Protein AF-A0A7H4MIR5-F1 (afdb_monomer)

Nearest PDB structures (foldseek):
  7ahh-assembly1_B  TM=7.881E-01  e=1.713E-05  Lactococcus lactis subsp. lactis
  7ahd-assembly1_B  TM=7.463E-01  e=1.398E-05  Lactococcus lactis subsp. lactis
  7ahc-assembly1_B  TM=7.297E-01  e=2.569E-05  Lactococcus lactis subsp. lactis
  7ahh-assembly1_A  TM=6.583E-01  e=3.554E-05  Lactococcus lactis subsp. lactis
  7ahd-assembly1_A  TM=6.293E-01  e=3.277E-05  Lactococcus lactis subsp. lactis

pLDDT: mean 84.8, std 11.18, range [32.34, 98.0]

Solvent-accessible surface area (backbone atoms only — not comparable to full-atom values): 21182 Å² total; per-residue (Å²): 112,64,70,60,53,52,57,60,64,47,34,52,72,75,58,50,43,51,59,40,37,71,75,47,33,69,32,69,47,28,43,50,54,50,29,52,59,45,25,48,54,44,32,52,53,28,37,50,49,21,55,69,64,50,56,65,68,62,56,49,52,39,58,76,68,64,52,49,76,64,52,42,40,66,72,43,44,50,58,65,16,44,66,31,37,51,52,10,47,48,50,12,52,56,41,25,52,56,46,41,40,54,37,17,52,74,48,35,94,55,60,63,29,22,51,26,49,51,20,42,76,70,67,36,56,67,51,31,54,53,38,39,48,50,52,24,52,51,48,51,50,52,53,49,51,44,52,51,51,45,61,70,74,51,85,70,83,73,72,75,79,69,82,75,73,75,67,82,75,87,47,78,86,60,50,59,60,61,52,49,52,52,51,51,46,36,49,37,34,75,71,60,78,37,62,60,72,79,46,52,34,63,65,50,25,51,51,47,46,52,50,28,52,74,69,42,54,50,53,52,24,45,50,45,37,51,51,43,24,50,54,10,20,50,55,9,35,51,49,11,39,51,51,12,48,54,34,54,75,33,63,72,56,30,67,65,48,47,61,56,51,53,55,56,66,51,35,54,74,73,61,50,44,49,58,41,38,71,75,60,30,56,50,73,65,23,37,26,52,48,6,13,56,42,2,15,54,45,13,18,54,27,26,26,48,20,54,68,70,38,68,67,67,60,55,51,53,38,57,75,69,63,50,52,72,69,54,35,42,65,72,43,46,47,65,61,15,38,61,35,36,33,52,9,48,30,48,12,54,51,31,3,50,54,25,34,44,49,31,24,56,77,33,67,62,77,75,21,49,36,28,51,23,51,53,23,46,77,70,52,37,40,32,56,31,54,36,39,33,50,53,52,20,55,49,48,48,49,52,47,51,50,26,50,52,50,33,52,67,77,40,50,80,59,64,64,78,77,113

Secondary structure (DSSP, 8-state):
-HHHHHHHHHS-HHHHHHHHHHHH-STHHHHHHHHHHHHHHHHHHHHHHHHHTS-HHHHHHHHHTT--HHHHIIIIIHHHHHHHHHHHHHHHHHHHHHHHHHHHHHH-SSSHHHHHHHHHHTT-HHHHHHHHHHHHHHHHHHHHHHHHHHHHH--SPPP------------GGGSHHHHHHHHHHHHHHHTTSS-TTTS--HHHHHHHHHHHHHTSHHHHHHHHHHHHHHHHHHHHHHHHHHHHHHHHH-HHHHHHHHHHHHHHHHS-GGGGHHHHHHHH-SSHHHHHHHHHHHHHHHHHHHHHHHHHTS-HHHHHHHHHTT--HHHHIIIIIHHHHHHHHHHHHHHHHHHHHHHHHHHHHHS--SS-HHHHHHHHHHTT-HHHHHHHHHHHHHHHHHHHHHHHHHHHHHTHHHHTTT-

Mean predicted aligned error: 7.96 Å

Sequence (419 aa):
MEPLFYALAQIPTLGWIPLLMVLFGIDNGLKLAVIVKTTVVPMTINTQQAVASVPQTLSEASRVMNFSRWQRLRWLVIPASLPGWFTGLRLALSQAWVSLIVVELLASSEGIGYLMVWGRQLFQLDIVFVTIAVVGLSGMLMEWAANRACSRLVFWPQPAAGRLAWKPQASWRALPLPIVLLALWQLASQWGWIDSGLFSSPLAVAARFVQGILSGELSAVMLASLGRAVVGGALGIAGGLLCGLLLALRPRAGQIFTPTLNVLRHIALFAWLPLLTAWVGNDNGGKIVFIALASFFPMFFSTLQAVLQRNPQLDEVARVLRLGEFARLRRVILPGAAPGIFAGLRLALIYAWLGNIGAEYFMSSGVGIGSLMINAQQLLDMPTILCGMVLVGITGAALDKAGRLLEMRATRWRQQEQL

Foldseek 3Di:
DPVVLVLLVLQPLLLCQLLQCVVQNFAPSSLVVSLCVLLCNLLVVLLVLQLVLQDVVLVVVCVVVVPDPVRCVPVGRCLSSVLSNLVSNLSSQLRSLLRNLLSCLFGHPDDLSVQLNVCLVVVVVVSLVVSLVVSLVVSVVSSVVSVVVSVVPPPDDRPPSDPPVVPPPPDPVPPVVVVVVLVVQQVCCVVVVDDCLSDPRPVLLVVVLVVCVVVCNVVVLACVLVVLLVLLLVLLLVLLLVLLVVLLVDVVSVVPCVVVLVSVVSRRLCSCLSVLCVPVNLDSRSLSPSLSVQLNSLLNVLSNCLQNVFDVVLVVVCVVVVPDPVRCVPPRRCLRSVLSNLVSSLNSSLSSLVSSLSSCSSSVPDGHLNVQLVVCSVVSVVSSSVNSSSSSSVVSVVSNVVSVVVSCVSNVVVVVVVD

Radius of gyration: 23.82 Å; Cα contacts (8 Å, |Δi|>4): 508; chains: 1; bounding box: 58×63×57 Å

Organism: Klebsiella variicola (NCBI:txid244366)

InterPro domains:
  IPR000515 ABC transporter type 1, transmembrane domain MetI-like [PF00528] (2-146)
  IPR000515 ABC transporter type 1, transmembrane domain MetI-like [PF00528] (240-397)
  IPR000515 ABC transporter type 1, transmembrane domain MetI-like [PS50928] (1-146)
  IPR000515 ABC transporter type 1, transmembrane domain MetI-like [PS50928] (222-403)
  IPR000515 ABC transporter type 1, transmembrane domain MetI-like [cd06261] (1-141)
  IPR000515 ABC transporter type 1, transmembrane domain MetI-like [cd06261] (250-395)
  IPR035906 MetI-like superfamily [G3DSA:1.10.3720.10] (1-154)
  IPR035906 MetI-like superfamily [G3DSA:1.10.3720.10] (218-409)
  IPR035906 MetI-like superfamily [SSF161098] (3-148)
  IPR035906 MetI-like superfamily [SSF161098] (217-401)

Structure (mmCIF, N/CA/C/O backbone):
data_AF-A0A7H4MIR5-F1
#
_entry.id   AF-A0A7H4MIR5-F1
#
loop_
_atom_site.group_PDB
_atom_site.id
_atom_site.type_symbol
_atom_site.label_atom_id
_atom_site.label_alt_id
_atom_site.label_comp_id
_atom_site.label_asym_id
_atom_site.label_entity_id
_atom_site.label_seq_id
_atom_site.pdbx_PDB_ins_code
_atom_site.Cartn_x
_atom_site.Cartn_y
_atom_site.Cartn_z
_atom_site.occupancy
_atom_site.B_iso_or_equiv
_atom_site.auth_seq_id
_atom_site.auth_comp_id
_atom_site.auth_asym_id
_atom_site.auth_atom_id
_atom_site.pdbx_PDB_model_num
ATOM 1 N N . MET A 1 1 ? -8.460 21.199 -6.438 1.00 47.28 1 MET A N 1
ATOM 2 C CA . MET A 1 1 ? -7.141 20.784 -5.908 1.00 47.28 1 MET A CA 1
ATOM 3 C C . MET A 1 1 ? -7.169 19.372 -5.335 1.00 47.28 1 MET A C 1
ATOM 5 O O . MET A 1 1 ? -6.284 18.592 -5.650 1.00 47.28 1 MET A O 1
ATOM 9 N N . GLU A 1 2 ? -8.192 18.999 -4.564 1.00 56.91 2 GLU A N 1
ATOM 10 C CA . GLU A 1 2 ? -8.241 17.698 -3.876 1.00 56.91 2 GLU A CA 1
ATOM 11 C C . GLU A 1 2 ? -8.172 16.452 -4.776 1.00 56.91 2 GLU A C 1
ATOM 13 O O . GLU A 1 2 ? -7.373 15.578 -4.456 1.00 56.91 2 GLU A O 1
ATOM 18 N N . PRO A 1 3 ? -8.903 16.318 -5.904 1.00 61.44 3 PRO A N 1
ATOM 19 C CA . PRO A 1 3 ? -8.897 15.047 -6.635 1.00 61.44 3 PRO A CA 1
ATOM 20 C C . PRO A 1 3 ? -7.545 14.725 -7.275 1.00 61.44 3 PRO A C 1
ATOM 22 O O . PRO A 1 3 ? -7.169 13.560 -7.330 1.00 61.44 3 PRO A O 1
ATOM 25 N N . LEU A 1 4 ? -6.788 15.741 -7.696 1.00 63.22 4 LEU A N 1
ATOM 26 C CA . LEU A 1 4 ? -5.422 15.570 -8.195 1.00 63.22 4 LEU A CA 1
ATOM 27 C C . LEU A 1 4 ? -4.465 15.120 -7.098 1.00 63.22 4 LEU A C 1
ATOM 29 O O . LEU A 1 4 ? -3.682 14.197 -7.301 1.00 63.22 4 LEU A O 1
ATOM 33 N N . PHE A 1 5 ? -4.558 15.750 -5.928 1.00 67.88 5 PHE A N 1
ATOM 34 C CA . PHE A 1 5 ? -3.747 15.374 -4.779 1.00 67.88 5 PHE A CA 1
ATOM 35 C C . PHE A 1 5 ? -4.012 13.919 -4.370 1.00 67.88 5 PHE A C 1
ATOM 37 O O . PHE A 1 5 ? -3.074 13.149 -4.180 1.00 67.88 5 PHE A O 1
ATOM 44 N N . TYR A 1 6 ? -5.284 13.508 -4.330 1.00 67.31 6 TYR A N 1
ATOM 45 C CA . TYR A 1 6 ? -5.650 12.120 -4.049 1.00 67.31 6 TYR A CA 1
ATOM 46 C C . TYR A 1 6 ? -5.234 11.152 -5.165 1.00 67.31 6 TYR A C 1
ATOM 48 O O . TYR A 1 6 ? -4.841 10.032 -4.855 1.00 67.31 6 TYR A O 1
ATOM 56 N N . ALA A 1 7 ? -5.275 11.558 -6.437 1.00 66.81 7 ALA A N 1
ATOM 57 C CA . ALA A 1 7 ? -4.805 10.728 -7.548 1.00 66.81 7 ALA A CA 1
ATOM 58 C C . ALA A 1 7 ? -3.290 10.469 -7.468 1.00 66.81 7 ALA A C 1
ATOM 60 O O . ALA A 1 7 ? -2.851 9.330 -7.605 1.00 66.81 7 ALA A O 1
ATOM 61 N N . LEU A 1 8 ? -2.490 11.494 -7.158 1.00 67.94 8 LEU A N 1
ATOM 62 C CA . LEU A 1 8 ? -1.045 11.344 -6.948 1.00 67.94 8 LEU A CA 1
ATOM 63 C C . LEU A 1 8 ? -0.724 10.535 -5.683 1.00 67.94 8 LEU A C 1
ATOM 65 O O . LEU A 1 8 ? 0.223 9.748 -5.668 1.00 67.94 8 LEU A O 1
ATOM 69 N N . ALA A 1 9 ? -1.538 10.684 -4.635 1.00 69.25 9 ALA A N 1
ATOM 70 C CA . ALA A 1 9 ? -1.402 9.923 -3.397 1.00 69.25 9 ALA A CA 1
ATOM 71 C C . ALA A 1 9 ? -1.717 8.425 -3.560 1.00 69.25 9 ALA A C 1
ATOM 73 O O . ALA A 1 9 ? -1.220 7.622 -2.771 1.00 69.25 9 ALA A O 1
ATOM 74 N N . GLN A 1 10 ? -2.514 8.037 -4.563 1.00 74.69 10 GLN A N 1
ATOM 75 C CA . GLN A 1 10 ? -2.843 6.631 -4.832 1.00 74.69 10 GLN A CA 1
ATOM 76 C C . GLN A 1 10 ? -1.663 5.838 -5.388 1.00 74.69 10 GLN A C 1
ATOM 78 O O . GLN A 1 10 ? -1.612 4.625 -5.192 1.00 74.69 10 GLN A O 1
ATOM 83 N N . ILE A 1 11 ? -0.714 6.498 -6.061 1.00 80.19 11 ILE A N 1
ATOM 84 C CA . ILE A 1 11 ? 0.487 5.827 -6.552 1.00 80.19 11 ILE A CA 1
ATOM 85 C C . ILE A 1 11 ? 1.370 5.491 -5.335 1.00 80.19 11 ILE A C 1
ATOM 87 O O . ILE A 1 11 ? 1.853 6.407 -4.643 1.00 80.19 11 ILE A O 1
ATOM 91 N N . PRO A 1 12 ? 1.610 4.192 -5.061 1.00 82.75 12 PRO A N 1
ATOM 92 C CA . PRO A 1 12 ? 2.489 3.767 -3.986 1.00 82.75 12 PRO A CA 1
ATOM 93 C C . PRO A 1 12 ? 3.856 4.417 -4.137 1.00 82.75 12 PRO A C 1
ATOM 95 O O . PRO A 1 12 ? 4.354 4.585 -5.246 1.00 82.75 12 PRO A O 1
ATOM 98 N N . THR A 1 13 ? 4.490 4.755 -3.019 1.00 85.12 13 THR A N 1
ATOM 99 C CA . THR A 1 13 ? 5.819 5.381 -3.020 1.00 85.12 13 THR A CA 1
ATOM 100 C C . THR A 1 13 ? 6.841 4.585 -3.831 1.00 85.12 13 THR A C 1
ATOM 102 O O . THR A 1 13 ? 7.624 5.190 -4.549 1.00 85.12 13 THR A O 1
ATOM 105 N N . LEU A 1 14 ? 6.759 3.250 -3.811 1.00 84.69 14 LEU A N 1
ATOM 106 C CA . LEU A 1 14 ? 7.578 2.370 -4.649 1.00 84.69 14 LEU A CA 1
ATOM 107 C C . LEU A 1 14 ? 7.479 2.713 -6.144 1.00 84.69 14 LEU A C 1
ATOM 109 O O . LEU A 1 14 ? 8.491 2.771 -6.832 1.00 84.69 14 LEU A O 1
ATOM 113 N N . GLY A 1 15 ? 6.280 3.003 -6.653 1.00 83.44 15 GLY A N 1
ATOM 114 C CA . GLY A 1 15 ? 6.094 3.359 -8.062 1.00 83.44 15 GLY A CA 1
ATOM 115 C C . GLY A 1 15 ? 6.883 4.607 -8.466 1.00 83.44 15 GLY A C 1
ATOM 116 O O . GLY A 1 15 ? 7.355 4.691 -9.589 1.00 83.44 15 GLY A O 1
ATOM 117 N N . TRP A 1 16 ? 7.102 5.543 -7.542 1.00 87.62 16 TRP A N 1
ATOM 118 C CA . TRP A 1 16 ? 7.863 6.764 -7.812 1.00 87.62 16 TRP A CA 1
ATOM 119 C C . TRP A 1 16 ? 9.374 6.551 -7.863 1.00 87.62 16 TRP A C 1
ATOM 121 O O . TRP A 1 16 ? 10.071 7.410 -8.393 1.00 87.62 16 TRP A O 1
ATOM 131 N N . ILE A 1 17 ? 9.893 5.449 -7.312 1.00 89.25 17 ILE A N 1
ATOM 132 C CA . ILE A 1 17 ? 11.335 5.307 -7.110 1.00 89.25 17 ILE A CA 1
ATOM 133 C C . ILE A 1 17 ? 12.123 5.357 -8.429 1.00 89.25 17 ILE A C 1
ATOM 135 O O . ILE A 1 17 ? 13.045 6.164 -8.487 1.00 89.25 17 ILE A O 1
ATOM 139 N N . PRO A 1 18 ? 11.776 4.608 -9.494 1.00 88.44 18 PRO A N 1
ATOM 140 C CA . PRO A 1 18 ? 12.562 4.645 -10.728 1.00 88.44 18 PRO A CA 1
ATOM 141 C C . PRO A 1 18 ? 12.606 6.040 -11.366 1.00 88.44 18 PRO A C 1
ATOM 143 O O . PRO A 1 18 ? 13.649 6.465 -11.846 1.00 88.44 18 PRO A O 1
ATOM 146 N N . LEU A 1 19 ? 11.505 6.794 -11.294 1.00 88.69 19 LEU A N 1
ATOM 147 C CA . LEU A 1 19 ? 11.470 8.182 -11.757 1.00 88.69 19 LEU A CA 1
ATOM 148 C C . LEU A 1 19 ? 12.370 9.083 -10.896 1.00 88.69 19 LEU A C 1
ATOM 150 O O . LEU A 1 19 ? 13.176 9.846 -11.421 1.00 88.69 19 LEU A O 1
ATOM 154 N N . LEU A 1 20 ? 12.255 8.989 -9.569 1.00 89.12 20 LEU A N 1
ATOM 155 C CA . LEU A 1 20 ? 13.050 9.802 -8.645 1.00 89.12 20 LEU A CA 1
ATOM 156 C C . LEU A 1 20 ? 14.546 9.466 -8.711 1.00 89.12 20 LEU A C 1
ATOM 158 O O . LEU A 1 20 ? 15.360 10.369 -8.550 1.00 89.12 20 LEU A O 1
ATOM 162 N N . MET A 1 21 ? 14.900 8.208 -8.991 1.00 87.38 21 MET A N 1
ATOM 163 C CA . MET A 1 21 ? 16.280 7.773 -9.215 1.00 87.38 21 MET A CA 1
ATOM 164 C C . MET A 1 21 ? 16.912 8.483 -10.403 1.00 87.38 21 MET A C 1
ATOM 166 O O . MET A 1 21 ? 18.069 8.880 -10.323 1.00 87.38 21 MET A O 1
ATOM 170 N N . VAL A 1 22 ? 16.176 8.653 -11.504 1.00 86.12 22 VAL A N 1
ATOM 171 C CA . VAL A 1 22 ? 16.743 9.348 -12.662 1.00 86.12 22 VAL A CA 1
ATOM 172 C C . VAL A 1 22 ? 16.792 10.858 -12.444 1.00 86.12 22 VAL A C 1
ATOM 174 O O . VAL A 1 22 ? 17.752 11.498 -12.858 1.00 86.12 22 VAL A O 1
ATOM 177 N N . LEU A 1 23 ? 15.799 11.435 -11.761 1.00 85.31 23 LEU A N 1
ATOM 178 C CA . LEU A 1 23 ? 15.735 12.885 -11.542 1.00 85.31 23 LEU A CA 1
ATOM 179 C C . LEU A 1 23 ? 16.736 13.399 -10.499 1.00 85.31 23 LEU A C 1
ATOM 181 O O . LEU A 1 23 ? 17.334 14.453 -10.693 1.00 85.31 23 LEU A O 1
ATOM 185 N N . PHE A 1 24 ? 16.886 12.691 -9.380 1.00 86.06 24 PHE A N 1
ATOM 186 C CA . PHE A 1 24 ? 17.697 13.135 -8.239 1.00 86.06 24 PHE A CA 1
ATOM 187 C C . PHE A 1 24 ? 18.983 12.324 -8.060 1.00 86.06 24 PHE A C 1
ATOM 189 O O . PHE A 1 24 ? 19.758 12.605 -7.145 1.00 86.06 24 PHE A O 1
ATOM 196 N N . GLY A 1 25 ? 19.212 11.327 -8.917 1.00 84.88 25 GLY A N 1
ATOM 197 C CA . GLY A 1 25 ? 20.309 10.380 -8.782 1.00 84.88 25 GLY A CA 1
ATOM 198 C C . GLY A 1 25 ? 20.062 9.324 -7.701 1.00 84.88 25 GLY A C 1
ATOM 199 O O . GLY A 1 25 ? 18.968 9.174 -7.155 1.00 84.88 25 GLY A O 1
ATOM 200 N N . ILE A 1 26 ? 21.117 8.568 -7.407 1.00 84.56 26 ILE A N 1
ATOM 201 C CA . ILE A 1 26 ? 21.159 7.534 -6.365 1.00 84.56 26 ILE A CA 1
ATOM 202 C C . ILE A 1 26 ? 21.586 8.181 -5.034 1.00 84.56 26 ILE A C 1
ATOM 204 O O . ILE A 1 26 ? 22.174 9.261 -5.027 1.00 84.56 26 ILE A O 1
ATOM 208 N N . ASP A 1 27 ? 21.301 7.521 -3.907 1.00 85.19 27 ASP A N 1
ATOM 209 C CA . ASP A 1 27 ? 21.733 7.920 -2.564 1.00 85.19 27 ASP A CA 1
ATOM 210 C C . ASP A 1 27 ? 20.957 9.109 -1.944 1.00 85.19 27 ASP A C 1
ATOM 212 O O . ASP A 1 27 ? 19.733 9.028 -1.800 1.00 85.19 27 ASP A O 1
ATOM 216 N N . ASN A 1 28 ? 21.619 10.190 -1.507 1.00 88.19 28 ASN A N 1
ATOM 217 C CA . ASN A 1 28 ? 20.997 11.213 -0.651 1.00 88.19 28 ASN A CA 1
ATOM 218 C C . ASN A 1 28 ? 19.874 12.022 -1.321 1.00 88.19 28 ASN A C 1
ATOM 220 O O . ASN A 1 28 ? 18.860 12.310 -0.676 1.00 88.19 28 ASN A O 1
ATOM 224 N N . GLY A 1 29 ? 20.000 12.332 -2.616 1.00 88.19 29 GLY A N 1
ATOM 225 C CA . GLY A 1 29 ? 18.946 13.019 -3.373 1.00 88.19 29 GLY A CA 1
ATOM 226 C C . GLY A 1 29 ? 17.645 12.211 -3.400 1.00 88.19 29 GLY A C 1
ATOM 227 O O . GLY A 1 29 ? 16.569 12.733 -3.090 1.00 88.19 29 GLY A O 1
ATOM 228 N N . LEU A 1 30 ? 17.756 10.907 -3.668 1.00 90.06 30 LEU A N 1
ATOM 229 C CA . LEU A 1 30 ? 16.630 9.980 -3.660 1.00 90.06 30 LEU A CA 1
ATOM 230 C C . LEU A 1 30 ? 16.024 9.824 -2.261 1.00 90.06 30 LEU A C 1
ATOM 232 O O . LEU A 1 30 ? 14.806 9.929 -2.118 1.00 90.06 30 LEU A O 1
ATOM 236 N N . LYS A 1 31 ? 16.849 9.622 -1.221 1.00 91.31 31 LYS A N 1
ATOM 237 C CA . LYS A 1 31 ? 16.378 9.498 0.175 1.00 91.31 31 LYS A CA 1
ATOM 238 C C . LYS A 1 31 ? 15.484 10.681 0.549 1.00 91.31 31 LYS A C 1
ATOM 240 O O . LYS A 1 31 ? 14.347 10.484 0.984 1.00 91.31 31 LYS A O 1
ATOM 245 N N . LEU A 1 32 ? 15.961 11.905 0.315 1.00 91.44 32 LEU A N 1
ATOM 246 C CA . LEU A 1 32 ? 15.221 13.126 0.633 1.00 91.44 32 LEU A CA 1
ATOM 247 C C . LEU A 1 32 ? 13.942 13.262 -0.197 1.00 91.44 32 LEU A C 1
ATOM 249 O O . LEU A 1 32 ? 12.879 13.512 0.372 1.00 91.44 32 LEU A O 1
ATOM 253 N N . ALA A 1 33 ? 14.008 13.053 -1.514 1.00 90.44 33 ALA A N 1
ATOM 254 C CA . ALA A 1 33 ? 12.843 13.189 -2.388 1.00 90.44 33 ALA A CA 1
ATOM 255 C C . ALA A 1 33 ? 11.706 12.233 -1.989 1.00 90.44 33 ALA A C 1
ATOM 257 O O . ALA A 1 33 ? 10.536 12.626 -1.912 1.00 90.44 33 ALA A O 1
ATOM 258 N N . VAL A 1 34 ? 12.045 10.982 -1.669 1.00 90.88 34 VAL A N 1
ATOM 259 C CA . VAL A 1 34 ? 11.060 9.974 -1.276 1.00 90.88 34 VAL A CA 1
ATOM 260 C C . VAL A 1 34 ? 10.513 10.266 0.136 1.00 90.88 34 VAL A C 1
ATOM 262 O O . VAL A 1 34 ? 9.297 10.187 0.346 1.00 90.88 34 VAL A O 1
ATOM 265 N N . ILE A 1 35 ? 11.348 10.694 1.094 1.00 91.88 35 ILE A N 1
ATOM 266 C CA . ILE A 1 35 ? 10.892 11.116 2.435 1.00 91.88 35 ILE A CA 1
ATOM 267 C C . ILE A 1 35 ? 9.932 12.309 2.344 1.00 91.88 35 ILE A C 1
ATOM 269 O O . ILE A 1 35 ? 8.858 12.292 2.949 1.00 91.88 35 ILE A O 1
ATOM 273 N N . VAL A 1 36 ? 10.265 13.332 1.557 1.00 91.88 36 VAL A N 1
ATOM 274 C CA . VAL A 1 36 ? 9.383 14.490 1.354 1.00 91.88 36 VAL A CA 1
ATOM 275 C C . VAL A 1 36 ? 8.051 14.031 0.760 1.00 91.88 36 VAL A C 1
ATOM 277 O O . VAL A 1 36 ? 6.991 14.340 1.307 1.00 91.88 36 VAL A O 1
ATOM 280 N N . LYS A 1 37 ? 8.069 13.200 -0.289 1.00 89.06 37 LYS A N 1
ATOM 281 C CA . LYS A 1 37 ? 6.837 12.668 -0.893 1.00 89.06 37 LYS A CA 1
ATOM 282 C C . LYS A 1 37 ? 5.979 11.912 0.123 1.00 89.06 37 LYS A C 1
ATOM 284 O O . LYS A 1 37 ? 4.757 12.078 0.146 1.00 89.06 37 LYS A O 1
ATOM 289 N N . THR A 1 38 ? 6.586 11.044 0.931 1.00 88.81 38 THR A N 1
ATOM 290 C CA . THR A 1 38 ? 5.849 10.181 1.872 1.00 88.81 38 THR A CA 1
ATOM 291 C C . THR A 1 38 ? 5.289 10.919 3.075 1.00 88.81 38 THR A C 1
ATOM 293 O O . THR A 1 38 ? 4.249 10.512 3.588 1.00 88.81 38 THR A O 1
ATOM 296 N N . THR A 1 39 ? 5.925 12.008 3.500 1.00 91.50 39 THR A N 1
ATOM 297 C CA . THR A 1 39 ? 5.490 12.803 4.656 1.00 91.50 39 THR A CA 1
ATOM 298 C C . THR A 1 39 ? 4.412 13.821 4.299 1.00 91.50 39 THR A C 1
ATOM 300 O O . THR A 1 39 ? 3.486 14.027 5.086 1.00 91.50 39 THR A O 1
ATOM 303 N N . VAL A 1 40 ? 4.472 14.406 3.097 1.00 90.19 40 VAL A N 1
ATOM 304 C CA . VAL A 1 40 ? 3.518 15.433 2.647 1.00 90.19 40 VAL A CA 1
ATOM 305 C C . VAL A 1 40 ? 2.083 14.904 2.648 1.00 90.19 40 VAL A C 1
ATOM 307 O O . VAL A 1 40 ? 1.197 15.539 3.211 1.00 90.19 40 VAL A O 1
ATOM 310 N N . VAL A 1 41 ? 1.841 13.713 2.091 1.00 84.94 41 VAL A N 1
ATOM 311 C CA . VAL A 1 41 ? 0.484 13.149 1.961 1.00 84.94 41 VAL A CA 1
ATOM 312 C C . VAL A 1 41 ? -0.255 13.009 3.303 1.00 84.94 41 VAL A C 1
ATOM 314 O O . VAL A 1 41 ? -1.313 13.628 3.462 1.00 84.94 41 VAL A O 1
ATOM 317 N N . PRO A 1 42 ? 0.248 12.236 4.286 1.00 84.88 42 PRO A N 1
ATOM 318 C CA . PRO A 1 42 ? -0.429 12.087 5.568 1.00 84.88 42 PRO A CA 1
ATOM 319 C C . PRO A 1 42 ? -0.514 13.412 6.328 1.00 84.88 42 PRO A C 1
ATOM 321 O O . PRO A 1 42 ? -1.541 13.659 6.962 1.00 84.88 42 PRO A O 1
ATOM 324 N N . MET A 1 43 ? 0.500 14.280 6.240 1.00 89.12 43 MET A N 1
ATOM 325 C CA . MET A 1 43 ? 0.482 15.568 6.932 1.00 89.12 43 MET A CA 1
ATOM 326 C C . MET A 1 43 ? -0.615 16.484 6.383 1.00 89.12 43 MET A C 1
ATOM 328 O O . MET A 1 43 ? -1.398 17.030 7.160 1.00 89.12 43 MET A O 1
ATOM 332 N N . THR A 1 44 ? -0.743 16.600 5.059 1.00 87.00 44 THR A N 1
ATOM 333 C CA . THR A 1 44 ? -1.778 17.425 4.424 1.00 87.00 44 THR A CA 1
ATOM 334 C C . THR A 1 44 ? -3.178 16.891 4.715 1.00 87.00 44 THR A C 1
ATOM 336 O O . THR A 1 44 ? -4.042 17.669 5.113 1.00 87.00 44 THR A O 1
ATOM 339 N N . ILE A 1 45 ? -3.406 15.578 4.579 1.00 82.56 45 ILE A N 1
ATOM 340 C CA . ILE A 1 45 ? -4.731 14.975 4.811 1.00 82.56 45 ILE A CA 1
ATOM 341 C C . ILE A 1 45 ? -5.161 15.158 6.268 1.00 82.56 45 ILE A C 1
ATOM 343 O O . ILE A 1 45 ? -6.273 15.615 6.523 1.00 82.56 45 ILE A O 1
ATOM 347 N N . ASN A 1 46 ? -4.287 14.846 7.228 1.00 84.06 46 ASN A N 1
ATOM 348 C CA . ASN A 1 46 ? -4.634 14.964 8.645 1.00 84.06 46 ASN A CA 1
ATOM 349 C C . ASN A 1 46 ? -4.803 16.426 9.066 1.00 84.06 46 ASN A C 1
ATOM 351 O O . ASN A 1 46 ? -5.728 16.736 9.806 1.00 84.06 46 ASN A O 1
ATOM 355 N N . THR A 1 47 ? -3.973 17.337 8.553 1.00 86.44 47 THR A N 1
ATOM 356 C CA . THR A 1 47 ? -4.128 18.780 8.796 1.00 86.44 47 THR A CA 1
ATOM 357 C C . THR A 1 47 ? -5.460 19.294 8.255 1.00 86.44 47 THR A C 1
ATOM 359 O O . THR A 1 47 ? -6.186 19.991 8.964 1.00 86.44 47 THR A O 1
ATOM 362 N N . GLN A 1 48 ? -5.823 18.910 7.027 1.00 83.88 48 GLN A N 1
ATOM 363 C CA . GLN A 1 48 ? -7.096 19.290 6.418 1.00 83.88 48 GLN A CA 1
ATOM 364 C C . GLN A 1 48 ? -8.281 18.750 7.226 1.00 83.88 48 GLN A C 1
ATOM 366 O O . GLN A 1 48 ? -9.199 19.503 7.551 1.00 83.88 48 GLN A O 1
ATOM 371 N N . GLN A 1 49 ? -8.254 17.460 7.569 1.00 79.00 49 GLN A N 1
ATOM 372 C CA . GLN A 1 49 ? -9.311 16.820 8.350 1.00 79.00 49 GLN A CA 1
ATOM 373 C C . GLN A 1 49 ? -9.453 17.458 9.731 1.00 79.00 49 GLN A C 1
ATOM 375 O O . GLN A 1 49 ? -10.574 17.719 10.147 1.00 79.00 49 GLN A O 1
ATOM 380 N N . ALA A 1 50 ? -8.342 17.784 10.393 1.00 82.44 50 ALA A N 1
ATOM 381 C CA . ALA A 1 50 ? -8.336 18.416 11.708 1.00 82.44 50 ALA A CA 1
ATOM 382 C C . ALA A 1 50 ? -8.963 19.816 11.701 1.00 82.44 50 ALA A C 1
ATOM 384 O O . ALA A 1 50 ? -9.683 20.190 12.624 1.00 82.44 50 ALA A O 1
ATOM 385 N N . VAL A 1 51 ? -8.703 20.597 10.649 1.00 84.19 51 VAL A N 1
ATOM 386 C CA . VAL A 1 51 ? -9.314 21.921 10.463 1.00 84.19 51 VAL A CA 1
ATOM 387 C C . VAL A 1 51 ? -10.798 21.794 10.109 1.00 84.19 51 VAL A C 1
ATOM 389 O O . VAL A 1 51 ? -11.614 22.581 10.585 1.00 84.19 51 VAL A O 1
ATOM 392 N N . ALA A 1 52 ? -11.168 20.799 9.301 1.00 79.56 52 ALA A N 1
ATOM 393 C CA . ALA A 1 52 ? -12.557 20.551 8.920 1.00 79.56 52 ALA A CA 1
ATOM 394 C C . ALA A 1 52 ? -13.403 19.962 10.064 1.00 79.56 52 ALA A C 1
ATOM 396 O O . ALA A 1 52 ? -14.613 20.173 10.095 1.00 79.56 52 ALA A O 1
ATOM 397 N N . SER A 1 53 ? -12.783 19.244 11.005 1.00 75.81 53 SER A N 1
ATOM 398 C CA . SER A 1 53 ? -13.450 18.612 12.148 1.00 75.81 53 SER A CA 1
ATOM 399 C C . SER A 1 53 ? -13.674 19.547 13.335 1.00 75.81 53 SER A C 1
ATOM 401 O O . SER A 1 53 ? -14.130 19.091 14.382 1.00 75.81 53 SER A O 1
ATOM 403 N N . VAL A 1 54 ? -13.335 20.835 13.213 1.00 80.62 54 VAL A N 1
ATOM 404 C CA . VAL A 1 54 ? -13.580 21.813 14.277 1.00 80.62 54 VAL A CA 1
ATOM 405 C C . VAL A 1 54 ? -15.093 21.882 14.552 1.00 80.62 54 VAL A C 1
ATOM 407 O O . VAL A 1 54 ? -15.856 22.165 13.624 1.00 80.62 54 VAL A O 1
ATOM 410 N N . PRO A 1 55 ? -15.546 21.631 15.798 1.00 78.62 55 PRO A N 1
ATOM 411 C CA . PRO A 1 55 ? -16.962 21.625 16.150 1.00 78.62 55 PRO A CA 1
ATOM 412 C C . PRO A 1 55 ? -17.699 22.885 15.691 1.00 78.62 55 PRO A C 1
ATOM 414 O O . PRO A 1 55 ? -17.219 24.009 15.873 1.00 78.62 55 PRO A O 1
ATOM 417 N N . GLN A 1 56 ? -18.903 22.700 15.142 1.00 77.44 56 GLN A N 1
ATOM 418 C CA . GLN A 1 56 ? -19.743 23.813 14.690 1.00 77.44 56 GLN A CA 1
ATOM 419 C C . GLN A 1 56 ? -20.080 24.773 15.839 1.00 77.44 56 GLN A C 1
ATOM 421 O O . GLN A 1 56 ? -20.030 25.980 15.636 1.00 77.44 56 GLN A O 1
ATOM 426 N N . THR A 1 57 ? -20.272 24.260 17.057 1.00 81.94 57 THR A N 1
ATOM 427 C CA . THR A 1 57 ? -20.526 25.052 18.274 1.00 81.94 57 THR A CA 1
ATOM 428 C C . THR A 1 57 ? -19.419 26.061 18.578 1.00 81.94 57 THR A C 1
ATOM 430 O O . THR A 1 57 ? -19.699 27.221 18.870 1.00 81.94 57 THR A O 1
ATOM 433 N N . LEU A 1 58 ? -18.148 25.664 18.448 1.00 81.69 58 LEU A N 1
ATOM 434 C CA . LEU A 1 58 ? -17.017 26.584 18.605 1.00 81.69 58 LEU A CA 1
ATOM 435 C C . LEU A 1 58 ? -17.026 27.642 17.494 1.00 81.69 58 LEU A C 1
ATOM 437 O O . LEU A 1 58 ? -16.791 28.827 17.740 1.00 81.69 58 LEU A O 1
ATOM 441 N N . SER A 1 59 ? -17.328 27.231 16.260 1.00 81.44 59 SER A N 1
ATOM 442 C CA . SER A 1 59 ? -17.423 28.159 15.135 1.00 81.44 59 SER A CA 1
ATOM 443 C C . SER A 1 59 ? -18.561 29.172 15.312 1.00 81.44 59 SER A C 1
ATOM 445 O O . SER A 1 59 ? -18.384 30.338 14.963 1.00 81.44 59 SER A O 1
ATOM 447 N N . GLU A 1 60 ? -19.710 28.761 15.838 1.00 84.75 60 GLU A N 1
ATOM 448 C CA . GLU A 1 60 ? -20.846 29.636 16.141 1.00 84.75 60 GLU A CA 1
ATOM 449 C C . GLU A 1 60 ? -20.520 30.597 17.282 1.00 84.75 60 GLU A C 1
ATOM 451 O O . GLU A 1 60 ? -20.716 31.801 17.122 1.00 84.75 60 GLU A O 1
ATOM 456 N N . ALA A 1 61 ? -19.899 30.112 18.362 1.00 84.56 61 ALA A N 1
ATOM 457 C CA . ALA A 1 61 ? -19.426 30.958 19.457 1.00 84.56 61 ALA A CA 1
ATOM 458 C C . ALA A 1 61 ? -18.477 32.063 18.960 1.00 84.56 61 ALA A C 1
ATOM 460 O O . ALA A 1 61 ? -18.631 33.226 19.326 1.00 84.56 61 ALA A O 1
ATOM 461 N N . SER A 1 62 ? -17.554 31.744 18.043 1.00 85.88 62 SER A N 1
ATOM 462 C CA . SER A 1 62 ? -16.652 32.750 17.459 1.00 85.88 62 SER A CA 1
ATOM 463 C C . SER A 1 62 ? -17.359 33.808 16.608 1.00 85.88 62 SER A C 1
ATOM 465 O O . SER A 1 62 ? -16.881 34.939 16.522 1.00 85.88 62 SER A O 1
ATOM 467 N N . ARG A 1 63 ? -18.493 33.455 15.983 1.00 84.75 63 ARG A N 1
ATOM 468 C CA . ARG A 1 63 ? -19.324 34.400 15.224 1.00 84.75 63 ARG A CA 1
ATOM 469 C C . ARG A 1 63 ? -20.090 35.321 16.163 1.00 84.75 63 ARG A C 1
ATOM 471 O O . ARG A 1 63 ? -20.109 36.519 15.920 1.00 84.75 63 ARG A O 1
ATOM 478 N N . VAL A 1 64 ? -20.654 34.779 17.244 1.00 89.38 64 VAL A N 1
ATOM 479 C CA . VAL A 1 64 ? -21.335 35.571 18.283 1.00 89.38 64 VAL A CA 1
ATOM 480 C C . VAL A 1 64 ? -20.358 36.539 18.961 1.00 89.38 64 VAL A C 1
ATOM 482 O O . VAL A 1 64 ? -20.703 37.689 19.205 1.00 89.38 64 VAL A O 1
ATOM 485 N N . MET A 1 65 ? -19.112 36.115 19.190 1.00 88.88 65 MET A N 1
ATOM 486 C CA . MET A 1 65 ? -18.050 36.959 19.753 1.00 88.88 65 MET A CA 1
ATOM 487 C C . MET A 1 65 ? -17.386 37.915 18.739 1.00 88.88 65 MET A C 1
ATOM 489 O O . MET A 1 65 ? -16.422 38.588 19.097 1.00 88.88 65 MET A O 1
ATOM 493 N N . ASN A 1 66 ? -17.856 37.983 17.483 1.00 87.31 66 ASN A N 1
ATOM 494 C CA . ASN A 1 66 ? -17.298 38.835 16.419 1.00 87.31 66 ASN A CA 1
ATOM 495 C C . ASN A 1 66 ? -15.772 38.702 16.226 1.00 87.31 66 ASN A C 1
ATOM 497 O O . ASN A 1 66 ? -15.071 39.680 15.957 1.00 87.31 66 ASN A O 1
ATOM 501 N N . PHE A 1 67 ? -15.234 37.483 16.331 1.00 89.38 67 PHE A N 1
ATOM 502 C CA . PHE A 1 67 ? -13.804 37.263 16.115 1.00 89.38 67 PHE A CA 1
ATOM 503 C C . PHE A 1 67 ? -13.391 37.635 14.686 1.00 89.38 67 PHE A C 1
ATOM 505 O O . PHE A 1 67 ? -13.987 37.190 13.701 1.00 89.38 67 PHE A O 1
ATOM 512 N N . SER A 1 68 ? -12.296 38.387 14.562 1.00 90.81 68 SER A N 1
ATOM 513 C CA . SER A 1 68 ? -11.665 38.649 13.266 1.00 90.81 68 SER A CA 1
ATOM 514 C C . SER A 1 68 ? -11.119 37.355 12.644 1.00 90.81 68 SER A C 1
ATOM 516 O O . SER A 1 68 ? -10.877 36.364 13.337 1.00 90.81 68 SER A O 1
ATOM 518 N N . ARG A 1 69 ? -10.862 37.342 11.325 1.00 86.94 69 ARG A N 1
ATOM 519 C CA . ARG A 1 69 ? -10.305 36.155 10.635 1.00 86.94 69 ARG A CA 1
ATOM 520 C C . ARG A 1 69 ? -9.010 35.651 11.287 1.00 86.94 69 ARG A C 1
ATOM 522 O O . ARG A 1 69 ? -8.813 34.443 11.399 1.00 86.94 69 ARG A O 1
ATOM 529 N N . TRP A 1 70 ? -8.173 36.568 11.769 1.00 87.56 70 TRP A N 1
ATOM 530 C CA . TRP A 1 70 ? -6.928 36.255 12.471 1.00 87.56 70 TRP A CA 1
ATOM 531 C C . TRP A 1 70 ? -7.154 35.723 13.882 1.00 87.56 70 TRP A C 1
ATOM 533 O O . TRP A 1 70 ? -6.498 34.761 14.282 1.00 87.56 70 TRP A O 1
ATOM 543 N N . GLN A 1 71 ? -8.107 36.298 14.618 1.00 88.56 71 GLN A N 1
ATOM 544 C CA . GLN A 1 71 ? -8.476 35.792 15.938 1.00 88.56 71 GLN A CA 1
ATOM 545 C C . GLN A 1 71 ? -9.063 34.385 15.830 1.00 88.56 71 GLN A C 1
ATOM 547 O O . GLN A 1 71 ? -8.629 33.483 16.538 1.00 88.56 71 GLN A O 1
ATOM 552 N N . ARG A 1 72 ? -9.960 34.156 14.867 1.00 85.69 72 ARG A N 1
ATOM 553 C CA . ARG A 1 72 ? -10.525 32.833 14.588 1.00 85.69 72 ARG A CA 1
ATOM 554 C C . ARG A 1 72 ? -9.446 31.816 14.212 1.00 85.69 72 ARG A C 1
ATOM 556 O O . ARG A 1 72 ? -9.477 30.693 14.704 1.00 85.69 72 ARG A O 1
ATOM 563 N N . LEU A 1 73 ? -8.479 32.192 13.374 1.00 87.44 73 LEU A N 1
ATOM 564 C CA . LEU A 1 73 ? -7.381 31.298 13.008 1.00 87.44 73 LEU A CA 1
ATOM 565 C C . LEU A 1 73 ? -6.516 30.939 14.226 1.00 87.44 73 LEU A C 1
ATOM 567 O O . LEU A 1 73 ? -6.325 29.761 14.511 1.00 87.44 73 LEU A O 1
ATOM 571 N N . ARG A 1 74 ? -6.020 31.942 14.960 1.00 87.62 74 ARG A N 1
ATOM 572 C CA . ARG A 1 74 ? -5.043 31.752 16.042 1.00 87.62 74 ARG A CA 1
ATOM 573 C C . ARG A 1 74 ? -5.637 31.171 17.325 1.00 87.62 74 ARG A C 1
ATOM 575 O O . ARG A 1 74 ? -4.950 30.412 17.997 1.00 87.62 74 ARG A O 1
ATOM 582 N N . TRP A 1 75 ? -6.876 31.517 17.663 1.00 83.88 75 TRP A N 1
ATOM 583 C CA . TRP A 1 75 ? -7.487 31.163 18.950 1.00 83.88 75 TRP A CA 1
ATOM 584 C C . TRP A 1 75 ? -8.496 30.023 18.871 1.00 83.88 75 TRP A C 1
ATOM 586 O O . TRP A 1 75 ? -8.816 29.436 19.898 1.00 83.88 75 TRP A O 1
ATOM 596 N N . LEU A 1 76 ? -8.981 29.685 17.675 1.00 84.44 76 LEU A N 1
ATOM 597 C CA . LEU A 1 76 ? -9.956 28.612 17.501 1.00 84.44 76 LEU A CA 1
ATOM 598 C C . LEU A 1 76 ? -9.445 27.516 16.574 1.00 84.44 76 LEU A C 1
ATOM 600 O O . LEU A 1 76 ? -9.358 26.369 16.997 1.00 84.44 76 LEU A O 1
ATOM 604 N N . VAL A 1 77 ? -9.071 27.848 15.336 1.00 85.00 77 VAL A N 1
ATOM 605 C CA . VAL A 1 77 ? -8.726 26.828 14.333 1.00 85.00 77 VAL A CA 1
ATOM 606 C C . VAL A 1 77 ? -7.400 26.148 14.648 1.00 85.00 77 VAL A C 1
ATOM 608 O O . VAL A 1 77 ? -7.362 24.921 14.701 1.00 85.00 77 VAL A O 1
ATOM 611 N N . ILE A 1 78 ? -6.319 26.909 14.860 1.00 86.69 78 ILE A N 1
ATOM 612 C CA . ILE A 1 78 ? -4.998 26.331 15.151 1.00 86.69 78 ILE A CA 1
ATOM 613 C C . ILE A 1 78 ? -5.079 25.473 16.410 1.00 86.69 78 ILE A C 1
ATOM 615 O O . ILE A 1 78 ? -4.746 24.296 16.308 1.00 86.69 78 ILE A O 1
ATOM 619 N N . PRO A 1 79 ? -5.603 25.967 17.550 1.00 85.31 79 PRO A N 1
ATOM 620 C CA . PRO A 1 79 ? -5.717 25.133 18.722 1.00 85.31 79 PRO A CA 1
ATOM 621 C C . PRO A 1 79 ? -6.566 23.885 18.438 1.00 85.31 79 PRO A C 1
ATOM 623 O O . PRO A 1 79 ? -6.057 22.772 18.518 1.00 85.31 79 PRO A O 1
ATOM 626 N N . ALA A 1 80 ? -7.819 24.032 18.010 1.00 81.62 80 ALA A N 1
ATOM 627 C CA . ALA A 1 80 ? -8.706 22.883 17.821 1.00 81.62 80 ALA A CA 1
ATOM 628 C C . ALA A 1 80 ? -8.164 21.829 16.833 1.00 81.62 80 ALA A C 1
ATOM 630 O O . ALA A 1 80 ? -8.506 20.654 16.956 1.00 81.62 80 ALA A O 1
ATOM 631 N N . SER A 1 81 ? -7.303 22.222 15.886 1.00 85.88 81 SER A N 1
ATOM 632 C CA . SER A 1 81 ? -6.702 21.314 14.901 1.00 85.88 81 SER A CA 1
ATOM 633 C C . SER A 1 81 ? -5.320 20.755 15.280 1.00 85.88 81 SER A C 1
ATOM 635 O O . SER A 1 81 ? -4.925 19.733 14.712 1.00 85.88 81 SER A O 1
ATOM 637 N N . LEU A 1 82 ? -4.615 21.324 16.271 1.00 85.75 82 LEU A N 1
ATOM 638 C CA . LEU A 1 82 ? -3.299 20.850 16.739 1.00 85.75 82 LEU A CA 1
ATOM 639 C C . LEU A 1 82 ? -3.247 19.334 17.029 1.00 85.75 82 LEU A C 1
ATOM 641 O O . LEU A 1 82 ? -2.310 18.684 16.558 1.00 85.75 82 LEU A O 1
ATOM 645 N N . PRO A 1 83 ? -4.226 18.717 17.730 1.00 82.50 83 PRO A N 1
ATOM 646 C CA . PRO A 1 83 ? -4.221 17.268 17.966 1.00 82.50 83 PRO A CA 1
ATOM 647 C C . PRO A 1 83 ? -4.174 16.437 16.674 1.00 82.50 83 PRO A C 1
ATOM 649 O O . PRO A 1 83 ? -3.512 15.395 16.601 1.00 82.50 83 PRO A O 1
ATOM 652 N N . GLY A 1 84 ? -4.860 16.903 15.629 1.00 82.19 84 GLY A N 1
ATOM 653 C CA . GLY A 1 84 ? -4.854 16.248 14.328 1.00 82.19 84 GLY A CA 1
ATOM 654 C C . GLY A 1 84 ? -3.546 16.462 13.566 1.00 82.19 84 GLY A C 1
ATOM 655 O O . GLY A 1 84 ? -3.082 15.541 12.897 1.00 82.19 84 GLY A O 1
ATOM 656 N N . TRP A 1 85 ? -2.879 17.608 13.737 1.00 85.94 85 TRP A N 1
ATOM 657 C CA . TRP A 1 85 ? -1.552 17.849 13.155 1.00 85.94 85 TRP A CA 1
ATOM 658 C C . TRP A 1 85 ? -0.513 16.895 13.743 1.00 85.94 85 TRP A C 1
ATOM 660 O O . TRP A 1 85 ? 0.260 16.302 13.000 1.00 85.94 85 TRP A O 1
ATOM 670 N N . PHE A 1 86 ? -0.542 16.674 15.060 1.00 86.31 86 PHE A N 1
ATOM 671 C CA . PHE A 1 86 ? 0.322 15.692 15.724 1.00 86.31 86 PHE A CA 1
ATOM 672 C C . PHE A 1 86 ? 0.037 14.257 15.274 1.00 86.31 86 PHE A C 1
ATOM 674 O O . PHE A 1 86 ? 0.962 13.467 15.084 1.00 86.31 86 PHE A O 1
ATOM 681 N N . THR A 1 87 ? -1.236 13.929 15.039 1.00 83.94 87 THR A N 1
ATOM 682 C CA . THR A 1 87 ? -1.613 12.639 14.446 1.00 83.94 87 THR A CA 1
ATOM 683 C C . THR A 1 87 ? -1.018 12.492 13.043 1.00 83.94 87 THR A C 1
ATOM 685 O O . THR A 1 87 ? -0.418 11.460 12.738 1.00 83.94 87 THR A O 1
ATOM 688 N N . GLY A 1 88 ? -1.104 13.545 12.222 1.00 86.44 88 GLY A N 1
ATOM 689 C CA . GLY A 1 88 ? -0.464 13.623 10.910 1.00 86.44 88 GLY A CA 1
ATOM 690 C C . GLY A 1 88 ? 1.055 13.480 10.973 1.00 86.44 88 GLY A C 1
ATOM 691 O O . GLY A 1 88 ? 1.611 12.671 10.238 1.00 86.44 88 GLY A O 1
ATOM 692 N N . LEU A 1 89 ? 1.712 14.190 11.893 1.00 88.56 89 LEU A N 1
ATOM 693 C CA . LEU A 1 89 ? 3.159 14.145 12.105 1.00 88.56 89 LEU A CA 1
ATOM 694 C C . LEU A 1 89 ? 3.630 12.741 12.493 1.00 88.56 89 LEU A C 1
ATOM 696 O O . LEU A 1 89 ? 4.592 12.240 11.922 1.00 88.56 89 LEU A O 1
ATOM 700 N N . ARG A 1 90 ? 2.939 12.077 13.426 1.00 86.69 90 ARG A N 1
ATOM 701 C CA . ARG A 1 90 ? 3.259 10.699 13.825 1.00 86.69 90 ARG A CA 1
ATOM 702 C C . ARG A 1 90 ? 3.154 9.733 12.643 1.00 86.69 90 ARG A C 1
ATOM 704 O O . ARG A 1 90 ? 4.042 8.908 12.444 1.00 86.69 90 ARG A O 1
ATOM 711 N N . LEU A 1 91 ? 2.080 9.838 11.856 1.00 85.56 91 LEU A N 1
ATOM 712 C CA . LEU A 1 91 ? 1.896 9.016 10.657 1.00 85.56 91 LEU A CA 1
ATOM 713 C C . LEU A 1 91 ? 2.970 9.311 9.602 1.00 85.56 91 LEU A C 1
ATOM 715 O O . LEU A 1 91 ? 3.513 8.380 9.015 1.00 85.56 91 LEU A O 1
ATOM 719 N N . ALA A 1 92 ? 3.303 10.587 9.392 1.00 90.25 92 ALA A N 1
ATOM 720 C CA . ALA A 1 92 ? 4.354 11.018 8.479 1.00 90.25 92 ALA A CA 1
ATOM 721 C C . ALA A 1 92 ? 5.726 10.475 8.903 1.00 90.25 92 ALA A C 1
ATOM 723 O O . ALA A 1 92 ? 6.445 9.946 8.066 1.00 90.25 92 ALA A O 1
ATOM 724 N N . LEU A 1 93 ? 6.057 10.528 10.196 1.00 90.75 93 LEU A N 1
ATOM 725 C CA . LEU A 1 93 ? 7.309 10.010 10.749 1.00 90.75 93 LEU A CA 1
ATOM 726 C C . LEU A 1 93 ? 7.433 8.490 10.556 1.00 90.75 93 LEU A C 1
ATOM 728 O O . LEU A 1 93 ? 8.473 7.998 10.127 1.00 90.75 93 LEU A O 1
ATOM 732 N N . SER A 1 94 ? 6.349 7.751 10.810 1.00 87.12 94 SER A N 1
ATOM 733 C CA . SER A 1 94 ? 6.293 6.303 10.571 1.00 87.12 94 SER A CA 1
ATOM 734 C C . SER A 1 94 ? 6.470 5.958 9.083 1.00 87.12 94 SER A C 1
ATOM 736 O O . SER A 1 94 ? 7.240 5.064 8.738 1.00 87.12 94 SER A O 1
ATOM 738 N N . GLN A 1 95 ? 5.821 6.704 8.182 1.00 87.94 95 GLN A N 1
ATOM 739 C CA . GLN A 1 95 ? 5.962 6.511 6.733 1.00 87.94 95 GLN A CA 1
ATOM 740 C C . GLN A 1 95 ? 7.356 6.894 6.220 1.00 87.94 95 GLN A C 1
ATOM 742 O O . GLN A 1 95 ? 7.913 6.177 5.390 1.00 87.94 95 GLN A O 1
ATOM 747 N N . ALA A 1 96 ? 7.940 7.978 6.739 1.00 91.19 96 ALA A N 1
ATOM 748 C CA . ALA A 1 96 ? 9.299 8.405 6.417 1.00 91.19 96 ALA A CA 1
ATOM 749 C C . ALA A 1 96 ? 10.321 7.321 6.766 1.00 91.19 96 ALA A C 1
ATOM 751 O O . ALA A 1 96 ? 11.196 7.031 5.958 1.00 91.19 96 ALA A O 1
ATOM 752 N N . TRP A 1 97 ? 10.169 6.680 7.930 1.00 90.50 97 TRP A N 1
ATOM 753 C CA . TRP A 1 97 ? 11.031 5.582 8.368 1.00 90.50 97 TRP A CA 1
ATOM 754 C C . TRP A 1 97 ? 11.021 4.403 7.396 1.00 90.50 97 TRP A C 1
ATOM 756 O O . TRP A 1 97 ? 12.065 3.982 6.903 1.00 90.50 97 TRP A O 1
ATOM 766 N N . VAL A 1 98 ? 9.825 3.895 7.079 1.00 87.44 98 VAL A N 1
ATOM 767 C CA . VAL A 1 98 ? 9.662 2.774 6.141 1.00 87.44 98 VAL A CA 1
ATOM 768 C C . VAL A 1 98 ? 10.215 3.150 4.770 1.00 87.44 98 VAL A C 1
ATOM 770 O O . VAL A 1 98 ? 10.898 2.353 4.132 1.00 87.44 98 VAL A O 1
ATOM 773 N N . SER A 1 99 ? 9.945 4.375 4.329 1.00 88.81 99 SER A N 1
ATOM 774 C CA . SER A 1 99 ? 10.419 4.888 3.055 1.00 88.81 99 SER A CA 1
ATOM 775 C C . SER A 1 99 ? 11.941 5.005 2.983 1.00 88.81 99 SER A C 1
ATOM 777 O O . SER A 1 99 ? 12.512 4.675 1.948 1.00 88.81 99 SER A O 1
ATOM 779 N N . LEU A 1 100 ? 12.589 5.475 4.051 1.00 91.19 100 LEU A N 1
ATOM 780 C CA . LEU A 1 100 ? 14.044 5.592 4.130 1.00 91.19 100 LEU A CA 1
ATOM 781 C C . LEU A 1 100 ? 14.694 4.217 3.982 1.00 91.19 100 LEU A C 1
ATOM 783 O O . LEU A 1 100 ? 15.546 4.041 3.119 1.00 91.19 100 LEU A O 1
ATOM 787 N N . ILE A 1 101 ? 14.219 3.228 4.746 1.00 90.44 101 ILE A N 1
ATOM 788 C CA . ILE A 1 101 ? 14.723 1.851 4.679 1.00 90.44 101 ILE A CA 1
ATOM 789 C C . ILE A 1 101 ? 14.591 1.297 3.260 1.00 90.44 101 ILE A C 1
ATOM 791 O O . ILE A 1 101 ? 15.540 0.743 2.722 1.00 90.44 101 ILE A O 1
ATOM 795 N N . VAL A 1 102 ? 13.429 1.469 2.627 1.00 88.19 102 VAL A N 1
ATOM 796 C CA . VAL A 1 102 ? 13.197 1.004 1.250 1.00 88.19 102 VAL A CA 1
ATOM 797 C C . VAL A 1 102 ? 14.192 1.616 0.265 1.00 88.19 102 VAL A C 1
ATOM 799 O O . VAL A 1 102 ? 14.692 0.905 -0.605 1.00 88.19 102 VAL A O 1
ATOM 802 N N . VAL A 1 103 ? 14.480 2.913 0.391 1.00 90.25 103 VAL A N 1
ATOM 803 C CA . VAL A 1 103 ? 15.460 3.590 -0.468 1.00 90.25 103 VAL A CA 1
ATOM 804 C C . VAL A 1 103 ? 16.873 3.081 -0.193 1.00 90.25 103 VAL A C 1
ATOM 806 O O . VAL A 1 103 ? 17.592 2.781 -1.143 1.00 90.25 103 VAL A O 1
ATOM 809 N N . GLU A 1 104 ? 17.249 2.921 1.078 1.00 92.06 104 GLU A N 1
ATOM 810 C CA . GLU A 1 104 ? 18.552 2.373 1.471 1.00 92.06 104 GLU A CA 1
ATOM 811 C C . GLU A 1 104 ? 18.769 0.944 0.960 1.00 92.06 104 GLU A C 1
ATOM 813 O O . GLU A 1 104 ? 19.871 0.613 0.537 1.00 92.06 104 GLU A O 1
ATOM 818 N N . LEU A 1 105 ? 17.727 0.102 0.958 1.00 88.44 105 LEU A N 1
ATOM 819 C CA . LEU A 1 105 ? 17.805 -1.239 0.371 1.00 88.44 105 LEU A CA 1
ATOM 820 C C . LEU A 1 105 ? 18.015 -1.202 -1.149 1.00 88.44 105 LEU A C 1
ATOM 822 O O . LEU A 1 105 ? 18.630 -2.110 -1.701 1.00 88.44 105 LEU A O 1
ATOM 826 N N . LEU A 1 106 ? 17.399 -0.247 -1.848 1.00 85.50 106 LEU A N 1
ATOM 827 C CA . LEU A 1 106 ? 17.303 -0.308 -3.307 1.00 85.50 106 LEU A CA 1
ATOM 828 C C . LEU A 1 106 ? 18.454 0.415 -4.005 1.00 85.50 106 LEU A C 1
ATOM 830 O O . LEU A 1 106 ? 18.944 -0.065 -5.021 1.00 85.50 106 LEU A O 1
ATOM 834 N N . ALA A 1 107 ? 18.840 1.584 -3.496 1.00 83.50 107 ALA A N 1
ATOM 835 C CA . ALA A 1 107 ? 19.766 2.487 -4.171 1.00 83.50 107 ALA A CA 1
ATOM 836 C C . ALA A 1 107 ? 20.434 3.450 -3.187 1.00 83.50 107 ALA A C 1
ATOM 838 O O . ALA A 1 107 ? 20.287 4.673 -3.272 1.00 83.50 107 ALA A O 1
ATOM 839 N N . SER A 1 108 ? 21.186 2.888 -2.249 1.00 87.56 108 SER A N 1
ATOM 840 C CA . SER A 1 108 ? 22.134 3.642 -1.438 1.00 87.56 108 SER A CA 1
ATOM 841 C C . SER A 1 108 ? 23.425 2.856 -1.278 1.00 87.56 108 SER A C 1
ATOM 843 O O . SER A 1 108 ? 23.435 1.636 -1.427 1.00 87.56 108 SER A O 1
ATOM 845 N N . SER A 1 109 ? 24.497 3.580 -0.981 1.00 87.00 109 SER A N 1
ATOM 846 C CA . SER A 1 109 ? 25.823 3.030 -0.689 1.00 87.00 109 SER A CA 1
ATOM 847 C C . SER A 1 109 ? 26.135 3.037 0.813 1.00 87.00 109 SER A C 1
ATOM 849 O O . SER A 1 109 ? 27.227 2.656 1.225 1.00 87.00 109 SER A O 1
ATOM 851 N N . GLU A 1 110 ? 25.199 3.509 1.636 1.00 88.38 110 GLU A N 1
ATOM 852 C CA . GLU A 1 110 ? 25.341 3.677 3.079 1.00 88.38 110 GLU A CA 1
ATOM 853 C C . GLU A 1 110 ? 23.989 3.460 3.783 1.00 88.38 110 GLU A C 1
ATOM 855 O O . GLU A 1 110 ? 22.926 3.512 3.166 1.00 88.38 110 GLU A O 1
ATOM 860 N N . GLY A 1 111 ? 24.015 3.208 5.092 1.00 90.31 111 GLY A N 1
ATOM 861 C CA . GLY A 1 111 ? 22.807 3.007 5.898 1.00 90.31 111 GLY A CA 1
ATOM 862 C C . GLY A 1 111 ? 22.503 1.546 6.235 1.00 90.31 111 GLY A C 1
ATOM 863 O O . GLY A 1 111 ? 23.162 0.606 5.782 1.00 90.31 111 GLY A O 1
ATOM 864 N N . ILE A 1 112 ? 21.498 1.354 7.090 1.00 90.38 112 ILE A N 1
ATOM 865 C CA . ILE A 1 112 ? 21.160 0.038 7.651 1.00 90.38 112 ILE A CA 1
ATOM 866 C C . ILE A 1 112 ? 20.525 -0.843 6.570 1.00 90.38 112 ILE A C 1
ATOM 868 O O . ILE A 1 112 ? 20.810 -2.039 6.505 1.00 90.38 112 ILE A O 1
ATOM 872 N N . GLY A 1 113 ? 19.714 -0.251 5.685 1.00 88.38 113 GLY A N 1
ATOM 873 C CA . GLY A 1 113 ? 19.146 -0.959 4.538 1.00 88.38 113 GLY A CA 1
ATOM 874 C C . GLY A 1 113 ? 20.217 -1.459 3.565 1.00 88.38 113 GLY A C 1
ATOM 875 O O . GLY A 1 113 ? 20.136 -2.603 3.115 1.00 88.38 113 GLY A O 1
ATOM 876 N N . TYR A 1 114 ? 21.256 -0.656 3.315 1.00 90.44 114 TYR A N 1
ATOM 877 C CA . TYR A 1 114 ? 22.399 -1.055 2.490 1.00 90.44 114 TYR A CA 1
ATOM 878 C C . TYR A 1 114 ? 23.172 -2.215 3.127 1.00 90.44 114 TYR A C 1
ATOM 880 O O . TYR A 1 114 ? 23.375 -3.244 2.482 1.00 90.44 114 TYR A O 1
ATOM 888 N N . LEU A 1 115 ? 23.533 -2.102 4.413 1.00 91.69 115 LEU A N 1
ATOM 889 C CA . LEU A 1 115 ? 24.239 -3.163 5.148 1.00 91.69 115 LEU A CA 1
ATOM 890 C C . LEU A 1 115 ? 23.472 -4.488 5.139 1.00 91.69 115 LEU A C 1
ATOM 892 O O . LEU A 1 115 ? 24.069 -5.558 5.040 1.00 91.69 115 LEU A O 1
ATOM 896 N N . MET A 1 116 ? 22.146 -4.421 5.206 1.00 89.44 116 MET A N 1
ATOM 897 C CA . MET A 1 116 ? 21.288 -5.594 5.141 1.00 89.44 116 MET A CA 1
ATOM 898 C C . MET A 1 116 ? 21.327 -6.269 3.759 1.00 89.44 116 MET A C 1
ATOM 900 O O . MET A 1 116 ? 21.397 -7.497 3.668 1.00 89.44 116 MET A O 1
ATOM 904 N N . VAL A 1 117 ? 21.314 -5.492 2.672 1.00 87.75 117 VAL A N 1
ATOM 905 C CA . VAL A 1 117 ? 21.444 -6.028 1.305 1.00 87.75 117 VAL A CA 1
ATOM 906 C C . VAL A 1 117 ? 22.853 -6.552 1.040 1.00 87.75 117 VAL A C 1
ATOM 908 O O . VAL A 1 117 ? 22.996 -7.589 0.394 1.00 87.75 117 VAL A O 1
ATOM 911 N N . TRP A 1 118 ? 23.873 -5.889 1.575 1.00 89.81 118 TRP A N 1
ATOM 912 C CA . TRP A 1 118 ? 25.260 -6.333 1.500 1.00 89.81 118 TRP A CA 1
ATOM 913 C C . TRP A 1 118 ? 25.472 -7.660 2.242 1.00 89.81 118 TRP A C 1
ATOM 915 O O . TRP A 1 118 ? 25.967 -8.627 1.663 1.00 89.81 118 TRP A O 1
ATOM 925 N N . GLY A 1 119 ? 25.001 -7.756 3.491 1.00 87.38 119 GLY A N 1
ATOM 926 C CA . GLY A 1 119 ? 25.057 -8.988 4.282 1.00 87.38 119 GLY A CA 1
ATOM 927 C C . GLY A 1 119 ? 24.352 -10.150 3.581 1.00 87.38 119 GLY A C 1
ATOM 928 O O . GLY A 1 119 ? 24.882 -11.255 3.515 1.00 87.38 119 GLY A O 1
ATOM 929 N N . ARG A 1 120 ? 23.207 -9.882 2.942 1.00 86.94 120 ARG A N 1
ATOM 930 C CA . ARG A 1 120 ? 22.514 -10.853 2.084 1.00 86.94 120 ARG A CA 1
ATOM 931 C C . ARG A 1 120 ? 23.374 -11.343 0.919 1.00 86.94 120 ARG A C 1
ATOM 933 O O . ARG A 1 120 ? 23.398 -12.542 0.668 1.00 86.94 120 ARG A O 1
ATOM 940 N N . GLN A 1 121 ? 24.025 -10.437 0.186 1.00 86.75 121 GLN A N 1
ATOM 941 C CA . GLN A 1 121 ? 24.859 -10.788 -0.973 1.00 86.75 121 GLN A CA 1
ATOM 942 C C . GLN A 1 121 ? 26.040 -11.677 -0.575 1.00 86.75 121 GLN A C 1
ATOM 944 O O . GLN A 1 121 ? 26.394 -12.590 -1.316 1.00 86.75 121 GLN A O 1
ATOM 949 N N . LEU A 1 122 ? 26.605 -11.445 0.611 1.00 89.75 122 LEU A N 1
ATOM 950 C CA . LEU A 1 122 ? 27.683 -12.254 1.179 1.00 89.75 122 LEU A CA 1
ATOM 951 C C . LEU A 1 122 ? 27.189 -13.497 1.940 1.00 89.75 122 LEU A C 1
ATOM 953 O O . LEU A 1 122 ? 28.004 -14.200 2.531 1.00 89.75 122 LEU A O 1
ATOM 957 N N . PHE A 1 123 ? 25.876 -13.761 1.962 1.00 85.69 123 PHE A N 1
ATOM 958 C CA . PHE A 1 123 ? 25.239 -14.804 2.780 1.00 85.69 123 PHE A CA 1
ATOM 959 C C . PHE A 1 123 ? 25.576 -14.724 4.288 1.00 85.69 123 PHE A C 1
ATOM 961 O O . PHE A 1 123 ? 25.457 -15.705 5.021 1.00 85.69 123 PHE A O 1
ATOM 968 N N . GLN A 1 124 ? 25.933 -13.535 4.775 1.00 91.56 124 GLN A N 1
ATOM 969 C CA . GLN A 1 124 ? 26.174 -13.216 6.184 1.00 91.56 124 GLN A CA 1
ATOM 970 C C . GLN A 1 124 ? 24.837 -12.933 6.880 1.00 91.56 124 GLN A C 1
ATOM 972 O O . GLN A 1 124 ? 24.413 -11.787 7.068 1.00 91.56 124 GLN A O 1
ATOM 977 N N . LEU A 1 125 ? 24.111 -14.013 7.192 1.00 88.50 125 LEU A N 1
ATOM 978 C CA . LEU A 1 125 ? 22.775 -13.934 7.792 1.00 88.50 125 LEU A CA 1
ATOM 979 C C . LEU A 1 125 ? 22.792 -13.318 9.196 1.00 88.50 125 LEU A C 1
ATOM 981 O O . LEU A 1 125 ? 21.803 -12.725 9.610 1.00 88.50 125 LEU A O 1
ATOM 985 N N . ASP A 1 126 ? 23.907 -13.413 9.908 1.00 91.81 126 ASP A N 1
ATOM 986 C CA . ASP A 1 126 ? 24.153 -12.735 11.178 1.00 91.81 126 ASP A CA 1
ATOM 987 C C . ASP A 1 126 ? 23.992 -11.210 11.060 1.00 91.81 126 ASP A C 1
ATOM 989 O O . ASP A 1 126 ? 23.205 -10.621 11.806 1.00 91.81 126 ASP A O 1
ATOM 993 N N . ILE A 1 127 ? 24.629 -10.577 10.067 1.00 90.75 127 ILE A N 1
ATOM 994 C CA . ILE A 1 127 ? 24.470 -9.136 9.796 1.00 90.75 127 ILE A CA 1
ATOM 995 C C . ILE A 1 127 ? 23.020 -8.815 9.428 1.00 90.75 127 ILE A C 1
ATOM 997 O O . ILE A 1 127 ? 22.454 -7.820 9.890 1.00 90.75 127 ILE A O 1
ATOM 1001 N N . VAL A 1 128 ? 22.384 -9.670 8.628 1.00 88.75 128 VAL A N 1
ATOM 1002 C CA . VAL A 1 128 ? 20.974 -9.508 8.247 1.00 88.75 128 VAL A CA 1
ATOM 1003 C C . VAL A 1 128 ? 20.067 -9.532 9.484 1.00 88.75 128 VAL A C 1
ATOM 1005 O O . VAL A 1 128 ? 19.227 -8.651 9.645 1.00 88.75 128 VAL A O 1
ATOM 1008 N N . PHE A 1 129 ? 20.249 -10.474 10.410 1.00 90.12 129 PHE A N 1
ATOM 1009 C CA . PHE A 1 129 ? 19.444 -10.526 11.633 1.00 90.12 129 PHE A CA 1
ATOM 1010 C C . PHE A 1 129 ? 19.676 -9.316 12.543 1.00 90.12 129 PHE A C 1
ATOM 1012 O O . PHE A 1 129 ? 18.711 -8.764 13.077 1.00 90.12 129 PHE A O 1
ATOM 1019 N N . VAL A 1 130 ? 20.927 -8.866 12.692 1.00 92.31 130 VAL A N 1
ATOM 1020 C CA . VAL A 1 130 ? 21.252 -7.671 13.485 1.00 92.31 130 VAL A CA 1
ATOM 1021 C C . VAL A 1 130 ? 20.609 -6.424 12.876 1.00 92.31 130 VAL A C 1
ATOM 1023 O O . VAL A 1 130 ? 19.957 -5.663 13.588 1.00 92.31 130 VAL A O 1
ATOM 1026 N N . THR A 1 131 ? 20.721 -6.227 11.562 1.00 90.94 131 THR A N 1
ATOM 1027 C CA . THR A 1 131 ? 20.117 -5.072 10.874 1.00 90.94 131 THR A CA 1
ATOM 1028 C C . THR A 1 131 ? 18.588 -5.080 10.968 1.00 90.94 131 THR A C 1
ATOM 1030 O O . THR A 1 131 ? 18.001 -4.041 11.272 1.00 90.94 131 THR A O 1
ATOM 1033 N N . ILE A 1 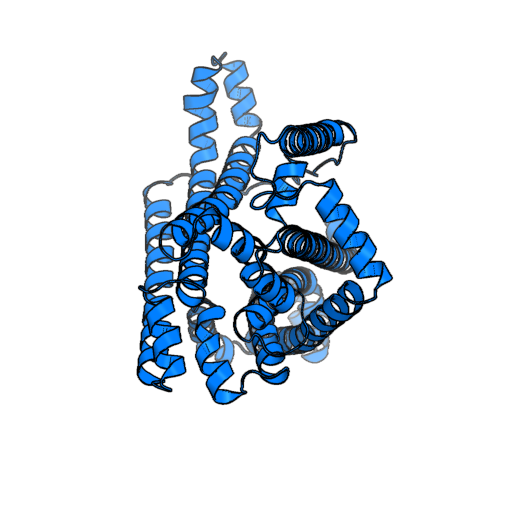132 ? 17.938 -6.243 10.832 1.00 89.19 132 ILE A N 1
ATOM 1034 C CA . ILE A 1 132 ? 16.491 -6.412 11.067 1.00 89.19 132 ILE A CA 1
ATOM 1035 C C . ILE A 1 132 ? 16.109 -6.002 12.498 1.00 89.19 132 ILE A C 1
ATOM 1037 O O . ILE A 1 132 ? 15.134 -5.269 12.694 1.00 89.19 132 ILE A O 1
ATOM 1041 N N . ALA A 1 133 ? 16.871 -6.454 13.499 1.00 89.75 133 ALA A N 1
ATOM 1042 C CA . ALA A 1 133 ? 16.615 -6.129 14.898 1.00 89.75 133 ALA A CA 1
ATOM 1043 C C . ALA A 1 133 ? 16.774 -4.626 15.170 1.00 89.75 133 ALA A C 1
ATOM 1045 O O . ALA A 1 133 ? 15.900 -4.024 15.794 1.00 89.75 133 ALA A O 1
ATOM 1046 N N . VAL A 1 134 ? 17.838 -4.002 14.653 1.00 91.06 134 VAL A N 1
ATOM 1047 C CA . VAL A 1 134 ? 18.070 -2.557 14.794 1.00 91.06 134 VAL A CA 1
ATOM 1048 C C . VAL A 1 134 ? 16.941 -1.762 14.141 1.00 91.06 134 VAL A C 1
ATOM 1050 O O . VAL A 1 134 ? 16.417 -0.853 14.777 1.00 91.06 134 VAL A O 1
ATOM 1053 N N . VAL A 1 135 ? 16.506 -2.138 12.932 1.00 88.56 135 VAL A N 1
ATOM 1054 C CA . VAL A 1 135 ? 15.381 -1.495 12.229 1.00 88.56 135 VAL A CA 1
ATOM 1055 C C . VAL A 1 135 ? 14.076 -1.578 13.025 1.00 88.56 135 VAL A C 1
ATOM 1057 O O . VAL A 1 135 ? 13.325 -0.601 13.100 1.00 88.56 135 VAL A O 1
ATOM 1060 N N . GLY A 1 136 ? 13.789 -2.744 13.611 1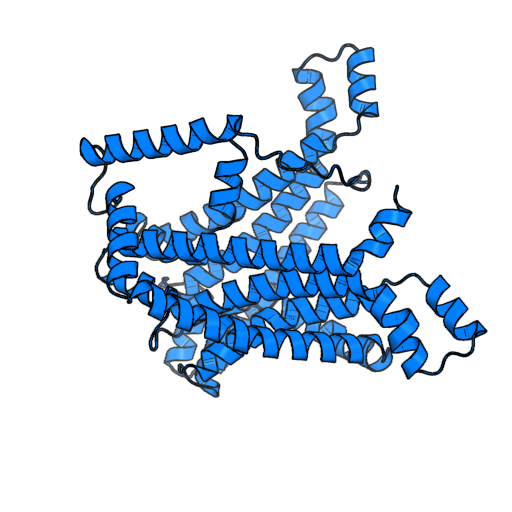.00 86.81 136 GLY A N 1
ATOM 1061 C CA . GLY A 1 136 ? 12.606 -2.941 14.446 1.00 86.81 136 GLY A CA 1
ATOM 1062 C C . GLY A 1 136 ? 12.659 -2.100 15.722 1.00 86.81 136 GLY A C 1
ATOM 1063 O O . GLY A 1 136 ? 11.697 -1.401 16.043 1.00 86.81 136 GLY A O 1
ATOM 1064 N N . LEU A 1 137 ? 13.796 -2.117 16.424 1.00 89.56 137 LEU A N 1
ATOM 1065 C CA . LEU A 1 137 ? 13.991 -1.368 17.666 1.00 89.56 137 LEU A CA 1
ATOM 1066 C C . LEU A 1 137 ? 13.950 0.145 17.445 1.00 89.56 137 LEU A C 1
ATOM 1068 O O . LEU A 1 137 ? 13.287 0.841 18.212 1.00 89.56 137 LEU A O 1
ATOM 1072 N N . SER A 1 138 ? 14.603 0.663 16.403 1.00 89.75 138 SER A N 1
ATOM 1073 C CA . SER A 1 138 ? 14.577 2.093 16.083 1.00 89.75 138 SER A CA 1
ATOM 1074 C C . SER A 1 138 ? 13.182 2.551 15.654 1.00 89.75 138 SER A C 1
ATOM 1076 O O . SER A 1 138 ? 12.725 3.599 16.108 1.00 89.75 138 SER A O 1
ATOM 1078 N N . GLY A 1 139 ? 12.464 1.746 14.861 1.00 85.69 139 GLY A N 1
ATOM 1079 C CA . GLY A 1 139 ? 11.073 2.014 14.492 1.00 85.69 139 GLY A CA 1
ATOM 1080 C C . GLY A 1 139 ? 10.156 2.087 15.717 1.00 85.69 139 GLY A C 1
ATOM 1081 O O . GLY A 1 139 ? 9.408 3.054 15.877 1.00 85.69 139 GLY A O 1
ATOM 1082 N N . MET A 1 140 ? 10.271 1.114 16.627 1.00 86.12 140 MET A N 1
ATOM 1083 C CA . MET A 1 140 ? 9.525 1.100 17.891 1.00 86.12 140 MET A CA 1
ATOM 1084 C C . MET A 1 140 ? 9.880 2.289 18.792 1.00 86.12 140 MET A C 1
ATOM 1086 O O . MET A 1 140 ? 8.980 2.922 19.345 1.00 86.12 140 MET A O 1
ATOM 1090 N N . LEU A 1 141 ? 11.168 2.620 18.929 1.00 90.06 141 LEU A N 1
ATOM 1091 C CA . LEU A 1 141 ? 11.637 3.782 19.690 1.00 90.06 141 LEU A CA 1
ATOM 1092 C C . LEU A 1 141 ? 11.080 5.086 19.126 1.00 90.06 141 LEU A C 1
ATOM 1094 O O . LEU A 1 141 ? 10.623 5.937 19.889 1.00 90.06 141 LEU A O 1
ATOM 1098 N N . MET A 1 142 ? 11.085 5.237 17.802 1.00 87.81 142 MET A N 1
ATOM 1099 C CA . MET A 1 142 ? 10.601 6.442 17.140 1.00 87.81 142 MET A CA 1
ATOM 1100 C C . MET A 1 142 ? 9.086 6.603 17.295 1.00 87.81 142 MET A C 1
ATOM 1102 O O . MET A 1 142 ? 8.609 7.692 17.621 1.00 87.81 142 MET A O 1
ATOM 1106 N N . GLU A 1 143 ? 8.322 5.519 17.148 1.00 84.94 143 GLU A N 1
ATOM 1107 C CA . GLU A 1 143 ? 6.876 5.535 17.376 1.00 84.94 143 GLU A CA 1
ATOM 1108 C C . GLU A 1 143 ? 6.532 5.797 18.851 1.00 84.94 143 GLU A C 1
ATOM 1110 O O . GLU A 1 143 ? 5.637 6.593 19.158 1.00 84.94 143 GLU A O 1
ATOM 1115 N N . TRP A 1 144 ? 7.276 5.194 19.781 1.00 87.38 144 TRP A N 1
ATOM 1116 C CA . TRP A 1 144 ? 7.136 5.449 21.213 1.00 87.38 144 TRP A CA 1
ATOM 1117 C C . TRP A 1 144 ? 7.439 6.909 21.566 1.00 87.38 144 TRP A C 1
ATOM 1119 O O . TRP A 1 144 ? 6.636 7.551 22.248 1.00 87.38 144 TRP A O 1
ATOM 1129 N N . ALA A 1 145 ? 8.546 7.463 21.066 1.00 88.69 145 ALA A N 1
ATOM 1130 C CA . ALA A 1 145 ? 8.943 8.846 21.312 1.00 88.69 145 ALA A CA 1
ATOM 1131 C C . ALA A 1 145 ? 7.908 9.833 20.755 1.00 88.69 145 ALA A C 1
ATOM 1133 O O . ALA A 1 145 ? 7.511 10.768 21.454 1.00 88.69 145 ALA A O 1
ATOM 1134 N N . ALA A 1 146 ? 7.400 9.585 19.543 1.00 85.75 146 ALA A N 1
ATOM 1135 C CA . ALA A 1 146 ? 6.349 10.396 18.935 1.00 85.75 146 ALA A CA 1
ATOM 1136 C C . ALA A 1 146 ? 5.050 10.356 19.753 1.00 85.75 146 ALA A C 1
ATOM 1138 O O . ALA A 1 146 ? 4.471 11.403 20.050 1.00 85.75 146 ALA A O 1
ATOM 1139 N N . ASN A 1 147 ? 4.614 9.168 20.181 1.00 84.44 147 ASN A N 1
ATOM 1140 C CA . ASN A 1 147 ? 3.433 9.017 21.034 1.00 84.44 147 ASN A CA 1
ATOM 1141 C C . ASN A 1 147 ? 3.618 9.703 22.393 1.00 84.44 147 ASN A C 1
ATOM 1143 O O . ASN A 1 147 ? 2.708 10.380 22.880 1.00 84.44 147 ASN A O 1
ATOM 1147 N N . ARG A 1 148 ? 4.809 9.590 22.991 1.00 86.31 148 ARG A N 1
ATOM 1148 C CA . ARG A 1 148 ? 5.120 10.239 24.265 1.00 86.31 148 ARG A CA 1
ATOM 1149 C C . ARG A 1 148 ? 5.124 11.758 24.129 1.00 86.31 148 ARG A C 1
ATOM 1151 O O . ARG A 1 148 ? 4.528 12.423 24.976 1.00 86.31 148 ARG A O 1
ATOM 1158 N N . ALA A 1 149 ? 5.721 12.299 23.070 1.00 85.62 149 ALA A N 1
ATOM 1159 C CA . ALA A 1 149 ? 5.697 13.728 22.767 1.00 85.62 149 ALA A CA 1
ATOM 1160 C C . ALA A 1 149 ? 4.259 14.233 22.569 1.00 85.62 149 ALA A C 1
ATOM 1162 O O . ALA A 1 149 ? 3.873 15.218 23.195 1.00 85.62 149 ALA A O 1
ATOM 1163 N N . CYS A 1 150 ? 3.434 13.505 21.807 1.00 80.69 150 CYS A N 1
ATOM 1164 C CA . CYS A 1 150 ? 2.020 13.839 21.618 1.00 80.69 150 CYS A CA 1
ATOM 1165 C C . CYS A 1 150 ? 1.268 13.892 22.953 1.00 80.69 150 CYS A C 1
ATOM 1167 O O . CYS A 1 150 ? 0.600 14.880 23.235 1.00 80.69 150 CYS A O 1
ATOM 1169 N N . SER A 1 151 ? 1.431 12.872 23.806 1.00 79.81 151 SER A N 1
ATOM 1170 C CA . SER A 1 151 ? 0.768 12.817 25.120 1.00 79.81 151 SER A CA 1
ATOM 1171 C C . SER A 1 151 ? 1.182 13.946 26.069 1.00 79.81 151 SER A C 1
ATOM 1173 O O . SER A 1 151 ? 0.436 14.286 26.980 1.00 79.81 151 SER A O 1
ATOM 1175 N N . ARG A 1 152 ? 2.386 14.507 25.886 1.00 84.00 152 ARG A N 1
ATOM 1176 C CA . ARG A 1 152 ? 2.895 15.615 26.705 1.00 84.00 152 ARG A CA 1
ATOM 1177 C C . ARG A 1 152 ? 2.441 16.977 26.189 1.00 84.00 152 ARG A C 1
ATOM 1179 O O . ARG A 1 152 ? 2.211 17.867 26.996 1.00 84.00 152 ARG A O 1
ATOM 1186 N N . LEU A 1 153 ? 2.341 17.144 24.870 1.00 81.69 153 LEU A N 1
ATOM 1187 C CA . LEU A 1 153 ? 2.024 18.430 24.240 1.00 81.69 153 LEU A CA 1
ATOM 1188 C C . LEU A 1 153 ? 0.515 18.652 24.059 1.00 81.69 153 LEU A C 1
ATOM 1190 O O . LEU A 1 153 ? 0.056 19.791 24.087 1.00 81.69 153 LEU A O 1
ATOM 1194 N N . VAL A 1 154 ? -0.267 17.582 23.895 1.00 73.12 154 VAL A N 1
ATOM 1195 C CA . VAL A 1 154 ? -1.714 17.643 23.660 1.00 73.12 154 VAL A CA 1
ATOM 1196 C C . VAL A 1 154 ? -2.445 17.075 24.875 1.00 73.12 154 VAL A C 1
ATOM 1198 O O . VAL A 1 154 ? -2.604 15.864 25.001 1.00 73.12 154 VAL A O 1
ATOM 1201 N N . PHE A 1 155 ? -2.877 17.954 25.784 1.00 71.19 155 PHE A N 1
ATOM 1202 C CA . PHE A 1 155 ? -3.534 17.567 27.043 1.00 71.19 155 PHE A CA 1
ATOM 1203 C C . PHE A 1 155 ? -5.073 17.553 26.973 1.00 71.19 155 PHE A C 1
ATOM 1205 O O . PHE A 1 155 ? -5.724 17.137 27.927 1.00 71.19 155 PHE A O 1
ATOM 1212 N N . TRP A 1 156 ? -5.671 18.026 25.877 1.00 73.62 156 TRP A N 1
ATOM 1213 C CA . TRP A 1 156 ? -7.115 18.257 25.772 1.00 73.62 156 TRP A CA 1
ATOM 1214 C C . TRP A 1 156 ? -7.779 17.172 24.921 1.00 73.62 156 TRP A C 1
ATOM 1216 O O . TRP A 1 156 ? -7.198 16.747 23.915 1.00 73.62 156 TRP A O 1
ATOM 1226 N N . PRO A 1 157 ? -8.986 16.711 25.310 1.00 59.66 157 PRO A N 1
ATOM 1227 C CA . PRO A 1 157 ? -9.657 15.610 24.640 1.00 59.66 157 PRO A CA 1
ATOM 1228 C C . PRO A 1 157 ? -9.949 15.956 23.184 1.00 59.66 157 PRO A C 1
ATOM 1230 O O . PRO A 1 157 ? -10.458 17.033 22.871 1.00 59.66 157 PRO A O 1
ATOM 1233 N N . GLN A 1 158 ? -9.680 15.009 22.293 1.00 63.69 158 GLN A N 1
ATOM 1234 C CA . GLN A 1 158 ? -10.212 15.071 20.942 1.00 63.69 158 GLN A CA 1
ATOM 1235 C C . GLN A 1 158 ? -11.741 14.960 21.053 1.00 63.69 158 GLN A C 1
ATOM 1237 O O . GLN A 1 158 ? -12.215 13.999 21.667 1.00 63.69 158 GLN A O 1
ATOM 1242 N N . PRO A 1 159 ? -12.543 15.862 20.457 1.00 51.88 159 PRO A N 1
ATOM 1243 C CA . PRO A 1 159 ? -13.887 15.459 20.090 1.00 51.88 159 PRO A CA 1
ATOM 1244 C C . PRO A 1 159 ? -13.704 14.212 19.228 1.00 51.88 159 PRO A C 1
ATOM 1246 O O . PRO A 1 159 ? -12.933 14.265 18.265 1.00 51.88 159 PRO A O 1
ATOM 1249 N N . ALA A 1 160 ? -14.319 13.084 19.621 1.00 46.84 160 ALA A N 1
ATOM 1250 C CA . ALA A 1 160 ? -14.344 11.876 18.801 1.00 46.84 160 ALA A CA 1
ATOM 1251 C C . ALA A 1 160 ? -14.629 12.362 17.393 1.00 46.84 160 ALA A C 1
ATOM 1253 O O . ALA A 1 160 ? -15.653 13.023 17.221 1.00 46.84 160 ALA A O 1
ATOM 1254 N N . ALA A 1 161 ? -13.678 12.185 16.468 1.00 47.78 161 ALA A N 1
ATOM 1255 C CA . ALA A 1 161 ? -13.812 12.705 15.122 1.00 47.78 161 ALA A CA 1
ATOM 1256 C C . ALA A 1 161 ? -15.111 12.116 14.585 1.00 47.78 161 ALA A C 1
ATOM 1258 O O . ALA A 1 161 ? -15.161 10.956 14.167 1.00 47.78 161 ALA A O 1
ATOM 1259 N N . GLY A 1 162 ? -16.194 12.889 14.705 1.00 39.22 162 GLY A N 1
ATOM 1260 C CA . GLY A 1 162 ? -17.465 12.552 14.126 1.00 39.22 162 GLY A CA 1
ATOM 1261 C C . GLY A 1 162 ? -17.107 12.301 12.686 1.00 39.22 162 GLY A C 1
ATOM 1262 O O . GLY A 1 162 ? -16.352 13.086 12.101 1.00 39.22 162 GLY A O 1
ATOM 1263 N N . ARG A 1 163 ? -17.537 11.158 12.156 1.00 40.91 163 ARG A N 1
ATOM 1264 C CA . ARG A 1 163 ? -17.384 10.848 10.743 1.00 40.91 163 ARG A CA 1
ATOM 1265 C C . ARG A 1 163 ? -18.173 11.906 9.973 1.00 40.91 163 ARG A C 1
ATOM 1267 O O . ARG A 1 163 ? -19.249 11.630 9.458 1.00 40.91 163 ARG A O 1
ATOM 1274 N N . LEU A 1 164 ? -17.632 13.113 9.845 1.00 42.28 164 LEU A N 1
ATOM 1275 C CA . LEU A 1 164 ? -17.818 13.931 8.676 1.00 42.28 164 LEU A CA 1
ATOM 1276 C C . LEU A 1 164 ? -17.142 13.101 7.598 1.00 42.28 164 LEU A C 1
ATOM 1278 O O . LEU A 1 164 ? -15.959 13.249 7.300 1.00 42.28 164 LEU A O 1
ATOM 1282 N N . ALA A 1 165 ? -17.897 12.118 7.103 1.00 41.88 165 ALA A N 1
ATOM 1283 C CA . ALA A 1 165 ? -17.643 11.446 5.859 1.00 41.88 165 ALA A CA 1
ATOM 1284 C C . ALA A 1 165 ? -17.735 12.555 4.823 1.00 41.88 165 ALA A C 1
ATOM 1286 O O . ALA A 1 165 ? -18.783 12.793 4.225 1.00 41.88 165 ALA A O 1
ATOM 1287 N N . TRP A 1 166 ? -16.642 13.301 4.698 1.00 41.31 166 TRP A N 1
ATOM 1288 C CA . TRP A 1 166 ? -16.420 14.219 3.618 1.00 41.31 166 TRP A CA 1
ATOM 1289 C C . TRP A 1 166 ? -16.435 13.325 2.390 1.00 41.31 166 TRP A C 1
ATOM 1291 O O . TRP A 1 166 ? -15.472 12.618 2.100 1.00 41.31 166 TRP A O 1
ATOM 1301 N N . LYS A 1 167 ? -17.610 13.200 1.769 1.00 44.75 167 LYS A N 1
ATOM 1302 C CA . LYS A 1 167 ? -17.751 12.474 0.520 1.00 44.75 167 LYS A CA 1
ATOM 1303 C C . LYS A 1 167 ? -16.972 13.328 -0.467 1.00 44.75 167 LYS A C 1
ATOM 1305 O O . LYS A 1 167 ? -17.396 14.465 -0.675 1.00 44.75 167 LYS A O 1
ATOM 1310 N N . PRO A 1 168 ? -15.857 12.847 -1.048 1.00 48.72 168 PRO A N 1
ATOM 1311 C CA . PRO A 1 168 ? -15.256 13.542 -2.168 1.00 48.72 168 PRO A CA 1
ATOM 1312 C C . PRO A 1 168 ? -16.325 13.545 -3.253 1.00 48.72 168 PRO A C 1
ATOM 1314 O O . PRO A 1 168 ? -16.563 12.542 -3.927 1.00 48.72 168 PRO A O 1
ATOM 1317 N N . GLN A 1 169 ? -17.074 14.638 -3.344 1.00 47.47 169 GLN A N 1
ATOM 1318 C CA . GLN A 1 169 ? -18.053 14.807 -4.388 1.00 47.47 169 GLN A CA 1
ATOM 1319 C C . GLN A 1 169 ? -17.191 15.057 -5.614 1.00 47.47 169 GLN A C 1
ATOM 1321 O O . GLN A 1 169 ? -16.638 16.144 -5.780 1.00 47.47 169 GLN A O 1
ATOM 1326 N N . ALA A 1 170 ? -16.975 14.001 -6.403 1.00 53.34 170 ALA A N 1
ATOM 1327 C CA . ALA A 1 170 ? -16.347 14.083 -7.709 1.00 53.34 170 ALA A CA 1
ATOM 1328 C C . ALA A 1 170 ? -17.249 14.963 -8.580 1.00 53.34 170 ALA A C 1
ATOM 1330 O O . ALA A 1 170 ? -18.126 14.499 -9.301 1.00 53.34 170 ALA A O 1
ATOM 1331 N N . SER A 1 171 ? -17.107 16.269 -8.398 1.00 56.47 171 SER A N 1
ATOM 1332 C CA . SER A 1 171 ? -17.791 17.272 -9.176 1.00 56.47 171 SER A CA 1
ATOM 1333 C C . SER A 1 171 ? -17.006 17.416 -10.465 1.00 56.47 171 SER A C 1
ATOM 1335 O O . SER A 1 171 ? -15.786 17.585 -10.440 1.00 56.47 171 SER A O 1
ATOM 1337 N N . TRP A 1 172 ? -17.708 17.408 -11.593 1.00 59.03 172 TRP A N 1
ATOM 1338 C CA . TRP A 1 172 ? -17.153 17.722 -12.911 1.00 59.03 172 TRP A CA 1
ATOM 1339 C C . TRP A 1 172 ? -16.381 19.057 -12.913 1.00 59.03 172 TRP A C 1
ATOM 1341 O O . TRP A 1 172 ? -15.449 19.240 -13.689 1.00 59.03 172 TRP A O 1
ATOM 1351 N N . ARG A 1 173 ? -16.677 19.948 -11.951 1.00 60.56 173 ARG A N 1
ATOM 1352 C CA . ARG A 1 173 ? -15.956 21.203 -11.677 1.00 60.56 173 ARG A CA 1
ATOM 1353 C C . ARG A 1 173 ? -14.493 21.029 -11.253 1.00 60.56 173 ARG A C 1
ATOM 1355 O O . ARG A 1 173 ? -13.764 22.013 -11.222 1.00 60.56 173 ARG A O 1
ATOM 1362 N N . ALA A 1 174 ? -14.052 19.817 -10.919 1.00 62.91 174 ALA A N 1
ATOM 1363 C CA . ALA A 1 174 ? -12.683 19.546 -10.493 1.00 62.91 174 ALA A CA 1
ATOM 1364 C C . ALA A 1 174 ? -11.789 18.923 -11.586 1.00 62.91 174 ALA A C 1
ATOM 1366 O O . ALA A 1 174 ? -10.586 18.799 -11.359 1.00 62.91 174 ALA A O 1
ATOM 1367 N N . LEU A 1 175 ? -12.344 18.596 -12.765 1.00 68.88 175 LEU A N 1
ATOM 1368 C CA . LEU A 1 175 ? -11.587 18.185 -13.956 1.00 68.88 175 LEU A CA 1
ATOM 1369 C C . LEU A 1 175 ? -10.772 19.281 -14.676 1.00 68.88 175 LEU A C 1
ATOM 1371 O O . LEU A 1 175 ? -9.739 18.921 -15.242 1.00 68.88 175 LEU A O 1
ATOM 1375 N N . PRO A 1 176 ? -11.143 20.581 -14.691 1.00 77.94 176 PRO A N 1
ATOM 1376 C CA . PRO A 1 176 ? -10.415 21.546 -15.513 1.00 77.94 176 PRO A CA 1
ATOM 1377 C C . PRO A 1 176 ? -8.976 21.750 -15.031 1.00 77.94 176 PRO A C 1
ATOM 1379 O O . PRO A 1 176 ? -8.086 21.934 -15.847 1.00 77.94 176 PRO A O 1
ATOM 1382 N N . LEU A 1 177 ? -8.708 21.639 -13.727 1.00 76.25 177 LEU A N 1
ATOM 1383 C CA . LEU A 1 177 ? -7.358 21.807 -13.181 1.00 76.25 177 LEU A CA 1
ATOM 1384 C C . LEU A 1 177 ? -6.370 20.698 -13.619 1.00 76.25 177 LEU A C 1
ATOM 1386 O O . LEU A 1 177 ? -5.288 21.052 -14.079 1.00 76.25 177 LEU A O 1
ATOM 1390 N N . PRO A 1 178 ? -6.706 19.387 -13.555 1.00 75.69 178 PRO A N 1
ATOM 1391 C CA . PRO A 1 178 ? -5.878 18.332 -14.149 1.00 75.69 178 PRO A CA 1
ATOM 1392 C C . PRO A 1 178 ? -5.638 18.538 -15.637 1.00 75.69 178 PRO A C 1
ATOM 1394 O O . PRO A 1 178 ? -4.514 18.376 -16.095 1.00 75.69 178 PRO A O 1
ATOM 1397 N N . ILE A 1 179 ? -6.681 18.910 -16.382 1.00 80.38 179 ILE A N 1
ATOM 1398 C CA . ILE A 1 179 ? -6.589 19.088 -17.833 1.00 80.38 179 ILE A CA 1
ATOM 1399 C C . ILE A 1 179 ? -5.665 20.262 -18.169 1.00 80.38 179 ILE A C 1
ATOM 1401 O O . ILE A 1 179 ? -4.783 20.110 -19.006 1.00 80.38 179 ILE A O 1
ATOM 1405 N N . VAL A 1 180 ? -5.810 21.400 -17.482 1.00 82.00 180 VAL A N 1
ATOM 1406 C CA . VAL A 1 180 ? -4.923 22.561 -17.650 1.00 82.00 180 VAL A CA 1
ATOM 1407 C C . VAL A 1 180 ? -3.484 22.199 -17.295 1.00 82.00 180 VAL A C 1
ATOM 1409 O O . VAL A 1 180 ? -2.574 22.566 -18.025 1.00 82.00 180 VAL A O 1
ATOM 1412 N N . LEU A 1 181 ? -3.260 21.440 -16.222 1.00 80.44 181 LEU A N 1
ATOM 1413 C CA . LEU A 1 181 ? -1.914 21.044 -15.811 1.00 80.44 181 LEU A CA 1
ATOM 1414 C C . LEU A 1 181 ? -1.264 20.074 -16.812 1.00 80.44 181 LEU A C 1
ATOM 1416 O O . LEU A 1 181 ? -0.091 20.228 -17.134 1.00 80.44 181 LEU A O 1
ATOM 1420 N N . LEU A 1 182 ? -2.034 19.129 -17.361 1.00 81.06 182 LEU A N 1
ATOM 1421 C CA . LEU A 1 182 ? -1.584 18.247 -18.443 1.00 81.06 182 LEU A CA 1
ATOM 1422 C C . LEU A 1 182 ? -1.307 19.022 -19.737 1.00 81.06 182 LEU A C 1
ATOM 1424 O O . LEU A 1 182 ? -0.316 18.744 -20.405 1.00 81.06 182 LEU A O 1
ATOM 1428 N N . ALA A 1 183 ? -2.143 20.006 -20.078 1.00 81.25 183 ALA A N 1
ATOM 1429 C CA . ALA A 1 183 ? -1.946 20.853 -21.251 1.00 81.25 183 ALA A CA 1
ATOM 1430 C C . ALA A 1 183 ? -0.695 21.731 -21.107 1.00 81.25 183 ALA A C 1
ATOM 1432 O O . ALA A 1 183 ? 0.113 21.796 -22.028 1.00 81.25 183 ALA A O 1
ATOM 1433 N N . LEU A 1 184 ? -0.490 22.345 -19.937 1.00 81.69 184 LEU A N 1
ATOM 1434 C CA . LEU A 1 184 ? 0.719 23.111 -19.628 1.00 81.69 184 LEU A CA 1
ATOM 1435 C C . LEU A 1 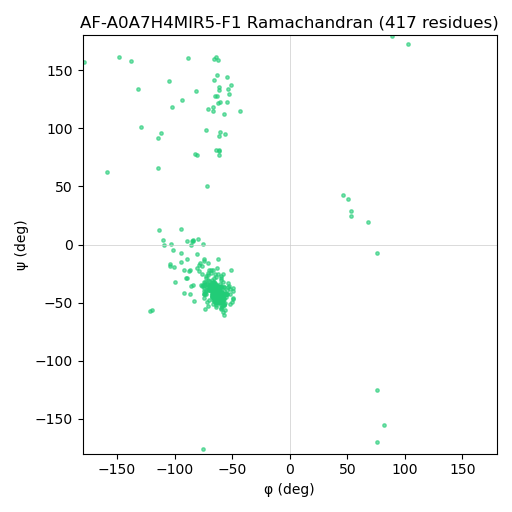184 ? 1.969 22.231 -19.672 1.00 81.69 184 LEU A C 1
ATOM 1437 O O . LEU A 1 184 ? 2.982 22.656 -20.215 1.00 81.69 184 LEU A O 1
ATOM 1441 N N . TRP A 1 185 ? 1.898 20.999 -19.160 1.00 82.50 185 TRP A N 1
ATOM 1442 C CA . TRP A 1 185 ? 3.009 20.051 -19.241 1.00 82.50 185 TRP A CA 1
ATOM 1443 C C . TRP A 1 185 ? 3.309 19.651 -20.692 1.00 82.50 185 TRP A C 1
ATOM 1445 O O . TRP A 1 185 ? 4.462 19.686 -21.111 1.00 82.50 185 TRP A O 1
ATOM 1455 N N . GLN A 1 186 ? 2.280 19.357 -21.492 1.00 82.88 186 GLN A N 1
ATOM 1456 C CA . GLN A 1 186 ? 2.442 19.050 -22.913 1.00 82.88 186 GLN A CA 1
ATOM 1457 C C . GLN A 1 186 ? 3.072 20.219 -23.684 1.00 82.88 186 GLN A C 1
ATOM 1459 O O . GLN A 1 186 ? 3.979 19.991 -24.481 1.00 82.88 186 GLN A O 1
ATOM 1464 N N . LEU A 1 187 ? 2.629 21.455 -23.433 1.00 81.56 187 LEU A N 1
ATOM 1465 C CA . LEU A 1 187 ? 3.184 22.657 -24.062 1.00 81.56 187 LEU A CA 1
ATOM 1466 C C . LEU A 1 187 ? 4.631 22.910 -23.625 1.00 81.56 187 LEU A C 1
ATOM 1468 O O . LEU A 1 187 ? 5.484 23.154 -24.471 1.00 81.56 187 LEU A O 1
ATOM 1472 N N . ALA A 1 188 ? 4.933 22.775 -22.331 1.00 80.69 188 ALA A N 1
ATOM 1473 C CA . ALA A 1 188 ? 6.289 22.936 -21.808 1.00 80.69 188 ALA A CA 1
ATOM 1474 C C . ALA A 1 188 ? 7.265 21.902 -22.401 1.00 80.69 188 ALA A C 1
ATOM 1476 O O . ALA A 1 188 ? 8.392 22.250 -22.750 1.00 80.69 188 ALA A O 1
ATOM 1477 N N . SER A 1 189 ? 6.824 20.651 -22.580 1.00 80.50 189 SER A N 1
ATOM 1478 C CA . SER A 1 189 ? 7.614 19.617 -23.259 1.00 80.50 189 SER A CA 1
ATOM 1479 C C . SER A 1 189 ? 7.772 19.885 -24.761 1.00 80.50 189 SER A C 1
ATOM 1481 O O . SER A 1 189 ? 8.847 19.654 -25.303 1.00 80.50 189 SER A O 1
ATOM 1483 N N . GLN A 1 190 ? 6.733 20.373 -25.449 1.00 78.69 190 GLN A N 1
ATOM 1484 C CA . GLN A 1 190 ? 6.799 20.687 -26.885 1.00 78.69 190 GLN A CA 1
ATOM 1485 C C . GLN A 1 190 ? 7.692 21.893 -27.190 1.00 78.69 190 GLN A C 1
ATOM 1487 O O . GLN A 1 190 ? 8.365 21.908 -28.215 1.00 78.69 190 GLN A O 1
ATOM 1492 N N . TRP A 1 191 ? 7.707 22.892 -26.308 1.00 81.81 191 TRP A N 1
ATOM 1493 C CA . TRP A 1 191 ? 8.529 24.095 -26.448 1.00 81.81 191 TRP A CA 1
ATOM 1494 C C . TRP A 1 191 ? 9.968 23.922 -25.948 1.00 81.81 191 TRP A C 1
ATOM 1496 O O . TRP A 1 191 ? 10.731 24.884 -25.959 1.00 81.81 191 TRP A O 1
ATOM 1506 N N . GLY A 1 192 ? 10.351 22.716 -25.513 1.00 77.00 192 GLY A N 1
ATOM 1507 C CA . GLY A 1 192 ? 11.709 22.427 -25.047 1.00 77.00 192 GLY A CA 1
ATOM 1508 C C . GLY A 1 192 ? 12.079 23.135 -23.743 1.00 77.00 192 GLY A C 1
ATOM 1509 O O . GLY A 1 192 ? 13.256 23.273 -23.436 1.00 77.00 192 GLY A O 1
ATOM 1510 N N . TRP A 1 193 ? 11.092 23.587 -22.961 1.00 77.25 193 TRP A N 1
ATOM 1511 C CA . TRP A 1 193 ? 11.335 24.180 -21.638 1.00 77.25 193 TRP A CA 1
ATOM 1512 C C . TRP A 1 193 ? 11.782 23.136 -20.612 1.00 77.25 193 TRP A C 1
ATOM 1514 O O . TRP A 1 193 ? 12.257 23.486 -19.535 1.00 77.25 193 TRP A O 1
ATOM 1524 N N . ILE A 1 194 ? 11.586 21.856 -20.932 1.00 73.06 194 ILE A N 1
ATOM 1525 C CA . ILE A 1 194 ? 11.931 20.716 -20.098 1.00 73.06 194 ILE A CA 1
ATOM 1526 C C . ILE A 1 194 ? 12.679 19.706 -20.968 1.00 73.06 194 ILE A C 1
ATOM 1528 O O . ILE A 1 194 ? 12.223 19.399 -22.073 1.00 73.06 194 ILE A O 1
ATOM 1532 N N . ASP A 1 195 ? 13.792 19.168 -20.463 1.00 72.94 195 ASP A N 1
ATOM 1533 C CA . ASP A 1 195 ? 14.546 18.114 -21.141 1.00 72.94 195 ASP A CA 1
ATOM 1534 C C . ASP A 1 195 ? 13.649 16.906 -21.419 1.00 72.94 195 ASP A C 1
ATOM 1536 O O . ASP A 1 195 ? 13.218 16.189 -20.511 1.00 72.94 195 ASP A O 1
ATOM 1540 N N . SER A 1 196 ? 13.384 16.665 -22.703 1.00 65.12 196 SER A N 1
ATOM 1541 C CA . SER A 1 196 ? 12.501 15.591 -23.175 1.00 65.12 196 SER A CA 1
ATOM 1542 C C . SER A 1 196 ? 13.006 14.186 -22.819 1.00 65.12 196 SER A C 1
ATOM 1544 O O . SER A 1 196 ? 12.206 13.251 -22.754 1.00 65.12 196 SER A O 1
ATOM 1546 N N . GLY A 1 197 ? 14.307 14.050 -22.531 1.00 65.25 197 GLY A N 1
ATOM 1547 C CA . GLY A 1 197 ? 14.916 12.826 -22.007 1.00 65.25 197 GLY A CA 1
ATOM 1548 C C . GLY A 1 197 ? 14.643 12.571 -20.519 1.00 65.25 197 GLY A C 1
ATOM 1549 O O . GLY A 1 197 ? 14.636 11.419 -20.102 1.00 65.25 197 GLY A O 1
ATOM 1550 N N . LEU A 1 198 ? 14.375 13.613 -19.719 1.00 67.44 198 LEU A N 1
ATOM 1551 C CA . LEU A 1 198 ? 14.088 13.493 -18.280 1.00 67.44 198 LEU A CA 1
ATOM 1552 C C . LEU A 1 198 ? 12.586 13.553 -17.976 1.00 67.44 198 LEU A C 1
ATOM 1554 O O . LEU A 1 198 ? 12.113 12.889 -17.056 1.00 67.44 198 LEU A O 1
ATOM 1558 N N . PHE A 1 199 ? 11.820 14.313 -18.762 1.00 73.00 199 PHE A N 1
ATOM 1559 C CA . PHE A 1 199 ? 10.374 14.445 -18.608 1.00 73.00 199 PHE A CA 1
ATOM 1560 C C . PHE A 1 199 ? 9.662 14.192 -19.934 1.00 73.00 199 PHE A C 1
ATOM 1562 O O . PHE A 1 199 ? 9.562 15.067 -20.799 1.00 73.00 199 PHE A O 1
ATOM 1569 N N . SER A 1 200 ? 9.111 12.986 -20.077 1.00 81.50 200 SER A N 1
ATOM 1570 C CA . SER A 1 200 ? 8.319 12.629 -21.253 1.00 81.50 200 SER A CA 1
ATOM 1571 C C . SER A 1 200 ? 7.036 13.434 -21.332 1.00 81.50 200 SER A C 1
ATOM 1573 O O . SER A 1 200 ? 6.353 13.636 -20.331 1.00 81.50 200 SER A O 1
ATOM 1575 N N . SER A 1 201 ? 6.662 13.825 -22.547 1.00 86.38 201 SER A N 1
ATOM 1576 C CA . SER A 1 201 ? 5.365 14.456 -22.771 1.00 86.38 201 SER A CA 1
ATOM 1577 C C . SER A 1 201 ? 4.212 13.493 -22.425 1.00 86.38 201 SER A C 1
ATOM 1579 O O . SER A 1 201 ? 4.327 12.286 -22.677 1.00 86.38 201 SER A O 1
ATOM 1581 N N . PRO A 1 202 ? 3.073 13.993 -21.907 1.00 84.19 202 PRO A N 1
ATOM 1582 C CA . PRO A 1 202 ? 1.864 13.191 -21.701 1.00 84.19 202 PRO A CA 1
ATOM 1583 C C . PRO A 1 202 ? 1.458 12.373 -22.931 1.00 84.19 202 PRO A C 1
ATOM 1585 O O . PRO A 1 202 ? 1.035 11.223 -22.805 1.00 84.19 202 PRO A O 1
ATOM 1588 N N . LEU A 1 203 ? 1.625 12.949 -24.127 1.00 87.31 203 LEU A N 1
ATOM 1589 C CA . LEU A 1 203 ? 1.342 12.270 -25.387 1.00 87.31 203 LEU A CA 1
ATOM 1590 C C . LEU A 1 203 ? 2.277 11.075 -25.628 1.00 87.31 203 LEU A C 1
ATOM 1592 O O . LEU A 1 203 ? 1.808 10.032 -26.072 1.00 87.31 203 LEU A O 1
ATOM 1596 N N . ALA A 1 204 ? 3.569 11.193 -25.306 1.00 87.25 204 ALA A N 1
ATOM 1597 C CA . ALA A 1 204 ? 4.519 10.085 -25.428 1.00 87.25 204 ALA A CA 1
ATOM 1598 C C . ALA A 1 204 ? 4.172 8.931 -24.474 1.00 87.25 204 ALA A C 1
ATOM 1600 O O . ALA A 1 204 ? 4.213 7.768 -24.872 1.00 87.25 204 ALA A O 1
ATOM 1601 N N . VAL A 1 205 ? 3.750 9.246 -23.243 1.00 89.00 205 VAL A N 1
ATOM 1602 C CA . VAL A 1 205 ? 3.273 8.238 -22.280 1.00 89.00 205 VAL A CA 1
ATOM 1603 C C . VAL A 1 205 ? 2.012 7.544 -22.803 1.00 89.00 205 VAL A C 1
ATOM 1605 O O . VAL A 1 205 ? 1.923 6.317 -22.767 1.00 89.00 205 VAL A O 1
ATOM 1608 N N . ALA A 1 206 ? 1.055 8.304 -23.345 1.00 89.81 206 ALA A N 1
ATOM 1609 C CA . ALA A 1 206 ? -0.159 7.749 -23.941 1.00 89.81 206 ALA A CA 1
ATOM 1610 C C . ALA A 1 206 ? 0.143 6.873 -25.170 1.00 89.81 206 ALA A C 1
ATOM 1612 O O . ALA A 1 206 ? -0.417 5.786 -25.304 1.00 89.81 206 ALA A O 1
ATOM 1613 N N . ALA A 1 207 ? 1.061 7.303 -26.039 1.00 92.25 207 ALA A N 1
ATOM 1614 C CA . ALA A 1 207 ? 1.496 6.529 -27.196 1.00 92.25 207 ALA A CA 1
ATOM 1615 C C . ALA A 1 207 ? 2.159 5.210 -26.771 1.00 92.25 207 ALA A C 1
ATOM 1617 O O . ALA A 1 207 ? 1.788 4.157 -27.288 1.00 92.25 207 ALA A O 1
ATOM 1618 N N . ARG A 1 208 ? 3.066 5.238 -25.781 1.00 91.81 208 ARG A N 1
ATOM 1619 C CA . ARG A 1 208 ? 3.703 4.025 -25.241 1.00 91.81 208 ARG A CA 1
ATOM 1620 C C . ARG A 1 208 ? 2.684 3.078 -24.611 1.00 91.81 208 ARG A C 1
ATOM 1622 O O . ARG A 1 208 ? 2.777 1.869 -24.811 1.00 91.81 208 ARG A O 1
ATOM 1629 N N . PHE A 1 209 ? 1.691 3.619 -23.906 1.00 90.88 209 PHE A N 1
ATOM 1630 C CA . PHE A 1 209 ? 0.596 2.842 -23.328 1.00 90.88 209 PHE A CA 1
ATOM 1631 C C . PHE A 1 209 ? -0.214 2.116 -24.410 1.00 90.88 209 PHE A C 1
ATOM 1633 O O . PHE A 1 209 ? -0.430 0.910 -24.317 1.00 90.88 209 PHE A O 1
ATOM 1640 N N . VAL A 1 210 ? -0.611 2.822 -25.476 1.00 93.38 210 VAL A N 1
ATOM 1641 C CA . VAL A 1 210 ? -1.346 2.226 -26.605 1.00 93.38 210 VAL A CA 1
ATOM 1642 C C . VAL A 1 210 ? -0.492 1.185 -27.325 1.00 93.38 210 VAL A C 1
ATOM 1644 O O . VAL A 1 210 ? -0.954 0.069 -27.541 1.00 93.38 210 VAL A O 1
ATOM 1647 N N . GLN A 1 211 ? 0.764 1.505 -27.643 1.00 93.31 211 GLN A N 1
ATOM 1648 C CA . GLN A 1 211 ? 1.687 0.571 -28.294 1.00 93.31 211 GLN A CA 1
ATOM 1649 C C . GLN A 1 211 ? 1.895 -0.697 -27.467 1.00 93.31 211 GLN A C 1
ATOM 1651 O O . GLN A 1 211 ? 1.847 -1.792 -28.013 1.00 93.31 211 GLN A O 1
ATOM 1656 N N . GLY A 1 212 ? 2.084 -0.561 -26.154 1.00 89.31 212 GLY A N 1
ATOM 1657 C CA . GLY A 1 212 ? 2.298 -1.697 -25.266 1.00 89.31 212 GLY A CA 1
ATOM 1658 C C . GLY A 1 212 ? 1.050 -2.557 -25.037 1.00 89.31 212 GLY A C 1
ATOM 1659 O O . GLY A 1 212 ? 1.175 -3.742 -24.735 1.00 89.31 212 GLY A O 1
ATOM 1660 N N . ILE A 1 213 ? -0.152 -1.990 -25.194 1.00 91.38 213 ILE A N 1
ATOM 1661 C CA . ILE A 1 213 ? -1.402 -2.763 -25.229 1.00 91.38 213 ILE A CA 1
ATOM 1662 C C . ILE A 1 213 ? -1.536 -3.499 -26.563 1.00 91.38 213 ILE A C 1
ATOM 1664 O O . ILE A 1 213 ? -1.849 -4.685 -26.566 1.00 91.38 213 ILE A O 1
ATOM 1668 N N . LEU A 1 214 ? -1.276 -2.822 -27.685 1.00 94.12 214 LEU A N 1
ATOM 1669 C CA . LEU A 1 214 ? -1.362 -3.418 -29.022 1.00 94.12 214 LEU A CA 1
ATOM 1670 C C . LEU A 1 214 ? -0.331 -4.535 -29.230 1.00 94.12 214 LEU A C 1
ATOM 1672 O O . LEU A 1 214 ? -0.644 -5.537 -29.864 1.00 94.12 214 LEU A O 1
ATOM 1676 N N . SER A 1 215 ? 0.874 -4.389 -28.673 1.00 92.25 215 SER A N 1
ATOM 1677 C CA . SER A 1 215 ? 1.918 -5.419 -28.721 1.00 92.25 215 SER A CA 1
ATOM 1678 C C . SER A 1 215 ? 1.656 -6.599 -27.778 1.00 92.25 215 SER A C 1
ATOM 1680 O O . SER A 1 215 ? 2.347 -7.610 -27.861 1.00 92.25 215 SER A O 1
ATOM 1682 N N . GLY A 1 216 ? 0.698 -6.480 -26.853 1.00 90.69 216 GLY A N 1
ATOM 1683 C CA . GLY A 1 216 ? 0.417 -7.477 -25.818 1.00 90.69 216 GLY A CA 1
ATOM 1684 C C . GLY A 1 216 ? 1.427 -7.506 -24.659 1.00 90.69 216 GLY A C 1
ATOM 1685 O O . GLY A 1 216 ? 1.180 -8.169 -23.647 1.00 90.69 216 GLY A O 1
ATOM 1686 N N . GLU A 1 217 ? 2.529 -6.760 -24.762 1.00 91.88 217 GLU A N 1
ATOM 1687 C CA . GLU A 1 217 ? 3.608 -6.701 -23.772 1.00 91.88 217 GLU A CA 1
ATOM 1688 C C . GLU A 1 217 ? 3.089 -6.218 -22.410 1.00 91.88 217 GLU A C 1
ATOM 1690 O O . GLU A 1 217 ? 3.209 -6.926 -21.408 1.00 91.88 217 GLU A O 1
ATOM 1695 N N . LEU A 1 218 ? 2.436 -5.047 -22.368 1.00 91.12 218 LEU A N 1
ATOM 1696 C CA . LEU A 1 218 ? 1.941 -4.464 -21.115 1.00 91.12 218 LEU A CA 1
ATOM 1697 C C . LEU A 1 218 ? 0.854 -5.330 -20.482 1.00 91.12 218 LEU A C 1
ATOM 1699 O O . LEU A 1 218 ? 0.820 -5.474 -19.260 1.00 91.12 218 LEU A O 1
ATOM 1703 N N . SER A 1 219 ? -0.021 -5.933 -21.292 1.00 92.12 219 SER A N 1
ATOM 1704 C CA . SER A 1 219 ? -1.061 -6.830 -20.787 1.00 92.12 219 SER A CA 1
ATOM 1705 C C . SER A 1 219 ? -0.483 -8.102 -20.175 1.00 92.12 219 SER A C 1
ATOM 1707 O O . SER A 1 219 ? -0.923 -8.501 -19.099 1.00 92.12 219 SER A O 1
ATOM 1709 N N . ALA A 1 220 ? 0.520 -8.717 -20.810 1.00 93.19 220 ALA A N 1
ATOM 1710 C CA . ALA A 1 220 ? 1.163 -9.923 -20.294 1.00 93.19 220 ALA A CA 1
ATOM 1711 C C . ALA A 1 220 ? 1.913 -9.633 -18.987 1.00 93.19 220 ALA A C 1
ATOM 1713 O O . ALA A 1 220 ? 1.760 -10.354 -17.999 1.00 93.19 220 ALA A O 1
ATOM 1714 N N . VAL A 1 221 ? 2.661 -8.526 -18.961 1.00 93.38 221 VAL A N 1
ATOM 1715 C CA . VAL A 1 221 ? 3.394 -8.056 -17.782 1.00 93.38 221 VAL A CA 1
ATOM 1716 C C . VAL A 1 221 ? 2.442 -7.769 -16.622 1.00 93.38 221 VAL A C 1
ATOM 1718 O O . VAL A 1 221 ? 2.673 -8.210 -15.494 1.00 93.38 221 VAL A O 1
ATOM 1721 N N . MET A 1 222 ? 1.331 -7.094 -16.908 1.00 93.75 222 MET A N 1
ATOM 1722 C CA . MET A 1 222 ? 0.320 -6.780 -15.911 1.00 93.75 222 MET A CA 1
ATOM 1723 C C . MET A 1 222 ? -0.382 -8.029 -15.370 1.00 93.75 222 MET A C 1
ATOM 1725 O O . MET A 1 222 ? -0.562 -8.175 -14.160 1.00 93.75 222 MET A O 1
ATOM 1729 N N . LEU A 1 223 ? -0.757 -8.960 -16.246 1.00 94.06 223 LEU A N 1
ATOM 1730 C CA . LEU A 1 223 ? -1.426 -10.192 -15.842 1.00 94.06 223 LEU A CA 1
ATOM 1731 C C . LEU A 1 223 ? -0.516 -11.071 -14.974 1.00 94.06 223 LEU A C 1
ATOM 1733 O O . LEU A 1 223 ? -0.986 -11.642 -13.991 1.00 94.06 223 LEU A O 1
ATOM 1737 N N . ALA A 1 224 ? 0.788 -11.117 -15.266 1.00 93.50 224 ALA A N 1
ATOM 1738 C CA . ALA A 1 224 ? 1.769 -11.802 -14.427 1.00 93.50 224 ALA A CA 1
ATOM 1739 C C . ALA A 1 224 ? 1.870 -11.174 -13.022 1.00 93.50 224 ALA A C 1
ATOM 1741 O O . ALA A 1 224 ? 1.844 -11.896 -12.020 1.00 93.50 224 ALA A O 1
ATOM 1742 N N . SER A 1 225 ? 1.933 -9.840 -12.934 1.00 94.88 225 SER A N 1
ATOM 1743 C CA . SER A 1 225 ? 1.940 -9.104 -11.660 1.00 94.88 225 SER A CA 1
ATOM 1744 C C . SER A 1 225 ? 0.651 -9.314 -10.859 1.00 94.88 225 SER A C 1
ATOM 1746 O O . SER A 1 225 ? 0.696 -9.631 -9.670 1.00 94.88 225 SER A O 1
ATOM 1748 N N . LEU A 1 226 ? -0.512 -9.193 -11.505 1.00 94.69 226 LEU A N 1
ATOM 1749 C CA . LEU A 1 226 ? -1.812 -9.417 -10.870 1.00 94.69 226 LEU A CA 1
ATOM 1750 C C . LEU A 1 226 ? -1.994 -10.867 -10.421 1.00 94.69 226 LEU A C 1
ATOM 1752 O O . LEU A 1 226 ? -2.461 -11.095 -9.308 1.00 94.69 226 LEU A O 1
ATOM 1756 N N . GLY A 1 227 ? -1.603 -11.842 -11.242 1.00 95.12 227 GLY A N 1
ATOM 1757 C CA . GLY A 1 227 ? -1.682 -13.260 -10.898 1.00 95.12 227 GLY A CA 1
ATOM 1758 C C . GLY A 1 227 ? -0.896 -13.578 -9.627 1.00 95.12 227 GLY A C 1
ATOM 1759 O O . GLY A 1 227 ? -1.429 -14.198 -8.706 1.00 95.12 227 GLY A O 1
ATOM 1760 N N . ARG A 1 228 ? 0.339 -13.069 -9.519 1.00 94.81 228 ARG A N 1
ATOM 1761 C CA . ARG A 1 228 ? 1.161 -13.212 -8.306 1.00 94.81 228 ARG A CA 1
ATOM 1762 C C . ARG A 1 228 ? 0.552 -12.494 -7.103 1.00 94.81 228 ARG A C 1
ATOM 1764 O O . ARG A 1 228 ? 0.499 -13.080 -6.022 1.00 94.81 228 ARG A O 1
ATOM 1771 N N . ALA A 1 229 ? 0.043 -11.275 -7.289 1.00 95.50 229 ALA A N 1
ATOM 1772 C CA . ALA A 1 229 ? -0.632 -10.523 -6.233 1.00 95.50 229 ALA A CA 1
ATOM 1773 C C . ALA A 1 229 ? -1.877 -11.254 -5.697 1.00 95.50 229 ALA A C 1
ATOM 1775 O O . ALA A 1 229 ? -2.093 -11.281 -4.487 1.00 95.50 229 ALA A O 1
ATOM 1776 N N . VAL A 1 230 ? -2.667 -11.884 -6.573 1.00 95.88 230 VAL A N 1
ATOM 1777 C CA . VAL A 1 230 ? -3.859 -12.658 -6.194 1.00 95.88 230 VAL A CA 1
ATOM 1778 C C . VAL A 1 230 ? -3.476 -13.944 -5.471 1.00 95.88 230 VAL A C 1
ATOM 1780 O O . VAL A 1 230 ? -4.028 -14.212 -4.410 1.00 95.88 230 VAL A O 1
ATOM 1783 N N . VAL A 1 231 ? -2.527 -14.724 -5.995 1.00 96.88 231 VAL A N 1
ATOM 1784 C CA . VAL A 1 231 ? -2.125 -15.999 -5.377 1.00 96.88 231 VAL A CA 1
ATOM 1785 C C . VAL A 1 231 ? -1.455 -15.768 -4.022 1.00 96.88 231 VAL A C 1
ATOM 1787 O O . VAL A 1 231 ? -1.886 -16.337 -3.018 1.00 96.88 231 VAL A O 1
ATOM 1790 N N . GLY A 1 232 ? -0.452 -14.887 -3.961 1.00 96.75 232 GLY A N 1
ATOM 1791 C CA . GLY A 1 232 ? 0.209 -14.536 -2.703 1.00 96.75 232 GLY A CA 1
ATOM 1792 C C . GLY A 1 232 ? -0.750 -13.870 -1.721 1.00 96.75 232 GLY A C 1
ATOM 1793 O O . GLY A 1 232 ? -0.795 -14.242 -0.551 1.00 96.75 232 GLY A O 1
ATOM 1794 N N . GLY A 1 233 ? -1.584 -12.948 -2.209 1.00 96.94 233 GLY A N 1
ATOM 1795 C CA . GLY A 1 233 ? -2.607 -12.285 -1.409 1.00 96.94 233 GLY A CA 1
ATOM 1796 C C . GLY A 1 233 ? -3.608 -13.271 -0.814 1.00 96.94 233 GLY A C 1
ATOM 1797 O O . GLY A 1 233 ? -3.888 -13.201 0.376 1.00 96.94 233 GLY A O 1
ATOM 1798 N N . ALA A 1 234 ? -4.110 -14.229 -1.596 1.00 97.44 234 ALA A N 1
ATOM 1799 C CA . ALA A 1 234 ? -5.053 -15.237 -1.121 1.00 97.44 234 ALA A CA 1
ATOM 1800 C C . ALA A 1 234 ? -4.451 -16.114 -0.014 1.00 97.44 234 ALA A C 1
ATOM 1802 O O . ALA A 1 234 ? -5.107 -16.336 1.003 1.00 97.44 234 ALA A O 1
ATOM 1803 N N . LEU A 1 235 ? -3.198 -16.557 -0.172 1.00 98.00 235 LEU A N 1
ATOM 1804 C CA . LEU A 1 235 ? -2.491 -17.342 0.846 1.00 98.00 235 LEU A CA 1
ATOM 1805 C C . LEU A 1 235 ? -2.288 -16.541 2.139 1.00 98.00 235 LEU A C 1
ATOM 1807 O O . LEU A 1 235 ? -2.598 -17.033 3.226 1.00 98.00 235 LEU A O 1
ATOM 1811 N N . GLY A 1 236 ? -1.822 -15.295 2.027 1.00 97.69 236 GLY A N 1
ATOM 1812 C CA . GLY A 1 236 ? -1.605 -14.418 3.177 1.00 97.69 236 GLY A CA 1
ATOM 1813 C C . GLY A 1 236 ? -2.898 -14.039 3.894 1.00 97.69 236 GLY A C 1
ATOM 1814 O O . GLY A 1 236 ? -2.977 -14.136 5.117 1.00 97.69 236 GLY A O 1
ATOM 1815 N N . ILE A 1 237 ? -3.943 -13.680 3.145 1.00 97.81 237 ILE A N 1
ATOM 1816 C CA . ILE A 1 237 ? -5.275 -13.365 3.680 1.00 97.81 237 ILE A CA 1
ATOM 1817 C C . ILE A 1 237 ? -5.870 -14.585 4.385 1.00 97.81 237 ILE A C 1
ATOM 1819 O O . ILE A 1 237 ? -6.348 -14.455 5.512 1.00 97.81 237 ILE A O 1
ATOM 1823 N N . ALA A 1 238 ? -5.829 -15.767 3.764 1.00 98.00 238 ALA A N 1
ATOM 1824 C CA . ALA A 1 238 ? -6.345 -16.990 4.373 1.00 98.00 238 ALA A CA 1
ATOM 1825 C C . ALA A 1 238 ? -5.585 -17.332 5.661 1.00 98.00 238 ALA A C 1
ATOM 1827 O O . ALA A 1 238 ? -6.209 -17.548 6.701 1.00 98.00 238 ALA A O 1
ATOM 1828 N N . GLY A 1 239 ? -4.249 -17.302 5.627 1.00 97.88 239 GLY A N 1
ATOM 1829 C CA . GLY A 1 239 ? -3.415 -17.537 6.805 1.00 97.88 239 GLY A CA 1
ATOM 1830 C C . GLY A 1 239 ? -3.672 -16.521 7.920 1.00 97.88 239 GLY A C 1
ATOM 1831 O O . GLY A 1 239 ? -3.853 -16.900 9.075 1.00 97.88 239 GLY A O 1
ATOM 1832 N N . GLY A 1 240 ? -3.758 -15.233 7.582 1.00 96.88 240 GLY A N 1
ATOM 1833 C CA . GLY A 1 240 ? -4.004 -14.158 8.541 1.00 96.88 240 GLY A CA 1
ATOM 1834 C C . GLY A 1 240 ? -5.388 -14.255 9.177 1.00 96.88 240 GLY A C 1
ATOM 1835 O O . GLY A 1 240 ? -5.513 -14.148 10.396 1.00 96.88 240 GLY A O 1
ATOM 1836 N N . LEU A 1 241 ? -6.422 -14.533 8.378 1.00 96.88 241 LEU A N 1
ATOM 1837 C CA . LEU A 1 241 ? -7.787 -14.754 8.857 1.00 96.88 241 LEU A CA 1
ATOM 1838 C C . LEU A 1 241 ? -7.853 -15.952 9.813 1.00 96.88 241 LEU A C 1
ATOM 1840 O O . LEU A 1 241 ? -8.401 -15.831 10.909 1.00 96.88 241 LEU A O 1
ATOM 1844 N N . LEU A 1 242 ? -7.280 -17.094 9.419 1.00 95.75 242 LEU A N 1
ATOM 1845 C CA . LEU A 1 242 ? -7.297 -18.319 10.220 1.00 95.75 242 LEU A CA 1
ATOM 1846 C C . LEU A 1 242 ? -6.538 -18.138 11.536 1.00 95.75 242 LEU A C 1
ATOM 1848 O O . LEU A 1 242 ? -7.101 -18.383 12.602 1.00 95.75 242 LEU A O 1
ATOM 1852 N N . CYS A 1 243 ? -5.295 -17.654 11.487 1.00 94.75 243 CYS A N 1
ATOM 1853 C CA . CYS A 1 243 ? -4.504 -17.404 12.690 1.00 94.75 243 CYS A CA 1
ATOM 1854 C C . CYS A 1 243 ? -5.170 -16.353 13.588 1.00 94.75 243 CYS A C 1
ATOM 1856 O O . CYS A 1 243 ? -5.248 -16.550 14.800 1.00 94.75 243 CYS A O 1
ATOM 1858 N N . GLY A 1 244 ? -5.700 -15.272 13.008 1.00 94.25 244 GLY A N 1
ATOM 1859 C CA . GLY A 1 244 ? -6.382 -14.206 13.743 1.00 94.25 244 GLY A CA 1
ATOM 1860 C C . GLY A 1 244 ? -7.610 -14.719 14.491 1.00 94.25 244 GLY A C 1
ATOM 1861 O O . GLY A 1 244 ? -7.770 -14.433 15.676 1.00 94.25 244 GLY A O 1
ATOM 1862 N N . LEU A 1 245 ? -8.435 -15.544 13.837 1.00 93.19 245 LEU A N 1
ATOM 1863 C CA . LEU A 1 245 ? -9.577 -16.214 14.465 1.00 93.19 245 LEU A CA 1
ATOM 1864 C C . LEU A 1 245 ? -9.130 -17.179 15.569 1.00 93.19 245 LEU A C 1
ATOM 1866 O O . LEU A 1 245 ? -9.648 -17.112 16.681 1.00 93.19 245 LEU A O 1
ATOM 1870 N N . LEU A 1 246 ? -8.161 -18.057 15.297 1.00 92.56 246 LEU A N 1
ATOM 1871 C CA . LEU A 1 246 ? -7.695 -19.058 16.263 1.00 92.56 246 LEU A CA 1
ATOM 1872 C C . LEU A 1 246 ? -7.153 -18.417 17.549 1.00 92.56 246 LEU A C 1
ATOM 1874 O O . LEU A 1 246 ? -7.487 -18.864 18.649 1.00 92.56 246 LEU A O 1
ATOM 1878 N N . LEU A 1 247 ? -6.356 -17.354 17.418 1.00 92.44 247 LEU A N 1
ATOM 1879 C CA . LEU A 1 247 ? -5.780 -16.619 18.546 1.00 92.44 247 LEU A CA 1
ATOM 1880 C C . LEU A 1 247 ? -6.822 -15.784 19.297 1.00 92.44 247 LEU A C 1
ATOM 1882 O O . LEU A 1 247 ? -6.760 -15.704 20.523 1.00 92.44 247 LEU A O 1
ATOM 1886 N N . ALA A 1 248 ? -7.817 -15.233 18.599 1.00 89.69 248 ALA A N 1
ATOM 1887 C CA . ALA A 1 248 ? -8.916 -14.512 19.236 1.00 89.69 248 ALA A CA 1
ATOM 1888 C C . ALA A 1 248 ? -9.854 -15.435 20.035 1.00 89.69 248 ALA A C 1
ATOM 1890 O O . ALA A 1 248 ? -10.398 -15.034 21.063 1.00 89.69 248 ALA A O 1
ATOM 1891 N N . LEU A 1 249 ? -10.048 -16.675 19.572 1.00 87.81 249 LEU A N 1
ATOM 1892 C CA . LEU A 1 249 ? -10.908 -17.668 20.223 1.00 87.81 249 LEU A CA 1
ATOM 1893 C C . LEU A 1 249 ? -10.224 -18.378 21.401 1.00 87.81 249 LEU A C 1
ATOM 1895 O O . LEU A 1 249 ? -10.914 -18.940 22.251 1.00 87.81 249 LEU A O 1
ATOM 1899 N N . ARG A 1 250 ? -8.885 -18.362 21.478 1.00 89.19 250 ARG A N 1
ATOM 1900 C CA . ARG A 1 250 ? -8.102 -18.997 22.552 1.00 89.19 250 ARG A CA 1
ATOM 1901 C C . ARG A 1 250 ? -7.353 -17.948 23.390 1.00 89.19 250 ARG A C 1
ATOM 1903 O O . ARG A 1 250 ? -6.188 -17.675 23.101 1.00 89.19 250 ARG A O 1
ATOM 1910 N N . PRO A 1 251 ? -7.942 -17.437 24.492 1.00 79.75 251 PRO A N 1
ATOM 1911 C CA . PRO A 1 251 ? -7.362 -16.348 25.287 1.00 79.75 251 PRO A CA 1
ATOM 1912 C C . PRO A 1 251 ? -5.932 -16.613 25.773 1.00 79.75 251 PRO A C 1
ATOM 1914 O O . PRO A 1 251 ? -5.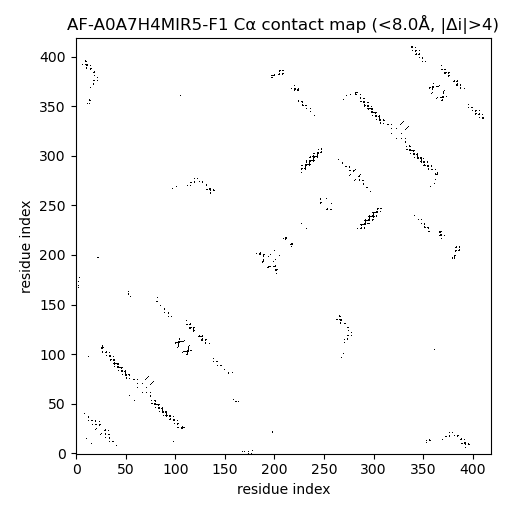091 -15.721 25.728 1.00 79.75 251 PRO A O 1
ATOM 1917 N N . ARG A 1 252 ? -5.631 -17.857 26.177 1.00 85.94 252 ARG A N 1
ATOM 1918 C CA . ARG A 1 252 ? -4.286 -18.257 26.629 1.00 85.94 252 ARG A CA 1
ATOM 1919 C C . ARG A 1 252 ? -3.241 -18.157 25.516 1.00 85.94 252 ARG A C 1
ATOM 1921 O O . ARG A 1 252 ? -2.156 -17.639 25.741 1.00 85.94 252 ARG A O 1
ATOM 1928 N N . ALA A 1 253 ? -3.579 -18.619 24.311 1.00 86.88 253 ALA A N 1
ATOM 1929 C CA . ALA A 1 253 ? -2.692 -18.488 23.157 1.00 86.88 253 ALA A CA 1
ATOM 1930 C C . ALA A 1 253 ? -2.534 -17.010 22.769 1.00 86.88 253 ALA A C 1
ATOM 1932 O O . ALA A 1 253 ? -1.422 -16.552 22.525 1.00 86.88 253 ALA A O 1
ATOM 1933 N N . GLY A 1 254 ? -3.631 -16.245 22.790 1.00 84.88 254 GLY A N 1
ATOM 1934 C CA . GLY A 1 254 ? -3.617 -14.808 22.525 1.00 84.88 254 GLY A CA 1
ATOM 1935 C C . GLY A 1 254 ? -2.657 -14.046 23.442 1.00 84.88 254 GLY A C 1
ATOM 1936 O O . GLY A 1 254 ? -1.868 -13.246 22.951 1.00 84.88 254 GLY A O 1
ATOM 1937 N N . GLN A 1 255 ? -2.653 -14.329 24.745 1.00 85.94 255 GLN A N 1
ATOM 1938 C CA . GLN A 1 255 ? -1.767 -13.659 25.708 1.00 85.94 255 GLN A CA 1
ATOM 1939 C C . GLN A 1 255 ? -0.276 -13.923 25.453 1.00 85.94 255 GLN A C 1
ATOM 1941 O O . GLN A 1 255 ? 0.536 -13.028 25.669 1.00 85.94 255 GLN A O 1
ATOM 1946 N N . ILE A 1 256 ? 0.080 -15.115 24.964 1.00 89.12 256 ILE A N 1
ATOM 1947 C CA . ILE A 1 256 ? 1.475 -15.503 24.716 1.00 89.12 256 ILE A CA 1
ATOM 1948 C C . ILE A 1 256 ? 1.960 -14.979 23.359 1.00 89.12 256 ILE A C 1
ATOM 1950 O O . ILE A 1 256 ? 3.018 -14.366 23.271 1.00 89.12 256 ILE A O 1
ATOM 1954 N N . PHE A 1 257 ? 1.186 -15.192 22.292 1.00 88.81 257 PHE A N 1
ATOM 1955 C CA . PHE A 1 257 ? 1.645 -14.927 20.925 1.00 88.81 257 PHE A CA 1
ATOM 1956 C C . PHE A 1 257 ? 1.360 -13.504 20.437 1.00 88.81 257 PHE A C 1
ATOM 1958 O O . PHE A 1 257 ? 2.108 -12.988 19.607 1.00 88.81 257 PHE A O 1
ATOM 1965 N N . THR A 1 258 ? 0.301 -12.844 20.923 1.00 85.25 258 THR A N 1
ATOM 1966 C CA . THR A 1 258 ? -0.057 -11.492 20.446 1.00 85.25 258 THR A CA 1
ATOM 1967 C C . THR A 1 258 ? 1.049 -10.464 20.710 1.00 85.25 258 THR A C 1
ATOM 1969 O O . THR A 1 258 ? 1.341 -9.697 19.793 1.00 85.25 258 THR A O 1
ATOM 1972 N N . PRO A 1 259 ? 1.713 -10.431 21.887 1.00 85.94 259 PRO A N 1
ATOM 1973 C CA . PRO A 1 259 ? 2.839 -9.525 22.116 1.00 85.94 259 PRO A CA 1
ATOM 1974 C C . PRO A 1 259 ? 3.990 -9.749 21.127 1.00 85.94 259 PRO A C 1
ATOM 1976 O O . PRO A 1 259 ? 4.483 -8.792 20.535 1.00 85.94 259 PRO A O 1
ATOM 1979 N N . THR A 1 260 ? 4.368 -11.004 20.876 1.00 87.19 260 THR A N 1
ATOM 1980 C CA . THR A 1 260 ? 5.440 -11.351 19.931 1.00 87.19 260 THR A CA 1
ATOM 1981 C C . THR A 1 260 ? 5.084 -10.952 18.501 1.00 87.19 260 THR A C 1
ATOM 1983 O O . THR A 1 260 ? 5.883 -10.319 17.815 1.00 87.19 260 THR A O 1
ATOM 1986 N N . LEU A 1 261 ? 3.862 -11.253 18.053 1.00 86.56 261 LEU A N 1
ATOM 1987 C CA . LEU A 1 261 ? 3.385 -10.864 16.725 1.00 86.56 261 LEU A CA 1
ATOM 1988 C C . LEU A 1 261 ? 3.291 -9.342 16.580 1.00 86.56 261 LEU A C 1
ATOM 1990 O O . LEU A 1 261 ? 3.576 -8.813 15.506 1.00 86.56 261 LEU A O 1
ATOM 1994 N N . ASN A 1 262 ? 2.925 -8.626 17.649 1.00 83.12 262 ASN A N 1
ATOM 1995 C CA . ASN A 1 262 ? 2.937 -7.166 17.659 1.00 83.12 262 ASN A CA 1
ATOM 1996 C C . ASN A 1 262 ? 4.346 -6.636 17.403 1.00 83.12 262 ASN A C 1
ATOM 1998 O O . ASN A 1 262 ? 4.491 -5.747 16.573 1.00 83.12 262 ASN A O 1
ATOM 2002 N N . VAL A 1 263 ? 5.378 -7.186 18.050 1.00 82.50 263 VAL A N 1
ATOM 2003 C CA . VAL A 1 263 ? 6.776 -6.798 17.789 1.00 82.50 263 VAL A CA 1
ATOM 2004 C C . VAL A 1 263 ? 7.161 -7.104 16.340 1.00 82.50 263 VAL A C 1
ATOM 2006 O O . VAL A 1 263 ? 7.637 -6.213 15.641 1.00 82.50 263 VAL A O 1
ATOM 2009 N N . LEU A 1 264 ? 6.859 -8.311 15.849 1.00 83.00 264 LEU A N 1
ATOM 2010 C CA . LEU A 1 264 ? 7.157 -8.716 14.468 1.00 83.00 264 LEU A CA 1
ATOM 2011 C C . LEU A 1 264 ? 6.508 -7.800 13.420 1.00 83.00 264 LEU A C 1
ATOM 2013 O O . LEU A 1 264 ? 7.102 -7.561 12.375 1.00 83.00 264 LEU A O 1
ATOM 2017 N N . ARG A 1 265 ? 5.330 -7.234 13.707 1.00 81.62 265 ARG A N 1
ATOM 2018 C CA . ARG A 1 265 ? 4.655 -6.270 12.821 1.00 81.62 265 ARG A CA 1
ATOM 2019 C C . ARG A 1 265 ? 5.443 -4.969 12.625 1.00 81.62 265 ARG A C 1
ATOM 2021 O O . ARG A 1 265 ? 5.261 -4.315 11.603 1.00 81.62 265 ARG A O 1
ATOM 2028 N N . HIS A 1 266 ? 6.262 -4.562 13.598 1.00 75.75 266 HIS A N 1
ATOM 2029 C CA . HIS A 1 266 ? 7.070 -3.338 13.490 1.00 75.75 266 HIS A CA 1
ATOM 2030 C C . HIS A 1 266 ? 8.323 -3.548 12.636 1.00 75.75 266 HIS A C 1
ATOM 2032 O O . HIS A 1 266 ? 8.901 -2.575 12.153 1.00 75.75 266 HIS A O 1
ATOM 2038 N N . ILE A 1 267 ? 8.728 -4.802 12.410 1.00 80.38 267 ILE A N 1
ATOM 2039 C CA . ILE A 1 267 ? 9.776 -5.118 11.444 1.00 80.38 267 ILE A CA 1
ATOM 2040 C C . ILE A 1 267 ? 9.235 -4.774 10.057 1.00 80.38 267 ILE A C 1
ATOM 2042 O O . ILE A 1 267 ? 8.235 -5.341 9.609 1.00 80.38 267 ILE A O 1
ATOM 2046 N N . ALA A 1 268 ? 9.890 -3.828 9.379 1.00 75.81 268 ALA A N 1
ATOM 2047 C CA . ALA A 1 268 ? 9.503 -3.425 8.036 1.00 75.81 268 ALA A CA 1
ATOM 2048 C C . ALA A 1 268 ? 9.421 -4.660 7.126 1.00 75.81 268 ALA A C 1
ATOM 2050 O O . ALA A 1 268 ? 10.334 -5.482 7.113 1.00 75.81 268 ALA A O 1
ATOM 2051 N N . LEU A 1 269 ? 8.348 -4.776 6.336 1.00 83.00 269 LEU A N 1
ATOM 2052 C CA . LEU A 1 269 ? 8.136 -5.913 5.430 1.00 83.00 269 LEU A CA 1
ATOM 2053 C C . LEU A 1 269 ? 9.379 -6.205 4.566 1.00 83.00 269 LEU A C 1
ATOM 2055 O O . LEU A 1 269 ? 9.755 -7.356 4.381 1.00 83.00 269 LEU A O 1
ATOM 2059 N N . PHE A 1 270 ? 10.046 -5.152 4.091 1.00 82.50 270 PHE A N 1
ATOM 2060 C CA . PHE A 1 270 ? 11.251 -5.231 3.261 1.00 82.50 270 PHE A CA 1
ATOM 2061 C C . PHE A 1 270 ? 12.476 -5.797 3.983 1.00 82.50 270 PHE A C 1
ATOM 2063 O O . PHE A 1 270 ? 13.370 -6.325 3.332 1.00 82.50 270 PHE A O 1
ATOM 2070 N N . ALA A 1 271 ? 12.510 -5.750 5.313 1.00 81.69 271 ALA A N 1
ATOM 2071 C CA . ALA A 1 271 ? 13.600 -6.324 6.092 1.00 81.69 271 ALA A CA 1
ATOM 2072 C C . ALA A 1 271 ? 13.594 -7.863 6.056 1.00 81.69 271 ALA A C 1
ATOM 2074 O O . ALA A 1 271 ? 14.632 -8.495 6.201 1.00 81.69 271 ALA A O 1
ATOM 2075 N N . TRP A 1 272 ? 12.445 -8.480 5.760 1.00 85.38 272 TRP A N 1
ATOM 2076 C CA . TRP A 1 272 ? 12.349 -9.926 5.528 1.00 85.38 272 TRP A CA 1
ATOM 2077 C C . TRP A 1 272 ? 12.911 -10.361 4.179 1.00 85.38 272 TRP A C 1
ATOM 2079 O O . TRP A 1 272 ? 13.121 -11.552 3.957 1.00 85.38 272 TRP A O 1
ATOM 2089 N N . LEU A 1 273 ? 13.138 -9.416 3.266 1.00 85.88 273 LEU A N 1
ATOM 2090 C CA . LEU A 1 273 ? 13.468 -9.723 1.886 1.00 85.88 273 LEU A CA 1
ATOM 2091 C C . LEU A 1 273 ? 14.763 -10.537 1.761 1.00 85.88 273 LEU A C 1
ATOM 2093 O O . LEU A 1 273 ? 14.702 -11.593 1.138 1.00 85.88 273 LEU A O 1
ATOM 2097 N N . PRO A 1 274 ? 15.884 -10.164 2.408 1.00 83.31 274 PRO A N 1
ATOM 2098 C CA . PRO A 1 274 ? 17.079 -10.999 2.449 1.00 83.31 274 PRO A CA 1
ATOM 2099 C C . PRO A 1 274 ? 16.861 -12.448 2.854 1.00 83.31 274 PRO A C 1
ATOM 2101 O O . PRO A 1 274 ? 17.304 -13.353 2.149 1.00 83.31 274 PRO A O 1
ATOM 2104 N N . LEU A 1 275 ? 16.151 -12.663 3.960 1.00 86.88 275 LEU A N 1
ATOM 2105 C CA . LEU A 1 275 ? 15.897 -13.995 4.495 1.00 86.88 275 LEU A CA 1
ATOM 2106 C C . LEU A 1 275 ? 15.041 -14.808 3.526 1.00 86.88 275 LEU A C 1
ATOM 2108 O O . LEU A 1 275 ? 15.354 -15.956 3.236 1.00 86.88 275 LEU A O 1
ATOM 2112 N N . LEU A 1 276 ? 14.010 -14.188 2.952 1.00 88.75 276 LEU A N 1
ATOM 2113 C CA . LEU A 1 276 ? 13.147 -14.839 1.972 1.00 88.75 276 LEU A CA 1
ATOM 2114 C C . LEU A 1 276 ? 13.904 -15.211 0.700 1.00 88.75 276 LEU A C 1
ATOM 2116 O O . LEU A 1 276 ? 13.744 -16.326 0.210 1.00 88.75 276 LEU A O 1
ATOM 2120 N N . THR A 1 277 ? 14.770 -14.326 0.203 1.00 85.19 277 THR A N 1
ATOM 2121 C CA . THR A 1 277 ? 15.611 -14.643 -0.958 1.00 85.19 277 THR A CA 1
ATOM 2122 C C . THR A 1 277 ? 16.642 -15.725 -0.655 1.00 85.19 277 THR A C 1
ATOM 2124 O O . THR A 1 277 ? 16.934 -16.531 -1.529 1.00 85.19 277 THR A O 1
ATOM 2127 N N . ALA A 1 278 ? 17.164 -15.785 0.574 1.00 84.31 278 ALA A N 1
ATOM 2128 C CA . ALA A 1 278 ? 18.125 -16.805 0.982 1.00 84.31 278 ALA A CA 1
ATOM 2129 C C . ALA A 1 278 ? 17.468 -18.181 1.197 1.00 84.31 278 ALA A C 1
ATOM 2131 O O . ALA A 1 278 ? 18.068 -19.197 0.867 1.00 84.31 278 ALA A O 1
ATOM 2132 N N . TRP A 1 279 ? 16.245 -18.229 1.738 1.00 87.75 279 TRP A N 1
ATOM 2133 C CA . TRP A 1 279 ? 15.548 -19.484 2.053 1.00 87.75 279 TRP A CA 1
ATOM 2134 C C . TRP A 1 279 ? 14.753 -20.061 0.883 1.00 87.75 279 TRP A C 1
ATOM 2136 O O . TRP A 1 279 ? 14.747 -21.271 0.686 1.00 87.75 279 TRP A O 1
ATOM 2146 N N . VAL A 1 280 ? 14.037 -19.209 0.146 1.00 87.06 280 VAL A N 1
ATOM 2147 C CA . VAL A 1 280 ? 13.099 -19.621 -0.915 1.00 87.06 280 VAL A CA 1
ATOM 2148 C C . VAL A 1 280 ? 13.687 -19.381 -2.308 1.00 87.06 280 VAL A C 1
ATOM 2150 O O . VAL A 1 280 ? 13.220 -19.965 -3.283 1.00 87.06 280 VAL A O 1
ATOM 2153 N N . GLY A 1 281 ? 14.717 -18.541 -2.416 1.00 84.31 281 GLY A N 1
ATOM 2154 C CA . GLY A 1 281 ? 15.286 -18.109 -3.688 1.00 84.31 281 GLY A CA 1
ATOM 2155 C C . GLY A 1 281 ? 14.606 -16.861 -4.257 1.00 84.31 281 GLY A C 1
ATOM 2156 O O . GLY A 1 281 ? 13.659 -16.309 -3.691 1.00 84.31 281 GLY A O 1
ATOM 2157 N N . ASN A 1 282 ? 15.102 -16.411 -5.410 1.00 83.12 282 ASN A N 1
ATOM 2158 C CA . ASN A 1 282 ? 14.603 -15.223 -6.110 1.00 83.12 282 ASN A CA 1
ATOM 2159 C C . ASN A 1 282 ? 13.467 -15.520 -7.099 1.00 83.12 282 ASN A C 1
ATOM 2161 O O . ASN A 1 282 ? 13.028 -14.608 -7.791 1.00 83.12 282 ASN A O 1
ATOM 2165 N N . ASP A 1 283 ? 12.998 -16.760 -7.207 1.00 85.88 283 ASP A N 1
ATOM 2166 C CA . ASP A 1 283 ? 11.991 -17.148 -8.197 1.00 85.88 283 ASP A CA 1
ATOM 2167 C C . ASP A 1 283 ? 10.575 -16.668 -7.833 1.00 85.88 283 ASP A C 1
ATOM 2169 O O . ASP A 1 283 ? 10.333 -16.000 -6.823 1.00 85.88 283 ASP A O 1
ATOM 2173 N N . ASN A 1 284 ? 9.588 -17.052 -8.650 1.00 88.62 284 ASN A N 1
ATOM 2174 C CA . ASN A 1 284 ? 8.175 -16.760 -8.396 1.00 88.62 284 ASN A CA 1
ATOM 2175 C C . ASN A 1 284 ? 7.707 -17.210 -7.001 1.00 88.62 284 ASN A C 1
ATOM 2177 O O . ASN A 1 284 ? 6.871 -16.533 -6.404 1.00 88.62 284 ASN A O 1
ATOM 2181 N N . GLY A 1 285 ? 8.258 -18.303 -6.460 1.00 90.38 285 GLY A N 1
ATOM 2182 C CA . GLY A 1 285 ? 7.954 -18.773 -5.105 1.00 90.38 285 GLY A CA 1
ATOM 2183 C C . GLY A 1 285 ? 8.296 -17.738 -4.030 1.00 90.38 285 GLY A C 1
ATOM 2184 O O . GLY A 1 285 ? 7.433 -17.389 -3.225 1.00 90.38 285 GLY A O 1
ATOM 2185 N N . GLY A 1 286 ? 9.509 -17.173 -4.065 1.00 91.44 286 GLY A N 1
ATOM 2186 C CA . GLY A 1 286 ? 9.953 -16.146 -3.114 1.00 91.44 286 GLY A CA 1
ATOM 2187 C C . GLY A 1 286 ? 9.073 -14.896 -3.159 1.00 91.44 286 GLY A C 1
ATOM 2188 O O . GLY A 1 286 ? 8.664 -14.374 -2.119 1.00 91.44 286 GLY A O 1
ATOM 2189 N N . LYS A 1 287 ? 8.668 -14.482 -4.367 1.00 92.69 287 LYS A N 1
ATOM 2190 C CA . LYS A 1 287 ? 7.736 -13.360 -4.566 1.00 92.69 287 LYS A CA 1
ATOM 2191 C C . LYS A 1 287 ? 6.366 -13.635 -3.953 1.00 92.69 287 LYS A C 1
ATOM 2193 O O . LYS A 1 287 ? 5.829 -12.780 -3.255 1.00 92.69 287 LYS A O 1
ATOM 2198 N N . ILE A 1 288 ? 5.804 -14.823 -4.188 1.00 94.69 288 ILE A N 1
ATOM 2199 C CA . ILE A 1 288 ? 4.496 -15.219 -3.644 1.00 94.69 288 ILE A CA 1
ATOM 2200 C C . ILE A 1 288 ? 4.538 -15.242 -2.112 1.00 94.69 288 ILE A C 1
ATOM 2202 O O . ILE A 1 288 ? 3.624 -14.714 -1.480 1.00 94.69 288 ILE A O 1
ATOM 2206 N N . VAL A 1 289 ? 5.603 -15.785 -1.511 1.00 95.12 289 VAL A N 1
ATOM 2207 C CA . VAL A 1 289 ? 5.775 -15.808 -0.049 1.00 95.12 289 VAL A CA 1
ATOM 2208 C C . VAL A 1 289 ? 5.889 -14.391 0.517 1.00 95.12 289 VAL A C 1
ATOM 2210 O O . VAL A 1 289 ? 5.243 -14.083 1.518 1.00 95.12 289 VAL A O 1
ATOM 2213 N N . PHE A 1 290 ? 6.634 -13.499 -0.141 1.00 94.62 290 PHE A N 1
ATOM 2214 C CA . PHE A 1 290 ? 6.733 -12.096 0.269 1.00 94.62 290 PHE A CA 1
ATOM 2215 C C . PHE A 1 290 ? 5.368 -11.386 0.244 1.00 94.62 290 PHE A C 1
ATOM 2217 O O . PHE A 1 290 ? 4.999 -10.705 1.201 1.00 94.62 290 PHE A O 1
ATOM 2224 N N . ILE A 1 291 ? 4.579 -11.589 -0.816 1.00 95.44 291 ILE A N 1
ATOM 2225 C CA . ILE A 1 291 ? 3.219 -11.037 -0.948 1.00 95.44 291 ILE A CA 1
ATOM 2226 C C . ILE A 1 291 ? 2.275 -11.629 0.113 1.00 95.44 291 ILE A C 1
ATOM 2228 O O . ILE A 1 291 ? 1.450 -10.912 0.693 1.00 95.44 291 ILE A O 1
ATOM 2232 N N . ALA A 1 292 ? 2.395 -12.927 0.395 1.00 97.00 292 ALA A N 1
ATOM 2233 C CA . ALA A 1 292 ? 1.624 -13.586 1.442 1.00 97.00 292 ALA A CA 1
ATOM 2234 C C . ALA A 1 292 ? 1.950 -12.992 2.817 1.00 97.00 292 ALA A C 1
ATOM 2236 O O . ALA A 1 292 ? 1.039 -12.635 3.559 1.00 97.00 292 ALA A O 1
ATOM 2237 N N . LEU A 1 293 ? 3.229 -12.778 3.128 1.00 95.38 293 LEU A N 1
ATOM 2238 C CA . LEU A 1 293 ? 3.649 -12.134 4.373 1.00 95.38 293 LEU A CA 1
ATOM 2239 C C . LEU A 1 293 ? 3.133 -10.686 4.475 1.00 95.38 293 LEU A C 1
ATOM 2241 O O . LEU A 1 293 ? 2.651 -10.273 5.531 1.00 95.38 293 LEU A O 1
ATOM 2245 N N . ALA A 1 294 ? 3.163 -9.937 3.367 1.00 94.38 294 ALA A N 1
ATOM 2246 C CA . ALA A 1 294 ? 2.664 -8.563 3.287 1.00 94.38 294 ALA A CA 1
ATOM 2247 C C . ALA A 1 294 ? 1.173 -8.449 3.637 1.00 94.38 294 ALA A C 1
ATOM 2249 O O . ALA A 1 294 ? 0.758 -7.540 4.356 1.00 94.38 294 ALA A O 1
ATOM 2250 N N . SER A 1 295 ? 0.367 -9.377 3.124 1.00 96.69 295 SER A N 1
ATOM 2251 C CA . SER A 1 295 ? -1.088 -9.401 3.312 1.00 96.69 295 SER A CA 1
ATOM 2252 C C . SER A 1 295 ? -1.526 -10.121 4.593 1.00 96.69 295 SER A C 1
ATOM 2254 O O . SER A 1 295 ? -2.597 -9.821 5.127 1.00 96.69 295 SER A O 1
ATOM 2256 N N . PHE A 1 296 ? -0.677 -10.997 5.140 1.00 96.50 296 PHE A N 1
ATOM 2257 C CA . PHE A 1 296 ? -0.919 -11.736 6.377 1.00 96.50 296 PHE A CA 1
ATOM 2258 C C . PHE A 1 296 ? -1.136 -10.816 7.579 1.00 96.50 296 PHE A C 1
ATOM 2260 O O . PHE A 1 296 ? -2.166 -10.919 8.244 1.00 96.50 296 PHE A O 1
ATOM 2267 N N . PHE A 1 297 ? -0.201 -9.902 7.866 1.00 93.75 297 PHE A N 1
ATOM 2268 C CA . PHE A 1 297 ? -0.259 -9.103 9.096 1.00 93.75 297 PHE A CA 1
ATOM 2269 C C . PHE A 1 297 ? -1.482 -8.174 9.174 1.00 93.75 297 PHE A C 1
ATOM 2271 O O . PHE A 1 297 ? -2.166 -8.202 10.202 1.00 93.75 297 PHE A O 1
ATOM 2278 N N . PRO A 1 298 ? -1.826 -7.380 8.136 1.00 93.88 298 PRO A N 1
ATOM 2279 C CA . PRO A 1 298 ? -3.032 -6.556 8.167 1.00 93.88 298 PRO A CA 1
ATOM 2280 C C . PRO A 1 298 ? -4.298 -7.388 8.387 1.00 93.88 298 PRO A C 1
ATOM 2282 O O . PRO A 1 298 ? -5.154 -6.996 9.183 1.00 93.88 298 PRO A O 1
ATOM 2285 N N . MET A 1 299 ? -4.398 -8.552 7.734 1.00 96.62 299 MET A N 1
ATOM 2286 C CA . MET A 1 299 ? -5.549 -9.439 7.876 1.00 96.62 299 MET A CA 1
ATOM 2287 C C . MET A 1 299 ? -5.626 -10.056 9.276 1.00 96.62 299 MET A C 1
ATOM 2289 O O . MET A 1 299 ? -6.689 -10.050 9.902 1.00 96.62 299 MET A O 1
ATOM 2293 N N . PHE A 1 300 ? -4.491 -10.534 9.786 1.00 95.69 300 PHE A N 1
ATOM 2294 C CA . PHE A 1 300 ? -4.350 -11.117 11.114 1.00 95.69 300 PHE A CA 1
ATOM 2295 C C . PHE A 1 300 ? -4.802 -10.152 12.211 1.00 95.69 300 PHE A C 1
ATOM 2297 O O . PHE A 1 300 ? -5.711 -10.469 12.980 1.00 95.69 300 PHE A O 1
ATOM 2304 N N . PHE A 1 301 ? -4.219 -8.951 12.255 1.00 92.69 301 PHE A N 1
ATOM 2305 C CA . PHE A 1 301 ? -4.514 -7.986 13.314 1.00 92.69 301 PHE A CA 1
ATOM 2306 C C . PHE A 1 301 ? -5.926 -7.425 13.224 1.00 92.69 301 PHE A C 1
ATOM 2308 O O . PHE A 1 301 ? -6.576 -7.264 14.255 1.00 92.69 301 PHE A O 1
ATOM 2315 N N . SER A 1 302 ? -6.424 -7.175 12.012 1.00 93.06 302 SER A N 1
ATOM 2316 C CA . SER A 1 302 ? -7.794 -6.693 11.832 1.00 93.06 302 SER A CA 1
ATOM 2317 C C . SER A 1 302 ? -8.808 -7.739 12.286 1.00 93.06 302 SER A C 1
ATOM 2319 O O . SER A 1 302 ? -9.752 -7.406 12.993 1.00 93.06 302 SER A O 1
ATOM 2321 N N . THR A 1 303 ? -8.582 -9.014 11.956 1.00 94.81 303 THR A N 1
ATOM 2322 C CA . THR A 1 303 ? -9.433 -10.125 12.406 1.00 94.81 303 THR A CA 1
ATOM 2323 C C . THR A 1 303 ? -9.384 -10.283 13.923 1.00 94.81 303 THR A C 1
ATOM 2325 O O . THR A 1 303 ? -10.429 -10.344 14.569 1.00 94.81 303 THR A O 1
ATOM 2328 N N . LEU A 1 304 ? -8.179 -10.300 14.502 1.00 93.06 304 LEU A N 1
ATOM 2329 C CA . LEU A 1 304 ? -7.973 -10.423 15.943 1.00 93.06 304 LEU A CA 1
ATOM 2330 C C . LEU A 1 304 ? -8.694 -9.300 16.702 1.00 93.06 304 LEU A C 1
ATOM 2332 O O . LEU A 1 304 ? -9.492 -9.569 17.597 1.00 93.06 304 LEU A O 1
ATOM 2336 N N . GLN A 1 305 ? -8.473 -8.041 16.313 1.00 91.50 305 GLN A N 1
ATOM 2337 C CA . GLN A 1 305 ? -9.107 -6.889 16.957 1.00 91.50 305 GLN A CA 1
ATOM 2338 C C . GLN A 1 305 ? -10.622 -6.867 16.746 1.00 91.50 305 GLN A C 1
ATOM 2340 O O . GLN A 1 305 ? -11.350 -6.585 17.693 1.00 91.50 305 GLN A O 1
ATOM 2345 N N . ALA A 1 306 ? -11.113 -7.221 15.555 1.00 91.38 306 ALA A N 1
ATOM 2346 C CA . ALA A 1 306 ? -12.547 -7.267 15.270 1.00 91.38 306 ALA A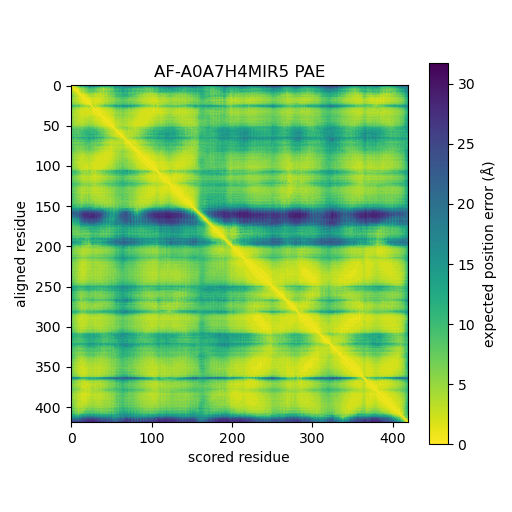 CA 1
ATOM 2347 C C . ALA A 1 306 ? -13.289 -8.273 16.157 1.00 91.38 306 ALA A C 1
ATOM 2349 O O . ALA A 1 306 ? -14.402 -8.009 16.608 1.00 91.38 306 ALA A O 1
ATOM 2350 N N . VAL A 1 307 ? -12.667 -9.422 16.426 1.00 91.62 307 VAL A N 1
ATOM 2351 C CA . VAL A 1 307 ? -13.237 -10.444 17.305 1.00 91.62 307 VAL A CA 1
ATOM 2352 C C . VAL A 1 307 ? -13.151 -10.020 18.772 1.00 91.62 307 VAL A C 1
ATOM 2354 O O . VAL A 1 307 ? -14.110 -10.251 19.510 1.00 91.62 307 VAL A O 1
ATOM 2357 N N . LEU A 1 308 ? -12.044 -9.400 19.200 1.00 88.12 308 LEU A N 1
ATOM 2358 C CA . LEU A 1 308 ? -11.831 -8.972 20.590 1.00 88.12 308 LEU A CA 1
ATOM 2359 C C . LEU A 1 308 ? -12.651 -7.734 20.990 1.00 88.12 308 LEU A C 1
ATOM 2361 O O . LEU A 1 308 ? -13.058 -7.633 22.141 1.00 88.12 308 LEU A O 1
ATOM 2365 N N . GLN A 1 309 ? -12.910 -6.807 20.064 1.00 86.06 309 GLN A N 1
ATOM 2366 C CA . GLN A 1 309 ? -13.635 -5.548 20.314 1.00 86.06 309 GLN A CA 1
ATOM 2367 C C . GLN A 1 309 ? -15.142 -5.637 20.016 1.00 86.06 309 GLN A C 1
ATOM 2369 O O . GLN A 1 309 ? -15.822 -4.614 19.903 1.00 86.06 309 GLN A O 1
ATOM 2374 N N . ARG A 1 310 ? -15.687 -6.847 19.847 1.00 84.06 310 ARG A N 1
ATOM 2375 C CA . ARG A 1 310 ? -17.128 -7.033 19.621 1.00 84.06 310 ARG A CA 1
ATOM 2376 C C . ARG A 1 310 ? -17.946 -6.626 20.854 1.00 84.06 310 ARG A C 1
ATOM 2378 O O . ARG A 1 310 ? -17.434 -6.607 21.969 1.00 84.06 310 ARG A O 1
ATOM 2385 N N . ASN A 1 311 ? -19.235 -6.343 20.653 1.00 83.12 311 ASN A N 1
ATOM 2386 C CA . ASN A 1 311 ? -20.130 -5.955 21.746 1.00 83.12 311 ASN A CA 1
ATOM 2387 C C . ASN A 1 311 ? -20.247 -7.098 22.786 1.00 83.12 311 ASN A C 1
ATOM 2389 O O . ASN A 1 311 ? -20.698 -8.185 22.406 1.00 83.12 311 ASN A O 1
ATOM 2393 N N . PRO A 1 312 ? -19.903 -6.871 24.071 1.00 82.50 312 PRO A N 1
ATOM 2394 C CA . PRO A 1 312 ? -20.015 -7.885 25.122 1.00 82.50 312 PRO A CA 1
ATOM 2395 C C . PRO A 1 312 ? -21.449 -8.404 25.317 1.00 82.50 312 PRO A C 1
ATOM 2397 O O . PRO A 1 312 ? -21.631 -9.572 25.653 1.00 82.50 312 PRO A O 1
ATOM 2400 N N . GLN A 1 313 ? -22.474 -7.600 25.007 1.00 85.19 313 GLN A N 1
ATOM 2401 C CA . GLN A 1 313 ? -23.881 -8.015 25.095 1.00 85.19 313 GLN A CA 1
ATOM 2402 C C . GLN A 1 313 ? -24.199 -9.204 24.175 1.00 85.19 313 GLN A C 1
ATOM 2404 O O . GLN A 1 313 ? -24.987 -10.079 24.526 1.00 85.19 313 GLN A O 1
ATOM 2409 N N . LEU A 1 314 ? -23.555 -9.287 23.003 1.00 83.62 314 LEU A N 1
ATOM 2410 C CA . LEU A 1 314 ? -23.746 -10.411 22.080 1.00 83.62 314 LEU A CA 1
ATOM 2411 C C . LEU A 1 314 ? -23.187 -11.722 22.653 1.00 83.62 314 LEU A C 1
ATOM 2413 O O . LEU A 1 314 ? -23.717 -12.798 22.372 1.00 83.62 314 LEU A O 1
ATOM 2417 N N . ASP A 1 315 ? -22.140 -11.646 23.478 1.00 83.44 315 ASP A N 1
ATOM 2418 C CA . ASP A 1 315 ? -21.604 -12.809 24.186 1.00 83.44 315 ASP A CA 1
ATOM 2419 C C . ASP A 1 315 ? -22.494 -13.251 25.348 1.00 83.44 315 ASP A C 1
ATOM 2421 O O . ASP A 1 315 ? -22.624 -14.453 25.590 1.00 83.44 315 ASP A O 1
ATOM 2425 N N . GLU A 1 316 ? -23.122 -12.308 26.052 1.00 87.00 316 GLU A N 1
ATOM 2426 C CA . GLU A 1 316 ? -24.090 -12.607 27.111 1.00 87.00 316 GLU A CA 1
ATOM 2427 C C . GLU A 1 316 ? -25.311 -13.333 26.542 1.00 87.00 316 GLU A C 1
ATOM 2429 O O . GLU A 1 316 ? -25.669 -14.402 27.037 1.00 87.00 316 GLU A O 1
ATOM 2434 N N . VAL A 1 317 ? -25.872 -12.834 25.435 1.00 87.69 317 VAL A N 1
ATOM 2435 C CA . VAL A 1 317 ? -26.981 -13.491 24.723 1.00 87.69 317 VAL A CA 1
ATOM 2436 C C . VAL A 1 317 ? -26.591 -14.903 24.280 1.00 87.69 317 VAL A C 1
ATOM 2438 O O . VAL A 1 317 ? -27.351 -15.849 24.487 1.00 87.69 317 VAL A O 1
ATOM 2441 N N . ALA A 1 318 ? -25.387 -15.082 23.727 1.00 88.00 318 ALA A N 1
ATOM 2442 C CA . ALA A 1 318 ? -24.899 -16.398 23.318 1.00 88.00 318 ALA A CA 1
ATOM 2443 C C . ALA A 1 318 ? -24.800 -17.386 24.491 1.00 88.00 318 ALA A C 1
ATOM 2445 O O . ALA A 1 318 ? -25.080 -18.576 24.325 1.00 88.00 318 ALA A O 1
ATOM 2446 N N . ARG A 1 319 ? -24.412 -16.887 25.673 1.00 86.69 319 ARG A N 1
ATOM 2447 C CA . ARG A 1 319 ? -24.292 -17.673 26.906 1.00 86.69 319 ARG A CA 1
ATOM 2448 C C . ARG A 1 319 ? -25.662 -18.037 27.478 1.00 86.69 319 ARG A C 1
ATOM 2450 O O . ARG A 1 319 ? -25.855 -19.190 27.856 1.00 86.69 319 ARG A O 1
ATOM 2457 N N . VAL A 1 320 ? -26.613 -17.098 27.488 1.00 92.19 320 VAL A N 1
ATOM 2458 C CA . VAL A 1 320 ? -28.003 -17.327 27.929 1.00 92.19 320 VAL A CA 1
ATOM 2459 C C . VAL A 1 320 ? -28.695 -18.354 27.032 1.00 92.19 320 VAL A C 1
ATOM 2461 O O . VAL A 1 320 ? -29.300 -19.297 27.533 1.00 92.19 320 VAL A O 1
ATOM 2464 N N . LEU A 1 321 ? -28.529 -18.237 25.711 1.00 91.38 321 LEU A N 1
ATOM 2465 C CA . LEU A 1 321 ? -29.074 -19.183 24.730 1.00 91.38 321 LEU A CA 1
ATOM 2466 C C . LEU A 1 321 ? -28.304 -20.515 24.656 1.00 91.38 321 LEU A C 1
ATOM 2468 O O . LEU A 1 321 ? -28.662 -21.370 23.848 1.00 91.38 321 LEU A O 1
ATOM 2472 N N . ARG A 1 322 ? -27.243 -20.695 25.463 1.00 90.25 322 ARG A N 1
ATOM 2473 C CA . ARG A 1 322 ? -26.372 -21.886 25.490 1.00 90.25 322 ARG A CA 1
ATOM 2474 C C . ARG A 1 322 ? -25.937 -22.345 24.091 1.00 90.25 322 ARG A C 1
ATOM 2476 O O . ARG A 1 322 ? -25.935 -23.536 23.782 1.00 90.25 322 ARG A O 1
ATOM 2483 N N . LEU A 1 323 ? -25.576 -21.393 23.229 1.00 89.31 323 LEU A N 1
ATOM 2484 C CA . LEU A 1 323 ? -25.121 -21.703 21.875 1.00 89.31 323 LEU A CA 1
ATOM 2485 C C . LEU A 1 323 ? -23.823 -22.521 21.932 1.00 89.31 323 LEU A C 1
ATOM 2487 O O . LEU A 1 323 ? -22.851 -22.098 22.554 1.00 89.31 323 LEU A O 1
ATOM 2491 N N . GLY A 1 324 ? -23.785 -23.663 21.240 1.00 88.88 324 GLY A N 1
ATOM 2492 C CA . GLY A 1 324 ? -22.554 -24.446 21.085 1.00 88.88 324 GLY A CA 1
ATOM 2493 C C . GLY A 1 324 ? -21.464 -23.672 20.332 1.00 88.88 324 GLY A C 1
ATOM 2494 O O . GLY A 1 324 ? -21.768 -22.751 19.577 1.00 88.88 324 GLY A O 1
ATOM 2495 N N . GLU A 1 325 ? -20.195 -24.064 20.484 1.00 86.31 325 GLU A N 1
ATOM 2496 C CA . GLU A 1 325 ? -19.025 -23.334 19.952 1.00 86.31 325 GLU A CA 1
ATOM 2497 C C . GLU A 1 325 ? -19.127 -23.000 18.454 1.00 86.31 325 GLU A C 1
ATOM 2499 O O . GLU A 1 325 ? -18.864 -21.871 18.040 1.00 86.31 325 GLU A O 1
ATOM 2504 N N . PHE A 1 326 ? -19.598 -23.941 17.629 1.00 88.50 326 PHE A N 1
ATOM 2505 C CA . PHE A 1 326 ? -19.785 -23.697 16.196 1.00 88.50 326 PHE A CA 1
ATOM 2506 C C . PHE A 1 326 ? -20.946 -22.732 15.903 1.00 88.50 326 PHE A C 1
ATOM 2508 O O . PHE A 1 326 ? -20.843 -21.862 15.035 1.00 88.50 326 PHE A O 1
ATOM 2515 N N . ALA A 1 327 ? -22.046 -22.845 16.654 1.00 89.19 327 ALA A N 1
ATOM 2516 C CA . ALA A 1 327 ? -23.180 -21.932 16.536 1.00 89.19 327 ALA A CA 1
ATOM 2517 C C . ALA A 1 327 ? -22.795 -20.520 16.995 1.00 89.19 327 ALA A C 1
ATOM 2519 O O . ALA A 1 327 ? -23.146 -19.545 16.333 1.00 89.19 327 ALA A O 1
ATOM 2520 N N . ARG A 1 328 ? -22.009 -20.411 18.070 1.00 88.81 328 ARG A N 1
ATOM 2521 C CA . ARG A 1 328 ? -21.439 -19.159 18.566 1.00 88.81 328 ARG A CA 1
ATOM 2522 C C . ARG A 1 328 ? -20.495 -18.539 17.536 1.00 88.81 328 ARG A C 1
ATOM 2524 O O . ARG A 1 328 ? -20.643 -17.361 17.217 1.00 88.81 328 ARG A O 1
ATOM 2531 N N . LEU A 1 329 ? -19.591 -19.324 16.948 1.00 89.56 329 LEU A N 1
ATOM 2532 C CA . LEU A 1 329 ? -18.696 -18.850 15.892 1.00 89.56 329 LEU A CA 1
ATOM 2533 C C . LEU A 1 329 ? -19.482 -18.284 14.702 1.00 89.56 329 LEU A C 1
ATOM 2535 O O . LEU A 1 329 ? -19.251 -17.148 14.295 1.00 89.56 329 LEU A O 1
ATOM 2539 N N . ARG A 1 330 ? -20.440 -19.049 14.167 1.00 89.75 330 ARG A N 1
ATOM 2540 C CA . ARG A 1 330 ? -21.154 -18.693 12.933 1.00 89.75 330 ARG A CA 1
ATOM 2541 C C . ARG A 1 330 ? -22.225 -17.618 13.115 1.00 89.75 330 ARG A C 1
ATOM 2543 O O . ARG A 1 330 ? -22.429 -16.832 12.197 1.00 89.75 330 ARG A O 1
ATOM 2550 N N . ARG A 1 331 ? -22.926 -17.588 14.254 1.00 87.44 331 ARG A N 1
ATOM 2551 C CA . ARG A 1 331 ? -24.079 -16.689 14.475 1.00 87.44 331 ARG A CA 1
ATOM 2552 C C . ARG A 1 331 ? -23.761 -15.448 15.299 1.00 87.44 331 ARG A C 1
ATOM 2554 O O . ARG A 1 331 ? -24.528 -14.498 15.238 1.00 87.44 331 ARG A O 1
ATOM 2561 N N . VAL A 1 332 ? -22.664 -15.446 16.054 1.00 88.38 332 VAL A N 1
ATOM 2562 C CA . VAL A 1 332 ? -22.325 -14.341 16.963 1.00 88.38 332 VAL A CA 1
ATOM 2563 C C . VAL A 1 332 ? -20.984 -13.732 16.579 1.00 88.38 332 VAL A C 1
ATOM 2565 O O . VAL A 1 332 ? -20.902 -12.543 16.279 1.00 88.38 332 VAL A O 1
ATOM 2568 N N . ILE A 1 333 ? -19.933 -14.553 16.530 1.00 89.19 333 ILE A N 1
ATOM 2569 C CA . ILE A 1 333 ? -18.559 -14.060 16.385 1.00 89.19 333 ILE A CA 1
ATOM 2570 C C . ILE A 1 333 ? -18.292 -13.557 14.966 1.00 89.19 333 ILE A C 1
ATOM 2572 O O . ILE A 1 333 ? -17.914 -12.401 14.800 1.00 89.19 333 ILE A O 1
ATOM 2576 N N . LEU A 1 334 ? -18.516 -14.385 13.941 1.00 88.88 334 LEU A N 1
ATOM 2577 C CA . LEU A 1 334 ? -18.306 -13.998 12.543 1.00 88.88 334 LEU A CA 1
ATOM 2578 C C . LEU A 1 334 ? -19.145 -12.781 12.119 1.00 88.88 334 LEU A C 1
ATOM 2580 O O . LEU A 1 334 ? -18.553 -11.848 11.583 1.00 88.88 334 LEU A O 1
ATOM 2584 N N . PRO A 1 335 ? -20.469 -12.713 12.364 1.00 87.62 335 PRO A N 1
ATOM 2585 C CA . PRO A 1 335 ? -21.250 -11.537 11.978 1.00 87.62 335 PRO A CA 1
ATOM 2586 C C . PRO A 1 335 ? -20.898 -10.292 12.804 1.00 87.62 335 PRO A C 1
ATOM 2588 O O . PRO A 1 335 ? -20.862 -9.193 12.250 1.00 87.62 335 PRO A O 1
ATOM 2591 N N . GLY A 1 336 ? -20.571 -10.443 14.094 1.00 86.19 336 GLY A N 1
ATOM 2592 C CA . GLY A 1 336 ? -20.135 -9.330 14.943 1.00 86.19 336 GLY A CA 1
ATOM 2593 C C . GLY A 1 336 ? -18.775 -8.751 14.535 1.00 86.19 336 GLY A C 1
ATOM 2594 O O . GLY A 1 336 ? -18.588 -7.535 14.566 1.00 86.19 336 GLY A O 1
ATOM 2595 N N . ALA A 1 337 ? -17.847 -9.610 14.103 1.00 90.06 337 ALA A N 1
ATOM 2596 C CA . ALA A 1 337 ? -16.505 -9.234 13.660 1.00 90.06 337 ALA A CA 1
ATOM 2597 C C . ALA A 1 337 ? -16.414 -8.916 12.155 1.00 90.06 337 ALA A C 1
ATOM 2599 O O . ALA A 1 337 ? -15.413 -8.346 11.716 1.00 90.06 337 ALA A O 1
ATOM 2600 N N . ALA A 1 338 ? -17.439 -9.241 11.359 1.00 89.88 338 ALA A N 1
ATOM 2601 C CA . ALA A 1 338 ? -17.430 -9.087 9.904 1.00 89.88 338 ALA A CA 1
ATOM 2602 C C . ALA A 1 338 ? -16.956 -7.699 9.432 1.00 89.88 338 ALA A C 1
ATOM 2604 O O . ALA A 1 338 ? -16.070 -7.663 8.579 1.00 89.88 338 ALA A O 1
ATOM 2605 N N . PRO A 1 339 ? -17.420 -6.557 9.987 1.00 87.25 339 PRO A N 1
ATOM 2606 C CA . PRO A 1 339 ? -16.957 -5.248 9.527 1.00 87.25 339 PRO A CA 1
ATOM 2607 C C . PRO A 1 339 ? -15.444 -5.056 9.654 1.00 87.25 339 PRO A C 1
ATOM 2609 O O . PRO A 1 339 ? -14.807 -4.550 8.734 1.00 87.25 339 PRO A O 1
ATOM 2612 N N . GLY A 1 340 ? -14.856 -5.501 10.767 1.00 88.94 340 GLY A N 1
ATOM 2613 C CA . GLY A 1 340 ? -13.413 -5.414 10.969 1.00 88.94 340 GLY A CA 1
ATOM 2614 C C . GLY A 1 340 ? -12.635 -6.427 10.123 1.00 88.94 340 GLY A C 1
ATOM 2615 O O . GLY A 1 340 ? -11.575 -6.090 9.604 1.00 88.94 340 GLY A O 1
ATOM 2616 N N . ILE A 1 341 ? -13.187 -7.624 9.891 1.00 93.81 341 ILE A N 1
ATOM 2617 C CA . ILE A 1 341 ? -12.618 -8.629 8.975 1.00 93.81 341 ILE A CA 1
ATOM 2618 C C . ILE A 1 341 ? -12.576 -8.090 7.538 1.00 93.81 341 ILE A C 1
ATOM 2620 O O . ILE A 1 341 ? -11.540 -8.182 6.886 1.00 93.81 341 ILE A O 1
ATOM 2624 N N . PHE A 1 342 ? -13.659 -7.483 7.042 1.00 92.06 342 PHE A N 1
ATOM 2625 C CA . PHE A 1 342 ? -13.700 -6.911 5.691 1.00 92.06 342 PHE A CA 1
ATOM 2626 C C . PHE A 1 342 ? -12.852 -5.642 5.553 1.00 92.06 342 PHE A C 1
ATOM 2628 O O . PHE A 1 342 ? -12.210 -5.452 4.519 1.00 92.06 342 PHE A O 1
ATOM 2635 N N . ALA A 1 343 ? -12.776 -4.806 6.593 1.00 89.31 343 ALA A N 1
ATOM 2636 C CA . ALA A 1 343 ? -11.813 -3.707 6.632 1.00 89.31 343 ALA A CA 1
ATOM 2637 C C . ALA A 1 343 ? -10.366 -4.235 6.568 1.00 89.31 343 ALA A C 1
ATOM 2639 O O . ALA A 1 343 ? -9.538 -3.694 5.832 1.00 89.31 343 ALA A O 1
ATOM 2640 N N . GLY A 1 344 ? -10.085 -5.335 7.273 1.00 92.81 344 GLY A N 1
ATOM 2641 C CA . GLY A 1 344 ? -8.820 -6.063 7.206 1.00 92.81 344 GLY A CA 1
ATOM 2642 C C . GLY A 1 344 ? -8.520 -6.624 5.825 1.00 92.81 344 GLY A C 1
ATOM 2643 O O . GLY A 1 344 ? -7.410 -6.447 5.333 1.00 92.81 344 GLY A O 1
ATOM 2644 N N . LEU A 1 345 ? -9.516 -7.219 5.166 1.00 94.94 345 LEU A N 1
ATOM 2645 C CA . LEU A 1 345 ? -9.405 -7.724 3.799 1.00 94.94 345 LEU A CA 1
ATOM 2646 C C . LEU A 1 345 ? -9.026 -6.603 2.826 1.00 94.94 345 LEU A C 1
ATOM 2648 O O . LEU A 1 345 ? -8.113 -6.771 2.022 1.00 94.94 345 LEU A O 1
ATOM 2652 N N . ARG A 1 346 ? -9.684 -5.440 2.922 1.00 92.19 346 ARG A N 1
ATOM 2653 C CA . ARG A 1 346 ? -9.351 -4.265 2.105 1.00 92.19 346 ARG A CA 1
ATOM 2654 C C . ARG A 1 346 ? -7.894 -3.848 2.302 1.00 92.19 346 ARG A C 1
ATOM 2656 O O . ARG A 1 346 ? -7.189 -3.640 1.319 1.00 92.19 346 ARG A O 1
ATOM 2663 N N . LEU A 1 347 ? -7.433 -3.749 3.551 1.00 91.38 347 LEU A N 1
ATOM 2664 C CA . LEU A 1 347 ? -6.032 -3.434 3.842 1.00 91.38 347 LEU A CA 1
ATOM 2665 C C . LEU A 1 347 ? -5.101 -4.507 3.269 1.00 91.38 347 LEU A C 1
ATOM 2667 O O . LEU A 1 347 ? -4.160 -4.179 2.558 1.00 91.38 347 LEU A O 1
ATOM 2671 N N . ALA A 1 348 ? -5.389 -5.784 3.501 1.00 95.56 348 ALA A N 1
ATOM 2672 C CA . ALA A 1 348 ? -4.575 -6.891 3.018 1.00 95.56 348 ALA A CA 1
ATOM 2673 C C . ALA A 1 348 ? -4.444 -6.914 1.485 1.00 95.56 348 ALA A C 1
ATOM 2675 O O . ALA A 1 348 ? -3.358 -7.188 0.987 1.00 95.56 348 ALA A O 1
ATOM 2676 N N . LEU A 1 349 ? -5.494 -6.549 0.738 1.00 94.75 349 LEU A N 1
ATOM 2677 C CA . LEU A 1 349 ? -5.441 -6.393 -0.723 1.00 94.75 349 LEU A CA 1
ATOM 2678 C C . LEU A 1 349 ? -4.497 -5.259 -1.159 1.00 94.75 349 LEU A C 1
ATOM 2680 O O . LEU A 1 349 ? -3.710 -5.435 -2.089 1.00 94.75 349 LEU A O 1
ATOM 2684 N N . ILE A 1 350 ? -4.533 -4.114 -0.471 1.00 91.50 350 ILE A N 1
ATOM 2685 C CA . ILE A 1 350 ? -3.629 -2.982 -0.741 1.00 91.50 350 ILE A CA 1
ATOM 2686 C C . ILE A 1 350 ? -2.175 -3.382 -0.451 1.00 91.50 350 ILE A C 1
ATOM 2688 O O . ILE A 1 350 ? -1.281 -3.106 -1.253 1.00 91.50 350 ILE A O 1
ATOM 2692 N N . TYR A 1 351 ? -1.934 -4.067 0.669 1.00 92.50 351 TYR A N 1
ATOM 2693 C CA . TYR A 1 351 ? -0.602 -4.546 1.039 1.00 92.50 351 TYR A CA 1
ATOM 2694 C C . TYR A 1 351 ? -0.113 -5.693 0.145 1.00 92.50 351 TYR A C 1
ATOM 2696 O O . TYR A 1 351 ? 1.083 -5.762 -0.116 1.00 92.50 351 TYR A O 1
ATOM 2704 N N . ALA A 1 352 ? -0.997 -6.547 -0.381 1.00 95.50 352 ALA A N 1
ATOM 2705 C CA . ALA A 1 352 ? -0.637 -7.551 -1.383 1.00 95.50 352 ALA A CA 1
ATOM 2706 C C . ALA A 1 352 ? -0.132 -6.886 -2.673 1.00 95.50 352 ALA A C 1
ATOM 2708 O O . ALA A 1 352 ? 0.894 -7.291 -3.216 1.00 95.50 352 ALA A O 1
ATOM 2709 N N . TRP A 1 353 ? -0.804 -5.823 -3.132 1.00 95.00 353 TRP A N 1
ATOM 2710 C CA . TRP A 1 353 ? -0.362 -5.052 -4.297 1.00 95.00 353 TRP A CA 1
ATOM 2711 C C . TRP A 1 353 ? 0.976 -4.346 -4.057 1.00 95.00 353 TRP A C 1
ATOM 2713 O O . TRP A 1 353 ? 1.893 -4.458 -4.869 1.00 95.00 353 TRP A O 1
ATOM 2723 N N . LEU A 1 354 ? 1.118 -3.675 -2.909 1.00 91.31 354 LEU A N 1
ATOM 2724 C CA . LEU A 1 354 ? 2.371 -3.035 -2.497 1.00 91.31 354 LEU A CA 1
ATOM 2725 C C . LEU A 1 354 ? 3.516 -4.054 -2.393 1.00 91.31 354 LEU A C 1
ATOM 2727 O O . LEU A 1 354 ? 4.617 -3.806 -2.883 1.00 91.31 354 LEU A O 1
ATOM 2731 N N . GLY A 1 355 ? 3.240 -5.206 -1.780 1.00 92.12 355 GLY A N 1
ATOM 2732 C CA . GLY A 1 355 ? 4.174 -6.314 -1.638 1.00 92.12 355 GLY A CA 1
ATOM 2733 C C . GLY A 1 355 ? 4.582 -6.896 -2.987 1.00 92.12 355 GLY A C 1
ATOM 2734 O O . GLY A 1 355 ? 5.753 -7.200 -3.173 1.00 92.12 355 GLY A O 1
ATOM 2735 N N . ASN A 1 356 ? 3.665 -6.983 -3.955 1.00 94.06 356 ASN A N 1
ATOM 2736 C CA . ASN A 1 356 ? 3.981 -7.468 -5.297 1.00 94.06 356 ASN A CA 1
ATOM 2737 C C . ASN A 1 356 ? 4.968 -6.542 -6.022 1.00 94.06 356 ASN A C 1
ATOM 2739 O O . ASN A 1 356 ? 5.958 -7.021 -6.567 1.00 94.06 356 ASN A O 1
ATOM 2743 N N . ILE A 1 357 ? 4.737 -5.226 -5.981 1.00 92.44 357 ILE A N 1
ATOM 2744 C CA . ILE A 1 357 ? 5.654 -4.240 -6.580 1.00 92.44 357 ILE A CA 1
ATOM 2745 C C . ILE A 1 357 ? 7.022 -4.307 -5.893 1.00 92.44 357 ILE A C 1
ATOM 2747 O O . ILE A 1 357 ? 8.051 -4.334 -6.561 1.00 92.44 357 ILE A O 1
ATOM 2751 N N . GLY A 1 358 ? 7.033 -4.395 -4.559 1.00 90.00 358 GLY A N 1
ATOM 2752 C CA . GLY A 1 358 ? 8.257 -4.587 -3.786 1.00 90.00 358 GLY A CA 1
ATOM 2753 C C . GLY A 1 358 ? 9.020 -5.847 -4.198 1.00 90.00 358 GLY A C 1
ATOM 2754 O O . GLY A 1 358 ? 10.203 -5.777 -4.513 1.00 90.00 358 GLY A O 1
ATOM 2755 N N . ALA A 1 359 ? 8.341 -6.993 -4.256 1.00 91.81 359 ALA A N 1
ATOM 2756 C CA . ALA A 1 359 ? 8.948 -8.256 -4.659 1.00 91.81 359 ALA A CA 1
ATOM 2757 C C . ALA A 1 359 ? 9.534 -8.189 -6.076 1.00 91.81 359 ALA A C 1
ATOM 2759 O O . ALA A 1 359 ? 10.632 -8.680 -6.302 1.00 91.81 359 ALA A O 1
ATOM 2760 N N . GLU A 1 360 ? 8.840 -7.561 -7.025 1.00 92.19 360 GLU A N 1
ATOM 2761 C CA . GLU A 1 360 ? 9.329 -7.412 -8.401 1.00 92.19 360 GLU A CA 1
ATOM 2762 C C . GLU A 1 360 ? 10.559 -6.518 -8.519 1.00 92.19 360 GLU A C 1
ATOM 2764 O O . GLU A 1 360 ? 11.408 -6.780 -9.369 1.00 92.19 360 GLU A O 1
ATOM 2769 N N . TYR A 1 361 ? 10.667 -5.494 -7.673 1.00 87.94 361 TYR A N 1
ATOM 2770 C CA . TYR A 1 361 ? 11.836 -4.626 -7.658 1.00 87.94 361 TYR A CA 1
ATOM 2771 C C . TYR A 1 361 ? 13.072 -5.304 -7.086 1.00 87.94 361 TYR A C 1
ATOM 2773 O O . TYR A 1 361 ? 14.146 -5.263 -7.677 1.00 87.94 361 TYR A O 1
ATOM 2781 N N . PHE A 1 362 ? 12.927 -5.928 -5.922 1.00 85.31 362 PHE A N 1
ATOM 2782 C CA . PHE A 1 362 ? 14.072 -6.460 -5.189 1.00 85.31 362 PHE A CA 1
ATOM 2783 C C . PHE A 1 362 ? 14.441 -7.893 -5.599 1.00 85.31 362 PHE A C 1
ATOM 2785 O O . PHE A 1 362 ? 15.580 -8.319 -5.406 1.00 85.31 362 PHE A O 1
ATOM 2792 N N . MET A 1 363 ? 13.493 -8.636 -6.171 1.00 86.94 363 MET A N 1
ATOM 2793 C CA . MET A 1 363 ? 13.693 -9.961 -6.756 1.00 86.94 363 MET A CA 1
ATOM 2794 C C . MET A 1 363 ? 13.433 -9.855 -8.265 1.00 86.94 363 MET A C 1
ATOM 2796 O O . MET A 1 363 ? 12.449 -10.395 -8.770 1.00 86.94 363 MET A O 1
ATOM 2800 N N . SER A 1 364 ? 14.272 -9.104 -8.989 1.00 74.38 364 SER A N 1
ATOM 2801 C CA . SER A 1 364 ? 14.084 -8.764 -10.416 1.00 74.38 364 SER A CA 1
ATOM 2802 C C . SER A 1 364 ? 14.301 -9.948 -11.385 1.00 74.38 364 SER A C 1
ATOM 2804 O O . SER A 1 364 ? 15.055 -9.878 -12.349 1.00 74.38 364 SER A O 1
ATOM 2806 N N . SER A 1 365 ? 13.663 -11.085 -11.114 1.00 72.69 365 SER A N 1
ATOM 2807 C CA . SER A 1 365 ? 13.652 -12.284 -11.953 1.00 72.69 365 SER A CA 1
ATOM 2808 C C . SER A 1 365 ? 12.330 -12.391 -12.736 1.00 72.69 365 SER A C 1
ATOM 2810 O O . SER A 1 365 ? 11.244 -12.499 -12.169 1.00 72.69 365 SER A O 1
ATOM 2812 N N . GLY A 1 366 ? 12.373 -12.373 -14.064 1.00 78.69 366 GLY A N 1
ATOM 2813 C CA . GLY A 1 366 ? 11.191 -12.642 -14.894 1.00 78.69 366 GLY A CA 1
ATOM 2814 C C . GLY A 1 366 ? 10.232 -11.460 -15.101 1.00 78.69 366 GLY A C 1
ATOM 2815 O O . GLY A 1 366 ? 10.624 -10.299 -15.086 1.00 78.69 366 GLY A O 1
ATOM 2816 N N . VAL A 1 367 ? 8.964 -11.778 -15.384 1.00 87.06 367 VAL A N 1
ATOM 2817 C CA . VAL A 1 367 ? 7.981 -10.848 -15.968 1.00 87.06 367 VAL A CA 1
ATOM 2818 C C . VAL A 1 367 ? 7.148 -10.153 -14.886 1.00 87.06 367 VAL A C 1
ATOM 2820 O O . VAL A 1 367 ? 6.484 -10.827 -14.094 1.00 87.06 367 VAL A O 1
ATOM 2823 N N . GLY A 1 368 ? 7.131 -8.817 -14.874 1.00 92.06 368 GLY A N 1
ATOM 2824 C CA . GLY A 1 368 ? 6.321 -8.001 -13.959 1.00 92.06 368 GLY A CA 1
ATOM 2825 C C . GLY A 1 368 ? 6.486 -6.497 -14.192 1.00 92.06 368 GLY A C 1
ATOM 2826 O O . GLY A 1 368 ? 7.486 -6.071 -14.769 1.00 92.06 368 GLY A O 1
ATOM 2827 N N . ILE A 1 369 ? 5.497 -5.697 -13.781 1.00 92.44 369 ILE A N 1
ATOM 2828 C CA . ILE A 1 369 ? 5.501 -4.239 -13.985 1.00 92.44 369 ILE A CA 1
ATOM 2829 C C . ILE A 1 369 ? 6.688 -3.584 -13.279 1.00 92.44 369 ILE A C 1
ATOM 2831 O O . ILE A 1 369 ? 7.340 -2.720 -13.856 1.00 92.44 369 ILE A O 1
ATOM 2835 N N . GLY A 1 370 ? 6.994 -3.999 -12.051 1.00 90.44 370 GLY A N 1
ATOM 2836 C CA . GLY A 1 370 ? 8.131 -3.484 -11.299 1.00 90.44 370 GLY A CA 1
ATOM 2837 C C . GLY A 1 370 ? 9.455 -3.774 -12.006 1.00 90.44 370 GLY A C 1
ATOM 2838 O O . GLY A 1 370 ? 10.276 -2.876 -12.176 1.00 90.44 370 GLY A O 1
ATOM 2839 N N . SER A 1 371 ? 9.635 -4.999 -12.502 1.00 90.00 371 SER A N 1
ATOM 2840 C CA . SER A 1 371 ? 10.828 -5.381 -13.267 1.00 90.00 371 SER A CA 1
ATOM 2841 C C . SER A 1 371 ? 10.925 -4.598 -14.585 1.00 90.00 371 SER A C 1
ATOM 2843 O O . SER A 1 371 ? 11.995 -4.099 -14.921 1.00 90.00 371 SER A O 1
ATOM 2845 N N . LEU A 1 372 ? 9.801 -4.389 -15.283 1.00 92.44 372 LEU A N 1
ATOM 2846 C CA . LEU A 1 372 ? 9.726 -3.544 -16.481 1.00 92.44 372 LEU A CA 1
ATOM 2847 C C . LEU A 1 372 ? 10.137 -2.095 -16.184 1.00 92.44 372 LEU A C 1
ATOM 2849 O O . LEU A 1 372 ? 10.902 -1.515 -16.948 1.00 92.44 372 LEU A O 1
ATOM 2853 N N . MET A 1 373 ? 9.677 -1.514 -15.074 1.00 92.25 373 MET A N 1
ATOM 2854 C CA . MET A 1 373 ? 10.020 -0.139 -14.699 1.00 92.25 373 MET A CA 1
ATOM 2855 C C . MET A 1 373 ? 11.500 0.022 -14.337 1.00 92.25 373 MET A C 1
ATOM 2857 O O . MET A 1 373 ? 12.099 1.023 -14.717 1.00 92.25 373 MET A O 1
ATOM 2861 N N . ILE A 1 374 ? 12.100 -0.945 -13.633 1.00 89.44 374 ILE A N 1
ATOM 2862 C CA . ILE A 1 374 ? 13.543 -0.922 -13.339 1.00 89.44 374 ILE A CA 1
ATOM 2863 C C . ILE A 1 374 ? 14.358 -1.060 -14.628 1.00 89.44 374 ILE A C 1
ATOM 2865 O O . ILE A 1 374 ? 15.304 -0.306 -14.834 1.00 89.44 374 ILE A O 1
ATOM 2869 N N . ASN A 1 375 ? 13.974 -1.968 -15.526 1.00 90.25 375 ASN A N 1
ATOM 2870 C CA . ASN A 1 375 ? 14.668 -2.130 -16.804 1.00 90.25 375 ASN A CA 1
ATOM 2871 C C . ASN A 1 375 ? 14.558 -0.860 -17.663 1.00 90.25 375 ASN A C 1
ATOM 2873 O O . ASN A 1 375 ? 15.548 -0.402 -18.227 1.00 90.25 375 ASN A O 1
ATOM 2877 N N . ALA A 1 376 ? 13.375 -0.241 -17.709 1.00 90.69 376 ALA A N 1
ATOM 2878 C CA . ALA A 1 376 ? 13.176 1.037 -18.385 1.00 90.69 376 ALA A CA 1
ATOM 2879 C C . ALA A 1 376 ? 14.020 2.157 -17.758 1.00 90.69 376 ALA A C 1
ATOM 2881 O O . ALA A 1 376 ? 14.569 2.985 -18.475 1.00 90.69 376 ALA A O 1
ATOM 2882 N N . GLN A 1 377 ? 14.188 2.152 -16.433 1.00 89.44 377 GLN A N 1
ATOM 2883 C CA . GLN A 1 377 ? 15.054 3.096 -15.730 1.00 89.44 377 GLN A CA 1
ATOM 2884 C C . GLN A 1 377 ? 16.531 2.945 -16.098 1.00 89.44 377 GLN A C 1
ATOM 2886 O O . GLN A 1 377 ? 17.200 3.960 -16.271 1.00 89.44 377 GLN A O 1
ATOM 2891 N N . GLN A 1 378 ? 17.027 1.722 -16.291 1.00 87.88 378 GLN A N 1
ATOM 2892 C CA . GLN A 1 378 ? 18.395 1.487 -16.772 1.00 87.88 378 GLN A CA 1
ATOM 2893 C C . GLN A 1 378 ? 18.609 2.002 -18.201 1.00 87.88 378 GLN A C 1
ATOM 2895 O O . GLN A 1 378 ? 19.688 2.489 -18.526 1.00 87.88 378 GLN A O 1
ATOM 2900 N N . LEU A 1 379 ? 17.571 1.925 -19.038 1.00 90.19 379 LEU A N 1
ATOM 2901 C CA . LEU A 1 379 ? 17.573 2.433 -20.413 1.00 90.19 379 LEU A CA 1
ATOM 2902 C C . LEU A 1 379 ? 17.214 3.924 -20.513 1.00 90.19 379 LEU A C 1
ATOM 2904 O O . LEU A 1 379 ? 17.168 4.459 -21.618 1.00 90.19 379 LEU A O 1
ATOM 2908 N N . LEU A 1 380 ? 16.937 4.586 -19.382 1.00 87.94 380 LEU A N 1
ATOM 2909 C CA . LEU A 1 380 ? 16.414 5.955 -19.316 1.00 87.94 380 LEU A CA 1
ATOM 2910 C C . LEU A 1 380 ? 15.133 6.157 -20.162 1.00 87.94 380 LEU A C 1
ATOM 2912 O O . LEU A 1 380 ? 14.835 7.259 -20.618 1.00 87.94 380 LEU A O 1
ATOM 2916 N N . ASP A 1 381 ? 14.341 5.095 -20.343 1.00 89.44 381 ASP A N 1
ATOM 2917 C CA . ASP A 1 381 ? 13.063 5.095 -21.061 1.00 89.44 381 ASP A CA 1
ATOM 2918 C C . ASP A 1 381 ? 11.936 5.619 -20.153 1.00 89.44 381 ASP A C 1
ATOM 2920 O O . ASP A 1 381 ? 11.119 4.880 -19.587 1.00 89.44 381 ASP A O 1
ATOM 2924 N N . MET A 1 382 ? 11.911 6.943 -20.003 1.00 89.44 382 MET A N 1
ATOM 2925 C CA . MET A 1 382 ? 10.918 7.671 -19.211 1.00 89.44 382 MET A CA 1
ATOM 2926 C C . MET A 1 382 ? 9.459 7.383 -19.594 1.00 89.44 382 MET A C 1
ATOM 2928 O O . MET A 1 382 ? 8.649 7.200 -18.674 1.00 89.44 382 MET A O 1
ATOM 2932 N N . PRO A 1 383 ? 9.082 7.293 -20.890 1.00 91.06 383 PRO A N 1
ATOM 2933 C CA . PRO A 1 383 ? 7.714 6.948 -21.267 1.00 91.06 383 PRO A CA 1
ATOM 2934 C C . PRO A 1 383 ? 7.256 5.625 -20.651 1.00 91.06 383 PRO A C 1
ATOM 2936 O O . PRO A 1 383 ? 6.140 5.537 -20.130 1.00 91.06 383 PRO A O 1
ATOM 2939 N N . THR A 1 384 ? 8.122 4.611 -20.665 1.00 91.56 384 THR A N 1
ATOM 2940 C CA . THR A 1 384 ? 7.817 3.287 -20.118 1.00 91.56 384 THR A CA 1
ATOM 2941 C C . THR A 1 384 ? 7.732 3.304 -18.586 1.00 91.56 384 THR A C 1
ATOM 2943 O O . THR A 1 384 ? 6.805 2.708 -18.028 1.00 91.56 384 THR A O 1
ATOM 2946 N N . ILE A 1 385 ? 8.605 4.047 -17.891 1.00 91.56 385 ILE A N 1
ATOM 2947 C CA . ILE A 1 385 ? 8.534 4.221 -16.425 1.00 91.56 385 ILE A CA 1
ATOM 2948 C C . ILE A 1 385 ? 7.203 4.867 -16.020 1.00 91.56 385 ILE A C 1
ATOM 2950 O O . ILE A 1 385 ? 6.481 4.334 -15.174 1.00 91.56 385 ILE A O 1
ATOM 2954 N N . LEU A 1 386 ? 6.847 5.994 -16.647 1.00 90.44 386 LEU A N 1
ATOM 2955 C CA . LEU A 1 386 ? 5.615 6.729 -16.348 1.00 90.44 386 LEU A CA 1
ATOM 2956 C C . LEU A 1 386 ? 4.365 5.908 -16.694 1.00 90.44 386 LEU A C 1
ATOM 2958 O O . LEU A 1 386 ? 3.397 5.906 -15.931 1.00 90.44 386 LEU A O 1
ATOM 2962 N N . CYS A 1 387 ? 4.395 5.156 -17.796 1.00 91.12 387 CYS A N 1
ATOM 2963 C CA . CYS A 1 387 ? 3.341 4.209 -18.159 1.00 91.12 387 CYS A CA 1
ATOM 2964 C C . CYS A 1 387 ? 3.147 3.137 -17.068 1.00 91.12 387 CYS A C 1
ATOM 2966 O O . CYS A 1 387 ? 2.018 2.893 -16.629 1.00 91.12 387 CYS A O 1
ATOM 2968 N N . GLY A 1 388 ? 4.240 2.546 -16.572 1.00 91.25 388 GLY A N 1
ATOM 2969 C CA . GLY A 1 388 ? 4.217 1.600 -15.454 1.00 91.25 388 GLY A CA 1
ATOM 2970 C C . GLY A 1 388 ? 3.646 2.210 -14.170 1.00 91.25 388 GLY A C 1
ATOM 2971 O O . GLY A 1 388 ? 2.782 1.608 -13.531 1.00 91.25 388 GLY A O 1
ATOM 2972 N N . MET A 1 389 ? 4.033 3.445 -13.832 1.00 90.50 389 MET A N 1
ATOM 2973 C CA . MET A 1 389 ? 3.497 4.180 -12.676 1.00 90.50 389 MET A CA 1
ATOM 2974 C C . MET A 1 389 ? 1.984 4.393 -12.759 1.00 90.50 389 MET A C 1
ATOM 2976 O O . MET A 1 389 ? 1.273 4.200 -11.767 1.00 90.50 389 MET A O 1
ATOM 2980 N N . VAL A 1 390 ? 1.482 4.774 -13.937 1.00 89.19 390 VAL A N 1
ATOM 2981 C CA . VAL A 1 390 ? 0.046 4.963 -14.180 1.00 89.19 390 VAL A CA 1
ATOM 2982 C C . VAL A 1 390 ? -0.701 3.638 -14.033 1.00 89.19 390 VAL A C 1
ATOM 2984 O O . VAL A 1 390 ? -1.706 3.589 -13.322 1.00 89.19 390 VAL A O 1
ATOM 2987 N N . LEU A 1 391 ? -0.193 2.548 -14.619 1.00 91.12 391 LEU A N 1
ATOM 2988 C CA . LEU A 1 391 ? -0.771 1.207 -14.461 1.00 91.12 391 LEU A CA 1
ATOM 2989 C C . LEU A 1 391 ? -0.821 0.776 -12.992 1.00 91.12 391 LEU A C 1
ATOM 2991 O O . LEU A 1 391 ? -1.848 0.276 -12.520 1.00 91.12 391 LEU A O 1
ATOM 2995 N N . VAL A 1 392 ? 0.259 1.022 -12.250 1.00 91.12 392 VAL A N 1
ATOM 2996 C CA . VAL A 1 392 ? 0.339 0.742 -10.816 1.00 91.12 392 VAL A CA 1
ATOM 2997 C C . VAL A 1 392 ? -0.710 1.520 -10.024 1.00 91.12 392 VAL A C 1
ATOM 2999 O O . VAL A 1 392 ? -1.390 0.934 -9.174 1.00 91.12 392 VAL A O 1
ATOM 3002 N N . GLY A 1 393 ? -0.861 2.816 -10.308 1.00 88.81 393 GLY A N 1
ATOM 3003 C CA . GLY A 1 393 ? -1.838 3.687 -9.656 1.00 88.81 393 GLY A CA 1
ATOM 3004 C C . GLY A 1 393 ? -3.281 3.281 -9.948 1.00 88.81 393 GLY A C 1
ATOM 3005 O O . GLY A 1 393 ? -4.065 3.099 -9.017 1.00 88.81 393 GLY A O 1
ATOM 3006 N N . ILE A 1 394 ? -3.621 3.067 -11.226 1.00 89.94 394 ILE A N 1
ATOM 3007 C CA . ILE A 1 394 ? -4.964 2.641 -11.658 1.00 89.94 394 ILE A CA 1
ATOM 3008 C C . ILE A 1 394 ? -5.350 1.325 -10.983 1.00 89.94 394 ILE A C 1
ATOM 3010 O O . ILE A 1 394 ? -6.470 1.170 -10.496 1.00 89.94 394 ILE A O 1
ATOM 3014 N N . THR A 1 395 ? -4.414 0.387 -10.909 1.00 91.38 395 THR A N 1
ATOM 3015 C CA . THR A 1 395 ? -4.675 -0.947 -10.362 1.00 91.38 395 THR A CA 1
ATOM 3016 C C . THR A 1 395 ? -4.798 -0.927 -8.853 1.00 91.38 395 THR A C 1
ATOM 3018 O O . THR A 1 395 ? -5.728 -1.522 -8.313 1.00 91.38 395 THR A O 1
ATOM 3021 N N . GLY A 1 396 ? -3.929 -0.183 -8.165 1.00 88.94 396 GLY A N 1
ATOM 3022 C CA . GLY A 1 396 ? -4.064 0.046 -6.729 1.00 88.94 396 GLY A CA 1
ATOM 3023 C C . GLY A 1 396 ? -5.41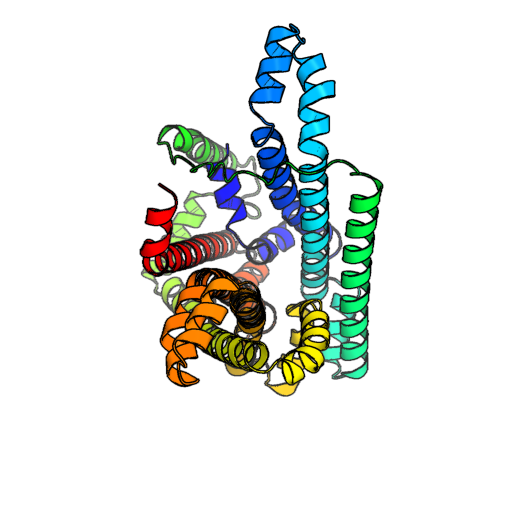2 0.687 -6.387 1.00 88.94 396 GLY A C 1
ATOM 3024 O O . GLY A 1 396 ? -6.107 0.225 -5.482 1.00 88.94 396 GLY A O 1
ATOM 3025 N N . ALA A 1 397 ? -5.836 1.686 -7.166 1.00 87.00 397 ALA A N 1
ATOM 3026 C CA . ALA A 1 397 ? -7.138 2.330 -7.011 1.00 87.00 397 ALA A CA 1
ATOM 3027 C C . ALA A 1 397 ? -8.310 1.374 -7.290 1.00 87.00 397 ALA A C 1
ATOM 3029 O O . ALA A 1 397 ? -9.316 1.400 -6.576 1.00 87.00 397 ALA A O 1
ATOM 3030 N N . ALA A 1 398 ? -8.187 0.513 -8.304 1.00 90.31 398 ALA A N 1
ATOM 3031 C CA . ALA A 1 398 ? -9.181 -0.503 -8.629 1.00 90.31 398 ALA A CA 1
ATOM 3032 C C . ALA A 1 398 ? -9.314 -1.548 -7.509 1.00 90.31 398 ALA A C 1
ATOM 3034 O O . ALA A 1 398 ? -10.437 -1.863 -7.113 1.00 90.31 398 ALA A O 1
ATOM 3035 N N . LEU A 1 399 ? -8.196 -2.027 -6.954 1.00 90.25 399 LEU A N 1
ATOM 3036 C CA . LEU A 1 399 ? -8.168 -2.968 -5.830 1.00 90.25 399 LEU A CA 1
ATOM 3037 C C . LEU A 1 399 ? -8.759 -2.355 -4.556 1.00 90.25 399 LEU A C 1
ATOM 3039 O O . LEU A 1 399 ? -9.590 -2.984 -3.901 1.00 90.25 399 LEU A O 1
ATOM 3043 N N . ASP A 1 400 ? -8.407 -1.109 -4.233 1.00 86.44 400 ASP A N 1
ATOM 3044 C CA . ASP A 1 400 ? -8.989 -0.397 -3.093 1.00 86.44 400 ASP A CA 1
ATOM 3045 C C . ASP A 1 400 ? -10.500 -0.163 -3.278 1.00 86.44 400 ASP A C 1
ATOM 3047 O O . ASP A 1 400 ? -11.299 -0.386 -2.364 1.00 86.44 400 ASP A O 1
ATOM 3051 N N . LYS A 1 401 ? -10.941 0.222 -4.483 1.00 86.19 401 LYS A N 1
ATOM 3052 C CA . LYS A 1 401 ? -12.370 0.358 -4.802 1.00 86.19 401 LYS A CA 1
ATOM 3053 C C . LYS A 1 401 ? -13.101 -0.981 -4.693 1.00 86.19 401 LYS A C 1
ATOM 3055 O O . LYS A 1 401 ? -14.194 -1.020 -4.128 1.00 86.19 401 LYS A O 1
ATOM 3060 N N . ALA A 1 402 ? -12.515 -2.068 -5.193 1.00 89.25 402 ALA A N 1
ATOM 3061 C CA . ALA A 1 402 ? -13.074 -3.411 -5.071 1.00 89.25 402 ALA A CA 1
ATOM 3062 C C . ALA A 1 402 ? -13.203 -3.829 -3.597 1.00 89.25 402 ALA A C 1
ATOM 3064 O O . ALA A 1 402 ? -14.283 -4.243 -3.176 1.00 89.25 402 ALA A O 1
ATOM 3065 N N . GLY A 1 403 ? -12.157 -3.622 -2.790 1.00 87.62 403 GLY A N 1
ATOM 3066 C CA . GLY A 1 403 ? -12.174 -3.890 -1.351 1.00 87.62 403 GLY A CA 1
ATOM 3067 C C . GLY A 1 403 ? -13.254 -3.093 -0.612 1.00 87.62 403 GLY A C 1
ATOM 3068 O O . GLY A 1 403 ? -14.022 -3.665 0.159 1.00 87.62 403 GLY A O 1
ATOM 3069 N N . ARG A 1 404 ? -13.398 -1.795 -0.913 1.00 85.12 404 ARG A N 1
ATOM 3070 C CA . ARG A 1 404 ? -14.472 -0.954 -0.352 1.00 85.12 404 ARG A CA 1
ATOM 3071 C C . ARG A 1 404 ? -15.867 -1.430 -0.750 1.00 85.12 404 ARG A C 1
ATOM 3073 O O . ARG A 1 404 ? -16.775 -1.420 0.075 1.00 85.12 404 ARG A O 1
ATOM 3080 N N . LEU A 1 405 ? -16.065 -1.840 -2.004 1.00 86.25 405 LEU A N 1
ATOM 3081 C CA . LEU A 1 405 ? -17.352 -2.372 -2.464 1.00 86.25 405 LEU A CA 1
ATOM 3082 C C . LEU A 1 405 ? -17.710 -3.679 -1.749 1.00 86.25 405 LEU A C 1
ATOM 3084 O O . LEU A 1 405 ? -18.872 -3.861 -1.380 1.00 86.25 405 LEU A O 1
ATOM 3088 N N . LEU A 1 406 ? -16.730 -4.560 -1.533 1.00 86.69 406 LEU A N 1
ATOM 3089 C CA . LEU A 1 406 ? -16.908 -5.798 -0.772 1.00 86.69 406 LEU A CA 1
ATOM 3090 C C . LEU A 1 406 ? -17.276 -5.504 0.685 1.00 86.69 406 LEU A C 1
ATOM 3092 O O . LEU A 1 406 ? -18.267 -6.039 1.176 1.00 86.69 406 LEU A O 1
ATOM 3096 N N . GLU A 1 407 ? -16.553 -4.596 1.338 1.00 85.88 407 GLU A N 1
ATOM 3097 C CA . GLU A 1 407 ? -16.831 -4.162 2.710 1.00 85.88 407 GLU A CA 1
ATOM 3098 C C . GLU A 1 407 ? -18.238 -3.573 2.851 1.00 85.88 407 GLU A C 1
ATOM 3100 O O . GLU A 1 407 ? -19.004 -3.999 3.716 1.00 85.88 407 GLU A O 1
ATOM 3105 N N . MET A 1 408 ? -18.626 -2.646 1.968 1.00 82.75 408 MET A N 1
ATOM 3106 C CA . MET A 1 408 ? -19.955 -2.032 2.008 1.00 82.75 408 MET A CA 1
ATOM 3107 C C . MET A 1 408 ? -21.064 -3.047 1.749 1.00 82.75 40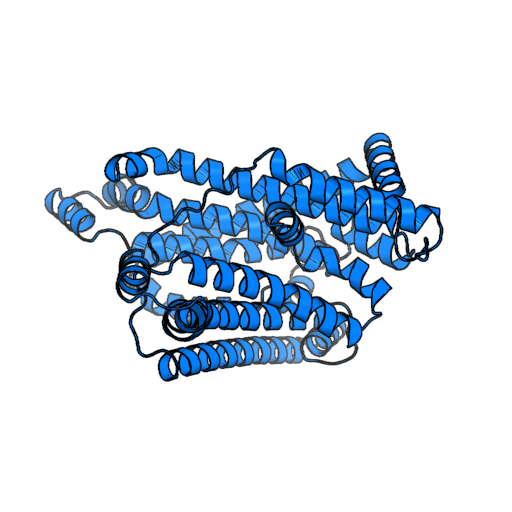8 MET A C 1
ATOM 3109 O O . MET A 1 408 ? -22.087 -2.997 2.421 1.00 82.75 408 MET A O 1
ATOM 3113 N N . ARG A 1 409 ? -20.893 -3.967 0.788 1.00 82.75 409 ARG A N 1
ATOM 3114 C CA . ARG A 1 409 ? -21.886 -5.019 0.502 1.00 82.75 409 ARG A CA 1
ATOM 3115 C C . ARG A 1 409 ? -22.043 -5.986 1.668 1.00 82.75 409 ARG A C 1
ATOM 3117 O O . ARG A 1 409 ? -23.168 -6.362 1.978 1.00 82.75 409 ARG A O 1
ATOM 3124 N N . ALA A 1 410 ? -20.941 -6.356 2.308 1.00 79.31 410 ALA A N 1
ATOM 3125 C CA . ALA A 1 410 ? -20.955 -7.308 3.403 1.00 79.31 410 ALA A CA 1
ATOM 3126 C C . ALA A 1 410 ? -21.418 -6.709 4.738 1.00 79.31 410 ALA A C 1
ATOM 3128 O O . ALA A 1 410 ? -21.763 -7.462 5.632 1.00 79.31 410 ALA A O 1
ATOM 3129 N N . THR A 1 411 ? -21.445 -5.382 4.892 1.00 78.94 411 THR A N 1
ATOM 3130 C CA . THR A 1 411 ? -21.827 -4.712 6.154 1.00 78.94 411 THR A CA 1
ATOM 3131 C C . THR A 1 411 ? -23.127 -3.910 6.064 1.00 78.94 411 THR 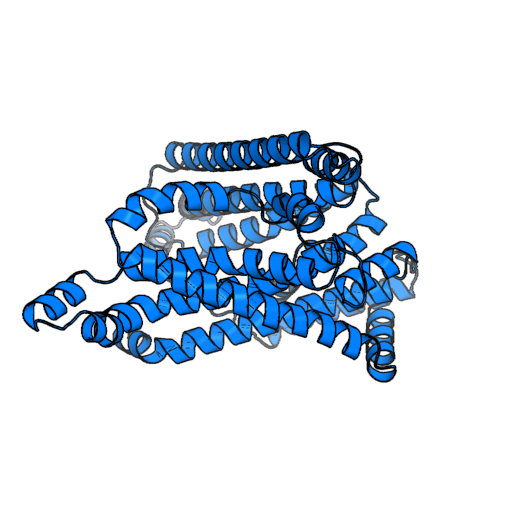A C 1
ATOM 3133 O O . THR A 1 411 ? -23.451 -3.150 6.979 1.00 78.94 411 THR A O 1
ATOM 3136 N N . ARG A 1 412 ? -23.908 -4.098 4.987 1.00 73.44 412 ARG A N 1
ATOM 3137 C CA . ARG A 1 412 ? -25.146 -3.339 4.712 1.00 73.44 412 ARG A CA 1
ATOM 3138 C C . ARG A 1 412 ? -26.130 -3.321 5.879 1.00 73.44 412 ARG A C 1
ATOM 3140 O O . ARG A 1 412 ? -26.724 -2.281 6.134 1.00 73.44 412 ARG A O 1
ATOM 3147 N N . TRP A 1 413 ? -26.256 -4.433 6.604 1.00 70.56 413 TRP A N 1
ATOM 3148 C CA . TRP A 1 413 ? -27.207 -4.573 7.710 1.00 70.56 413 TRP A CA 1
ATOM 3149 C C . TRP A 1 413 ? -26.992 -3.553 8.840 1.00 70.56 413 TRP A C 1
ATOM 3151 O O . TRP A 1 413 ? -27.949 -3.168 9.495 1.00 70.56 413 TRP A O 1
ATOM 3161 N N . ARG A 1 414 ? -25.759 -3.072 9.061 1.00 59.28 414 ARG A N 1
ATOM 3162 C CA . ARG A 1 414 ? -25.439 -2.160 10.174 1.00 59.28 414 ARG A CA 1
ATOM 3163 C C . ARG A 1 414 ? -25.553 -0.682 9.805 1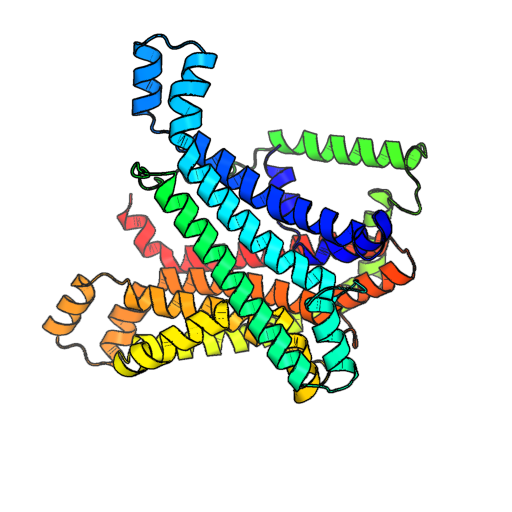.00 59.28 414 ARG A C 1
ATOM 3165 O O . ARG A 1 414 ? -25.720 0.154 10.684 1.00 59.28 414 ARG A O 1
ATOM 3172 N N . GLN A 1 415 ? -25.475 -0.340 8.516 1.00 53.59 415 GLN A N 1
ATOM 3173 C CA . GLN A 1 415 ? -25.711 1.041 8.072 1.00 53.59 415 GLN A CA 1
ATOM 3174 C C . GLN A 1 415 ? -27.178 1.460 8.253 1.00 53.59 415 GLN A C 1
ATOM 3176 O O . GLN A 1 415 ? -27.444 2.651 8.353 1.00 53.59 415 GLN A O 1
ATOM 3181 N N . GLN A 1 416 ? -28.104 0.499 8.333 1.00 46.69 416 GLN A N 1
ATOM 3182 C CA . GLN A 1 416 ? -29.524 0.753 8.591 1.00 46.69 416 GLN A CA 1
ATOM 3183 C C . GLN A 1 416 ? -29.845 1.030 10.067 1.00 46.69 416 GLN A C 1
ATOM 3185 O O . GLN A 1 416 ? -30.836 1.690 10.325 1.00 46.69 416 GLN A O 1
ATOM 3190 N N . GLU A 1 417 ? -29.020 0.589 11.025 1.00 39.59 417 GLU A N 1
ATOM 3191 C CA . GLU A 1 417 ? -29.225 0.869 12.463 1.00 39.59 417 GLU A CA 1
ATOM 3192 C C . GLU A 1 417 ? -28.741 2.268 12.893 1.00 39.59 417 GLU A C 1
ATOM 3194 O O . GLU A 1 417 ? -28.937 2.662 14.039 1.00 39.59 417 GLU A O 1
ATOM 3199 N N . GLN A 1 418 ? -28.050 3.000 12.013 1.00 34.78 418 GLN A N 1
ATOM 3200 C CA . GLN A 1 418 ? -27.487 4.330 12.302 1.00 34.78 418 GLN A CA 1
ATOM 3201 C C . GLN A 1 418 ? -28.196 5.475 11.557 1.00 34.78 418 GLN A C 1
ATOM 3203 O O . GLN A 1 418 ? -27.737 6.616 11.640 1.00 34.78 418 GLN A O 1
ATOM 3208 N N . LEU A 1 419 ? -29.269 5.164 10.822 1.00 32.34 419 LEU A N 1
ATOM 3209 C CA . LEU A 1 419 ? -30.233 6.115 10.260 1.00 32.34 419 LEU A CA 1
ATOM 3210 C C . LEU A 1 419 ? -31.487 6.091 11.130 1.00 32.34 419 LEU A C 1
ATOM 3212 O O . LEU A 1 419 ? -32.046 7.188 11.344 1.00 32.34 419 LEU A O 1
#